Protein AF-A0A2E0M6I6-F1 (afdb_monomer)

Foldseek 3Di:
DDDDDDDDDDDDPDPVVPVPPDDPDDPPVVVPVPPDPPLLVVLLVVLVVLLVVVVDDPPDDDPDDFFAPQAPVLVQLADLVSDDCVQNVPPCLLQLQQQVLVVRDRGSVSNVVSLLQVQCCVVVVFAPPWGQDPDNLASIAHPQLATEHEQEDAQHDPPGDDHDDLVVSVVVLVVQQPDWDQRPPPRDTDGYAYEYESRHPHNVSVSVNSVCCSVPPDSVSSSSYHYGYRDCVVVVVVVVVVCVPPVNCCVVVVVPPPDDDPDDDFADQQAPCLVQLQDPVSPDVVLNPPPCLLQLQQQLVVVRDRGSVSNVVSLLQVQVVVVVPAADDWHQDNVSPASTAGPQQAGEHEQEQAAHHPPDPDGRDLVVSLVVLVVQQPDWDQRPNPRDIDGYQYEYECNRPHSVSCVSNVVCLVPPDDPVSNVSYHYDYRCVVVVVPPPPPPPDPDPPPDDDPDDDDDDD

Solvent-accessible surface area (backbone atoms only — not comparable to full-atom values): 27151 Å² total; per-residue (Å²): 134,85,87,80,82,83,84,78,82,86,80,79,80,68,75,78,73,69,72,78,80,78,82,93,85,63,87,79,59,73,71,69,73,73,63,76,74,53,62,56,60,52,49,51,51,52,50,53,48,56,52,52,50,72,79,48,69,97,83,66,83,75,96,63,93,68,50,26,86,36,47,48,50,74,77,58,41,68,46,79,90,56,48,55,63,86,48,59,68,39,92,54,36,69,60,40,12,30,32,67,75,58,81,48,46,71,41,42,65,36,44,50,47,30,46,47,53,52,40,30,34,76,67,66,75,45,48,69,64,70,41,52,33,91,50,69,93,37,55,26,25,29,57,75,18,48,42,28,35,70,45,70,56,64,32,58,25,102,86,47,92,62,77,75,60,61,64,60,56,49,50,57,52,50,60,48,53,73,36,67,41,63,19,78,71,78,68,45,79,39,67,32,28,36,39,34,36,38,36,27,15,32,56,67,57,43,50,51,41,52,48,48,49,64,76,73,39,54,74,73,56,50,61,35,50,44,80,39,56,61,76,53,82,53,63,48,47,56,47,44,52,56,50,63,33,70,69,41,46,51,62,66,53,50,80,79,67,83,80,86,77,88,87,75,91,76,60,45,88,26,62,50,56,72,71,56,37,61,43,78,90,57,50,58,64,86,52,64,69,38,93,55,36,71,64,45,12,33,34,45,65,58,84,48,46,73,44,40,66,34,44,51,48,27,49,50,53,57,56,44,43,79,68,60,83,49,50,65,64,71,42,55,49,78,80,41,84,49,58,29,24,30,63,78,21,52,41,31,37,73,45,72,59,59,39,48,29,96,87,49,97,61,74,66,50,46,66,63,53,47,54,52,52,54,53,54,56,73,38,68,42,67,18,82,69,75,69,44,82,38,68,35,30,36,36,38,40,37,43,34,12,29,59,63,57,43,53,52,34,52,48,49,56,67,74,68,48,51,73,73,55,47,77,36,50,45,78,46,63,66,68,82,60,63,67,76,75,48,76,80,73,68,76,70,80,74,83,80,72,72,76,82,82,80,76,84,76,88,80,135

Nearest PDB structures (foldseek):
  5uju-assembly1_A  TM=1.661E-01  e=4.103E-02  Burkholderia multivorans ATCC 17616
  6gfl-assembly1_B-2  TM=1.910E-01  e=8.815E-01  Escherichia coli K-12

Secondary structure (DSSP, 8-state):
-PPPP-PPPPPPP-TTSSTTSS----TTSTTTS-----HHHHHHHHHHHHHHHHHS-TT---SS--TTTTTTGGGG-SSGGGS-HHHHTSTTHHHHHEEGGGTTEE-HHHHHHHHHHHHHHHTTSSPSSPEE-SSTT-SEE-TT--EEEEE---PPPTT------SHHHHHHHHHHHT-EEE-TTT--EEEPEEEEE-TT--HHHHHHHHHHHHHHS-HHHHHTEEEE---TTTHHHHHHHHHHSHHHHHHHHGGG--S----PPPPP--TTHHHHTTSGGGS-HHHHTSTTHHHHHEEGGGTTEE-HHHHHHHHHHHHHHTTTSS-SPPB--SSSSSSEE-TT--EEEEE---PPPTT-S----HHHHHHHHHHHHT-EEE-TTT--EEEPEEEEE-TTS-HHHHHHHHHHHHHHS-HHHHHTEEEE--GGGHHHHS----PPPP-------PPPPPP-

Structure (mmCIF, N/CA/C/O backbone):
data_AF-A0A2E0M6I6-F1
#
_entry.id   AF-A0A2E0M6I6-F1
#
loop_
_atom_site.group_PDB
_atom_site.id
_atom_site.type_symbol
_atom_site.label_atom_id
_atom_site.label_alt_id
_atom_site.label_comp_id
_atom_site.label_asym_id
_atom_site.label_entity_id
_atom_site.label_seq_id
_atom_site.pdbx_PDB_ins_code
_atom_site.Cartn_x
_atom_site.Cartn_y
_atom_site.Cartn_z
_atom_site.occupancy
_atom_site.B_iso_or_equiv
_atom_site.auth_seq_id
_atom_site.auth_comp_id
_atom_site.auth_asym_id
_atom_site.auth_atom_id
_atom_site.pdbx_PDB_model_num
ATOM 1 N N . MET A 1 1 ? -21.573 78.531 30.454 1.00 42.28 1 MET A N 1
ATOM 2 C CA . MET A 1 1 ? -21.204 77.640 31.574 1.00 42.28 1 MET A CA 1
ATOM 3 C C . MET A 1 1 ? -21.592 76.236 31.158 1.00 42.28 1 MET A C 1
ATOM 5 O O . MET A 1 1 ? -22.715 76.044 30.713 1.00 42.28 1 MET A O 1
ATOM 9 N N . SER A 1 2 ? -20.610 75.339 31.134 1.00 39.28 2 SER A N 1
ATOM 10 C CA . SER A 1 2 ? -20.662 74.027 30.488 1.00 39.28 2 SER A CA 1
ATOM 11 C C . SER A 1 2 ? -21.669 73.081 31.138 1.00 39.28 2 SER A C 1
ATOM 13 O O . SER A 1 2 ? -21.718 72.975 32.359 1.00 39.28 2 SER A O 1
ATOM 15 N N . ALA A 1 3 ? -22.432 72.378 30.302 1.00 37.03 3 ALA A N 1
ATOM 16 C CA . ALA A 1 3 ? -23.303 71.284 30.702 1.00 37.03 3 ALA A CA 1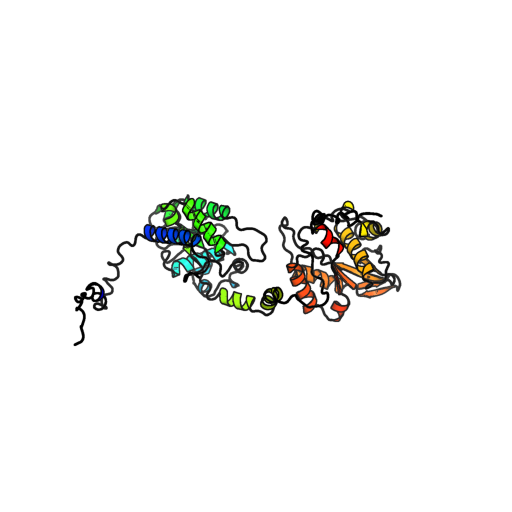
ATOM 17 C C . ALA A 1 3 ? -22.466 70.024 30.983 1.00 37.03 3 ALA A C 1
ATOM 19 O O . ALA A 1 3 ? -21.709 69.580 30.118 1.00 37.03 3 ALA A O 1
ATOM 20 N N . GLN A 1 4 ? -22.600 69.461 32.185 1.00 40.62 4 GLN A N 1
ATOM 21 C CA . GLN A 1 4 ? -22.215 68.080 32.482 1.00 40.62 4 GLN A CA 1
ATOM 22 C C . GLN A 1 4 ? -23.449 67.181 32.304 1.00 40.62 4 GLN A C 1
ATOM 24 O O . GLN A 1 4 ? -24.520 67.570 32.772 1.00 40.62 4 GLN A O 1
ATOM 29 N N . PRO A 1 5 ? -23.327 66.013 31.650 1.00 48.16 5 PRO A N 1
ATOM 30 C CA . PRO A 1 5 ? -24.419 65.058 31.529 1.00 48.16 5 PRO A CA 1
ATOM 31 C C . PRO A 1 5 ? -24.494 64.086 32.718 1.00 48.16 5 PRO A C 1
ATOM 33 O O . PRO A 1 5 ? -23.533 63.900 33.467 1.00 48.16 5 PRO A O 1
ATOM 36 N N . ASP A 1 6 ? -25.683 63.497 32.834 1.00 41.59 6 ASP A N 1
ATOM 37 C CA . ASP A 1 6 ? -26.186 62.566 33.841 1.00 41.59 6 ASP A CA 1
ATOM 38 C C . ASP A 1 6 ? -25.248 61.415 34.236 1.00 41.59 6 ASP A C 1
ATOM 40 O O . ASP A 1 6 ? -24.604 60.771 33.406 1.00 41.59 6 ASP A O 1
ATOM 44 N N . LYS A 1 7 ? -25.261 61.104 35.539 1.00 42.81 7 LYS A N 1
ATOM 45 C CA . LYS A 1 7 ? -24.739 59.858 36.110 1.00 42.81 7 LYS A CA 1
ATOM 46 C C . LYS A 1 7 ? -25.703 58.705 35.805 1.00 42.81 7 LYS A C 1
ATOM 48 O O . LYS A 1 7 ? -26.851 58.736 36.241 1.00 42.81 7 LYS A O 1
ATOM 53 N N . GLN A 1 8 ? -25.211 57.675 35.118 1.00 41.16 8 GLN A N 1
ATOM 54 C CA . GLN A 1 8 ? -25.808 56.335 35.122 1.00 41.16 8 GLN A CA 1
ATOM 55 C C . GLN A 1 8 ? -25.745 55.715 36.534 1.00 41.16 8 GLN A C 1
ATOM 57 O O . GLN A 1 8 ? -24.807 56.020 37.274 1.00 41.16 8 GLN A O 1
ATOM 62 N N . PRO A 1 9 ? -26.707 54.851 36.908 1.00 43.06 9 PRO A N 1
ATOM 63 C CA . PRO A 1 9 ? -26.632 54.064 38.133 1.00 43.06 9 PRO A CA 1
ATOM 64 C C . PRO A 1 9 ? -25.569 52.961 38.016 1.00 43.06 9 PRO A C 1
ATOM 66 O O . PRO A 1 9 ? -25.388 52.375 36.950 1.00 43.06 9 PRO A O 1
ATOM 69 N N . ASP A 1 10 ? -24.879 52.714 39.128 1.00 39.16 10 ASP A N 1
ATOM 70 C CA . ASP A 1 10 ? -23.875 51.666 39.293 1.00 39.16 10 ASP A CA 1
ATOM 71 C C . ASP A 1 10 ? -24.518 50.271 39.168 1.00 39.16 10 ASP A C 1
ATOM 73 O O . ASP A 1 10 ? -25.415 49.925 39.938 1.00 39.16 10 ASP A O 1
ATOM 77 N N . ASP A 1 11 ? -24.042 49.468 38.212 1.00 38.88 11 ASP A N 1
ATOM 78 C CA . ASP A 1 11 ? -24.306 48.030 38.148 1.00 38.88 11 ASP A CA 1
ATOM 79 C C . ASP A 1 11 ? -23.493 47.315 39.244 1.00 38.88 11 ASP A C 1
ATOM 81 O O . ASP A 1 11 ? -22.263 47.417 39.308 1.00 38.88 11 ASP A O 1
ATOM 85 N N . GLU A 1 12 ? -24.190 46.578 40.111 1.00 42.59 12 GLU A N 1
ATOM 86 C CA . GLU A 1 12 ? -23.598 45.649 41.076 1.00 42.59 12 GLU A CA 1
ATOM 87 C C . GLU A 1 12 ? -22.736 44.588 40.364 1.00 42.59 12 GLU A C 1
ATOM 89 O O . GLU A 1 12 ? -23.173 43.993 39.374 1.00 42.59 12 GLU A O 1
ATOM 94 N N . PRO A 1 13 ? -21.532 44.262 40.869 1.00 40.53 13 PRO A N 1
ATOM 95 C CA . PRO A 1 13 ? -20.787 43.125 40.363 1.00 40.53 13 PRO A CA 1
ATOM 96 C C . PRO A 1 13 ? -21.418 41.811 40.838 1.00 40.53 13 PRO A C 1
ATOM 98 O O . PRO A 1 13 ? -21.514 41.521 42.030 1.00 40.53 13 PRO A O 1
ATOM 101 N N . ASP A 1 14 ? -21.782 41.015 39.840 1.00 46.50 14 ASP A N 1
ATOM 102 C CA . ASP A 1 14 ? -22.187 39.613 39.847 1.00 46.50 14 ASP A CA 1
ATOM 103 C C . ASP A 1 14 ? -21.579 38.785 41.006 1.00 46.50 14 ASP A C 1
ATOM 105 O O . ASP A 1 14 ? -20.424 38.336 40.978 1.00 46.50 14 ASP A O 1
ATOM 109 N N . ALA A 1 15 ? -22.389 38.561 42.046 1.00 40.62 15 ALA A N 1
ATOM 110 C CA . ALA A 1 15 ? -22.038 37.802 43.248 1.00 40.62 15 ALA A CA 1
ATOM 111 C C . ALA A 1 15 ? -21.687 36.322 42.967 1.00 40.62 15 ALA A C 1
ATOM 113 O O . ALA A 1 15 ? -21.176 35.626 43.849 1.00 40.62 15 ALA A O 1
ATOM 114 N N . ALA A 1 16 ? -21.885 35.834 41.738 1.00 41.41 16 ALA A N 1
ATOM 115 C CA . ALA A 1 16 ? -21.503 34.486 41.323 1.00 41.41 16 ALA A CA 1
ATOM 116 C C . ALA A 1 16 ? -19.983 34.309 41.110 1.00 41.41 16 ALA A C 1
ATOM 118 O O . ALA A 1 16 ? -19.475 33.189 41.199 1.00 41.41 16 ALA A O 1
ATOM 119 N N . ALA A 1 17 ? -19.222 35.389 40.888 1.00 41.91 17 ALA A N 1
ATOM 120 C CA . ALA A 1 17 ? -17.786 35.303 40.590 1.00 41.91 17 ALA A CA 1
ATOM 121 C C . ALA A 1 17 ? -16.873 35.256 41.837 1.00 41.91 17 ALA A C 1
ATOM 123 O O . ALA A 1 17 ? -15.692 34.916 41.729 1.00 41.91 17 ALA A O 1
ATOM 124 N N . LEU A 1 18 ? -17.402 35.550 43.031 1.00 38.28 18 LEU A N 1
ATOM 125 C CA . LEU A 1 18 ? -16.633 35.595 44.287 1.00 38.28 18 LEU A CA 1
ATOM 126 C C . LEU A 1 18 ? -16.712 34.308 45.128 1.00 38.28 18 LEU A C 1
ATOM 128 O O . LEU A 1 18 ? -15.893 34.123 46.027 1.00 38.28 18 LEU A O 1
ATOM 132 N N . ALA A 1 19 ? -17.596 33.365 44.787 1.00 42.53 19 ALA A N 1
ATOM 133 C CA . ALA A 1 19 ? -17.704 32.071 45.474 1.00 42.53 19 ALA A CA 1
ATOM 134 C C . ALA A 1 19 ? -16.649 31.025 45.036 1.00 42.53 19 ALA A C 1
ATOM 136 O O . ALA A 1 19 ? -16.544 29.960 45.637 1.00 42.53 19 ALA A O 1
ATOM 137 N N . LEU A 1 20 ? -15.829 31.317 44.018 1.00 43.44 20 LEU A N 1
ATOM 138 C CA . LEU A 1 20 ? -14.880 30.361 43.420 1.00 43.44 20 LEU A CA 1
ATOM 139 C C . LEU A 1 20 ? -13.418 30.517 43.877 1.00 43.44 20 LEU A C 1
ATOM 141 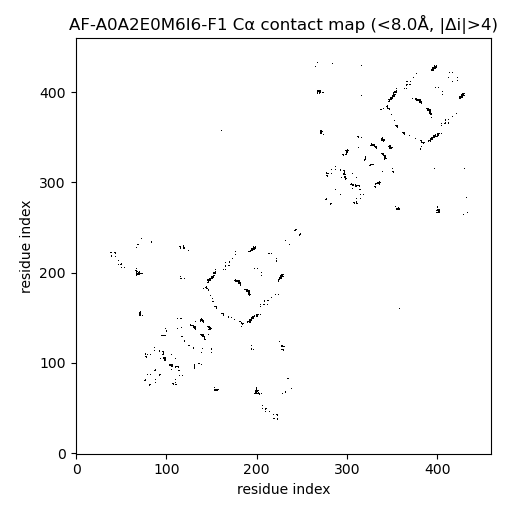O O . LEU A 1 20 ? -12.534 29.851 43.339 1.00 43.44 20 LEU A O 1
ATOM 145 N N . ARG A 1 21 ? -13.129 31.366 44.873 1.00 45.44 21 ARG A N 1
ATOM 146 C CA . ARG A 1 21 ? -11.750 31.595 45.361 1.00 45.44 21 ARG A CA 1
ATOM 147 C C . ARG A 1 21 ? -11.473 31.213 46.812 1.00 45.44 21 ARG A C 1
ATOM 149 O O . ARG A 1 21 ? -10.386 31.496 47.304 1.00 45.44 21 ARG A O 1
ATOM 156 N N . GLY A 1 22 ? -12.381 30.514 47.485 1.00 40.78 22 GLY A N 1
ATOM 157 C CA . GLY A 1 22 ? -12.175 30.179 48.891 1.00 40.78 22 GLY A CA 1
ATOM 158 C C . GLY A 1 22 ? -12.749 28.839 49.299 1.00 40.78 22 GLY A C 1
ATOM 159 O O . GLY A 1 22 ? -13.719 28.847 50.027 1.00 40.78 22 GLY A O 1
ATOM 160 N N . THR A 1 23 ? -12.140 27.729 48.865 1.00 41.69 23 THR A N 1
ATOM 161 C CA . THR A 1 23 ? -12.036 26.458 49.622 1.00 41.69 23 THR A CA 1
ATOM 162 C C . THR A 1 23 ? -11.212 25.447 48.816 1.00 41.69 23 THR A C 1
ATOM 164 O O . THR A 1 23 ? -11.732 24.486 48.255 1.00 41.69 23 THR A O 1
ATOM 167 N N . ALA A 1 24 ? -9.899 25.652 48.744 1.00 41.47 24 ALA A N 1
ATOM 168 C CA . ALA A 1 24 ? -8.972 24.576 48.412 1.00 41.47 24 ALA A CA 1
ATOM 169 C C . ALA A 1 24 ? -8.480 23.994 49.738 1.00 41.47 24 ALA A C 1
ATOM 171 O O . ALA A 1 24 ? -7.649 24.629 50.375 1.00 41.47 24 ALA A O 1
ATOM 172 N N . ASN A 1 25 ? -9.091 22.889 50.193 1.00 45.44 25 ASN A N 1
ATOM 173 C CA . ASN A 1 25 ? -8.535 21.869 51.107 1.00 45.44 25 ASN A CA 1
ATOM 174 C C . ASN A 1 25 ? -9.641 20.892 51.569 1.00 45.44 25 ASN A C 1
ATOM 176 O O . ASN A 1 25 ? -10.011 20.842 52.739 1.00 45.44 25 ASN A O 1
ATOM 180 N N . SER A 1 26 ? -10.204 20.107 50.643 1.00 38.72 26 SER A N 1
ATOM 181 C CA . SER A 1 26 ? -10.877 18.838 50.974 1.00 38.72 26 SER A CA 1
ATOM 182 C C . SER A 1 26 ? -11.036 17.965 49.721 1.00 38.72 26 SER A C 1
ATOM 184 O O . SER A 1 26 ? -11.778 18.350 48.818 1.00 38.72 26 SER A O 1
ATOM 186 N N . PRO A 1 27 ? -10.380 16.788 49.639 1.00 44.19 27 PRO A N 1
ATOM 187 C CA . PRO A 1 27 ? -10.476 15.887 48.482 1.00 44.19 27 PRO A CA 1
ATOM 188 C C . PRO A 1 27 ? -11.857 15.232 48.311 1.00 44.19 27 PRO A C 1
ATOM 190 O O . PRO A 1 27 ? -12.136 14.641 47.275 1.00 44.19 27 PRO A O 1
ATOM 193 N N . THR A 1 28 ? -12.729 15.330 49.314 1.00 42.22 28 THR A N 1
ATOM 194 C CA . THR A 1 28 ? -13.993 14.584 49.403 1.00 42.22 28 THR A CA 1
ATOM 195 C C . THR A 1 28 ? -15.202 15.288 48.776 1.00 42.22 28 THR A C 1
ATOM 197 O O . THR A 1 28 ? -16.230 14.650 48.584 1.00 42.22 28 THR A O 1
ATOM 200 N N . LEU A 1 29 ? -15.096 16.570 48.403 1.00 39.91 29 LEU A N 1
ATOM 201 C CA . LEU A 1 29 ? -16.196 17.341 47.787 1.00 39.91 29 LEU A CA 1
ATOM 202 C C . LEU A 1 29 ? -16.067 17.510 46.264 1.00 39.91 29 LEU A C 1
ATOM 204 O O . LEU A 1 29 ? -17.045 17.828 45.594 1.00 39.91 29 LEU A O 1
ATOM 208 N N . ALA A 1 30 ? -14.899 17.222 45.682 1.00 40.91 30 ALA A N 1
ATOM 209 C CA . ALA A 1 30 ? -14.706 17.281 44.229 1.00 40.91 30 ALA A CA 1
ATOM 210 C C . ALA A 1 30 ? -15.411 16.135 43.470 1.00 40.91 30 ALA A C 1
ATOM 212 O O . ALA A 1 30 ? -15.588 16.221 42.258 1.00 40.91 30 ALA A O 1
ATOM 213 N N . GLN A 1 31 ? -15.846 15.078 44.168 1.00 40.16 31 GLN A N 1
ATOM 214 C CA . GLN A 1 31 ? -16.578 13.955 43.571 1.00 40.16 31 GLN A CA 1
ATOM 215 C C . GLN A 1 31 ? -18.107 14.124 43.577 1.00 40.16 31 GLN A C 1
ATOM 217 O O . GLN A 1 31 ? -18.774 13.407 42.839 1.00 40.16 31 GLN A O 1
ATOM 222 N N . SER A 1 32 ? -18.682 15.069 44.336 1.00 41.09 32 SER A N 1
ATOM 223 C CA . SER A 1 32 ? -20.147 15.236 44.411 1.00 41.09 32 SER A CA 1
ATOM 224 C C . SER A 1 32 ? -20.717 16.343 43.515 1.00 41.09 32 SER A C 1
ATOM 226 O O . SER A 1 32 ? -21.926 16.380 43.306 1.00 41.09 32 SER A O 1
ATOM 228 N N . VAL A 1 33 ? -19.875 17.216 42.945 1.00 37.81 33 VAL A N 1
ATOM 229 C CA . VAL A 1 33 ? -20.319 18.352 42.104 1.00 37.81 33 VAL A CA 1
ATOM 230 C C . VAL A 1 33 ? -20.181 18.078 40.597 1.00 37.81 33 VAL A C 1
ATOM 232 O O . VAL A 1 33 ? -20.784 18.775 39.787 1.00 37.81 33 VAL A O 1
ATOM 235 N N . ILE A 1 34 ? -19.518 16.988 40.189 1.00 43.31 34 ILE A N 1
ATOM 236 C CA . ILE A 1 34 ? -19.642 16.444 38.820 1.00 43.31 34 ILE A CA 1
ATOM 237 C C . ILE A 1 34 ? -20.892 15.548 38.767 1.00 43.31 34 ILE A C 1
ATOM 239 O O . ILE A 1 34 ? -20.845 14.359 38.456 1.00 43.31 34 ILE A O 1
ATOM 243 N N . GLY A 1 35 ? -22.030 16.119 39.155 1.00 39.56 35 GLY A N 1
ATOM 244 C CA . GLY A 1 35 ? -23.338 15.507 38.991 1.00 39.56 35 GLY A CA 1
ATOM 245 C C . GLY A 1 35 ? -23.710 15.530 37.515 1.00 39.56 35 GLY A C 1
ATOM 246 O O . GLY A 1 35 ? -23.906 16.601 36.951 1.00 39.56 35 GLY A O 1
ATOM 247 N N . ALA A 1 36 ? -23.761 14.345 36.905 1.00 43.31 36 ALA A N 1
ATOM 248 C CA . ALA A 1 36 ? -24.465 14.041 35.661 1.00 43.31 36 ALA A CA 1
ATOM 249 C C . ALA A 1 36 ? -24.426 15.145 34.587 1.00 43.31 36 ALA A C 1
ATOM 251 O O . ALA A 1 36 ? -25.462 15.659 34.167 1.00 43.31 36 ALA A O 1
ATOM 252 N N . ILE A 1 37 ? -23.237 15.462 34.061 1.00 50.62 37 ILE A N 1
ATOM 253 C CA . ILE A 1 37 ? -23.212 15.908 32.666 1.00 50.62 37 ILE A CA 1
ATOM 254 C C . ILE A 1 37 ? -23.772 14.727 31.881 1.00 50.62 37 ILE A C 1
ATOM 256 O O . ILE A 1 37 ? -23.149 13.664 31.849 1.00 50.62 37 ILE A O 1
ATOM 260 N N . ASP A 1 38 ? -24.965 14.893 31.312 1.00 68.38 38 ASP A N 1
ATOM 261 C CA . ASP A 1 38 ? -25.529 13.922 30.388 1.00 68.38 38 ASP A CA 1
ATOM 262 C C . ASP A 1 38 ? -24.581 13.832 29.187 1.00 68.38 38 ASP A C 1
ATOM 264 O O . ASP A 1 38 ? -24.614 14.641 28.256 1.00 68.38 38 ASP A O 1
ATOM 268 N N . LEU A 1 39 ? -23.661 12.867 29.255 1.00 64.88 39 LEU A N 1
ATOM 269 C CA . LEU A 1 39 ? -22.670 12.603 28.219 1.00 64.88 39 LEU A CA 1
ATOM 270 C C . LEU A 1 39 ? -23.357 12.328 26.878 1.00 64.88 39 LEU A C 1
ATOM 272 O O . LEU A 1 39 ? -22.756 12.592 25.840 1.00 64.88 39 LEU A O 1
ATOM 276 N N . THR A 1 40 ? -24.612 11.870 26.892 1.00 69.75 40 THR A N 1
ATOM 277 C CA . THR A 1 40 ? -25.454 11.711 25.704 1.00 69.75 40 THR A CA 1
ATOM 278 C C . THR A 1 40 ? -25.768 13.068 25.093 1.00 69.75 40 THR A C 1
ATOM 280 O O . THR A 1 40 ? -25.438 13.298 23.931 1.00 69.75 40 THR A O 1
ATOM 283 N N . ALA A 1 41 ? -26.323 13.998 25.877 1.00 70.75 41 ALA A N 1
ATOM 284 C CA . ALA A 1 41 ? -26.640 15.348 25.418 1.00 70.75 41 ALA A CA 1
ATOM 285 C C . ALA A 1 41 ? -25.388 16.125 24.986 1.00 70.75 41 ALA A C 1
ATOM 287 O O . ALA A 1 41 ? -25.407 16.798 23.956 1.00 70.75 41 ALA A O 1
ATOM 288 N N . TRP A 1 42 ? -24.276 16.001 25.720 1.00 75.56 42 TRP A N 1
ATOM 289 C CA . TRP A 1 42 ? -23.015 16.648 25.347 1.00 75.56 42 TRP A CA 1
ATOM 290 C C . TRP A 1 42 ? -22.440 16.086 24.039 1.00 75.56 42 TRP A C 1
ATOM 292 O O . TRP A 1 42 ? -22.032 16.859 23.168 1.00 75.56 42 TRP A O 1
ATOM 302 N N . ARG A 1 43 ? -22.441 14.756 23.859 1.00 75.50 43 ARG A N 1
ATOM 303 C CA . ARG A 1 43 ? -22.004 14.118 22.605 1.00 75.50 43 ARG A CA 1
ATOM 304 C C . ARG A 1 43 ? -22.911 14.517 21.449 1.00 75.50 43 ARG A C 1
ATOM 306 O O . ARG A 1 43 ? -22.404 14.885 20.394 1.00 75.50 43 ARG A O 1
ATOM 313 N N . ASP A 1 44 ? -24.226 14.508 21.644 1.00 75.19 44 ASP A N 1
ATOM 314 C CA . ASP A 1 44 ? -25.182 14.894 20.605 1.00 75.19 44 ASP A CA 1
ATOM 315 C C . ASP A 1 44 ? -25.034 16.375 20.214 1.00 75.19 44 ASP A C 1
ATOM 317 O O . ASP A 1 44 ? -25.008 16.703 19.029 1.00 75.19 44 ASP A O 1
ATOM 321 N N . ALA A 1 45 ? -24.820 17.271 21.183 1.00 77.44 45 ALA A N 1
ATOM 322 C CA . ALA A 1 45 ? -24.538 18.683 20.924 1.00 77.44 45 ALA A CA 1
ATOM 323 C C . ALA A 1 45 ? -23.208 18.890 20.178 1.00 77.44 45 ALA A C 1
ATOM 325 O O . ALA A 1 45 ? -23.153 19.685 19.235 1.00 77.44 45 ALA A O 1
ATOM 326 N N . LYS A 1 46 ? -22.150 18.151 20.549 1.00 80.00 46 LYS A N 1
ATOM 327 C CA . LYS A 1 46 ? -20.873 18.140 19.815 1.00 80.00 46 LYS A CA 1
ATOM 328 C C . LYS A 1 46 ? -21.098 17.729 18.358 1.00 80.00 46 LYS A C 1
ATOM 330 O O . LYS A 1 46 ? -20.605 18.412 17.466 1.00 80.00 46 LYS A O 1
ATOM 335 N N . TRP A 1 47 ? -21.866 16.665 18.119 1.00 73.62 47 TRP A N 1
ATOM 336 C CA . TRP A 1 47 ? -22.183 16.178 16.775 1.00 73.62 47 TRP A CA 1
ATOM 337 C C . TRP A 1 47 ? -22.952 17.199 15.945 1.00 73.62 47 TRP A C 1
ATOM 339 O O . TRP A 1 47 ? -22.537 17.509 14.832 1.00 73.62 47 TRP A O 1
ATOM 349 N N . ARG A 1 48 ? -24.022 17.778 16.499 1.00 76.19 48 ARG A N 1
ATOM 350 C CA . ARG A 1 48 ? -24.801 18.822 15.815 1.00 76.19 48 ARG A CA 1
ATOM 351 C C . ARG A 1 48 ? -23.936 20.020 15.445 1.00 76.19 48 ARG A C 1
ATOM 353 O O . ARG A 1 48 ? -24.056 20.531 14.340 1.00 76.19 48 ARG A O 1
ATOM 360 N N . ARG A 1 49 ? -23.039 20.444 16.341 1.00 77.50 49 ARG A N 1
ATOM 361 C CA . ARG A 1 49 ? -22.093 21.530 16.064 1.00 77.50 49 ARG A CA 1
ATOM 362 C C . ARG A 1 49 ? -21.131 21.169 14.937 1.00 77.50 49 ARG A C 1
ATOM 364 O O . ARG A 1 49 ? -20.899 21.998 14.070 1.00 77.50 49 ARG A O 1
ATOM 371 N N . LEU A 1 50 ? -20.599 19.949 14.934 1.00 69.56 50 LEU A N 1
ATOM 372 C CA . LEU A 1 50 ? -19.650 19.498 13.920 1.00 69.56 50 LEU A CA 1
ATOM 373 C C . LEU A 1 50 ? -20.311 19.407 12.537 1.00 69.56 50 LEU A C 1
ATOM 375 O O . LEU A 1 50 ? -19.707 19.820 11.555 1.00 69.56 50 LEU A O 1
ATOM 379 N N . VAL A 1 51 ? -21.570 18.961 12.476 1.00 71.44 51 VAL A N 1
ATOM 380 C CA . VAL A 1 51 ? -22.396 18.992 11.258 1.00 71.44 51 VAL A CA 1
ATOM 381 C C . VAL A 1 51 ? -22.711 20.436 10.843 1.00 71.44 51 VAL A C 1
ATOM 383 O O . VAL A 1 51 ? -22.506 20.787 9.687 1.00 71.44 51 VAL A O 1
ATOM 386 N N . ALA A 1 52 ? -23.105 21.318 11.762 1.00 69.69 52 ALA A N 1
ATOM 387 C CA . ALA A 1 52 ? -23.367 22.726 11.443 1.00 69.69 52 ALA A CA 1
ATOM 388 C C . ALA A 1 52 ? -22.109 23.478 10.954 1.00 69.69 52 ALA A C 1
ATOM 390 O O . ALA A 1 52 ? -22.183 24.302 10.047 1.00 69.69 52 ALA A O 1
ATOM 391 N N . GLU A 1 53 ? -20.931 23.157 11.496 1.00 65.19 53 GLU A N 1
ATOM 392 C CA . GLU A 1 53 ? -19.637 23.681 11.034 1.00 65.19 53 GLU A CA 1
ATOM 393 C C . GLU A 1 53 ? -19.252 23.154 9.634 1.00 65.19 53 GLU A C 1
ATOM 395 O O . GLU A 1 53 ? -18.414 23.762 8.972 1.00 65.19 53 GLU A O 1
ATOM 400 N N . THR A 1 54 ? -19.873 22.078 9.121 1.00 55.69 54 THR A N 1
ATOM 401 C CA . THR A 1 54 ? -19.705 21.677 7.705 1.00 55.69 54 THR A CA 1
ATOM 402 C C . THR A 1 54 ? -20.483 22.559 6.726 1.00 55.69 54 THR A C 1
ATOM 404 O O . THR A 1 54 ? -20.111 22.628 5.555 1.00 55.69 54 THR A O 1
ATOM 407 N N . GLU A 1 55 ? -21.504 23.283 7.198 1.00 54.47 55 GLU A N 1
ATOM 408 C CA . GLU A 1 55 ? -22.270 24.250 6.400 1.00 54.47 55 GLU A CA 1
ATOM 409 C C . GLU A 1 55 ? -21.725 25.686 6.513 1.00 54.47 55 GLU A C 1
ATOM 411 O O . GLU A 1 55 ? -22.052 26.531 5.679 1.00 54.47 55 GLU A O 1
ATOM 416 N N . TYR A 1 56 ? -20.855 25.973 7.492 1.00 41.03 56 TYR A N 1
ATOM 417 C CA . TYR A 1 56 ? -20.423 27.336 7.811 1.00 41.03 56 TYR A CA 1
ATOM 418 C C . TYR A 1 56 ? -18.890 27.503 7.864 1.00 41.03 56 TYR A C 1
ATOM 420 O O . TYR A 1 56 ? -18.217 27.005 8.759 1.00 41.03 56 TYR A O 1
ATOM 428 N N . ASP A 1 57 ? -18.385 28.312 6.924 1.00 43.41 57 ASP A N 1
ATOM 429 C CA . ASP A 1 57 ? -17.070 28.978 6.887 1.00 43.41 57 ASP A CA 1
ATOM 430 C C . ASP A 1 57 ? -15.798 28.110 6.689 1.00 43.41 57 ASP A C 1
ATOM 432 O O . ASP A 1 57 ? -15.196 27.568 7.615 1.00 43.41 57 ASP A O 1
ATOM 436 N N . LYS A 1 58 ? -15.297 28.094 5.441 1.00 45.50 58 LYS A N 1
ATOM 437 C CA . LYS A 1 58 ? -14.019 27.474 5.029 1.00 45.50 58 LYS A CA 1
ATOM 438 C C . LYS A 1 58 ? -12.763 28.193 5.560 1.00 45.50 58 LYS A C 1
ATOM 440 O O . LYS A 1 58 ? -11.662 27.707 5.313 1.00 45.50 58 LYS A O 1
ATOM 445 N N . THR A 1 59 ? -12.883 29.340 6.237 1.00 42.62 59 THR A N 1
ATOM 446 C CA . THR A 1 59 ? -11.737 30.225 6.537 1.00 42.62 59 THR A CA 1
ATOM 447 C C . THR A 1 59 ? -11.215 30.165 7.975 1.00 42.62 59 THR A C 1
ATOM 449 O O . THR A 1 59 ? -10.161 30.733 8.264 1.00 42.62 59 THR A O 1
ATOM 452 N N . ARG A 1 60 ? -11.880 29.442 8.885 1.00 40.62 60 ARG A N 1
ATOM 453 C CA . ARG A 1 60 ? -11.417 29.274 10.273 1.00 40.62 60 ARG A CA 1
ATOM 454 C C . ARG A 1 60 ? -10.866 27.873 10.526 1.00 40.62 60 ARG A C 1
ATOM 456 O O . ARG A 1 60 ? -11.585 26.882 10.442 1.00 40.62 60 ARG A O 1
ATOM 463 N N . GLU A 1 61 ? -9.587 27.786 10.900 1.00 37.09 61 GLU A N 1
ATOM 464 C CA . GLU A 1 61 ? -9.014 26.539 11.415 1.00 37.09 61 GLU A CA 1
ATOM 465 C C . GLU A 1 61 ? -9.578 26.227 12.817 1.00 37.09 61 GLU A C 1
ATOM 467 O O . GLU A 1 61 ? -9.404 27.031 13.742 1.00 37.09 61 GLU A O 1
ATOM 472 N N . PRO A 1 62 ? -10.237 25.071 13.024 1.00 38.94 62 PRO A N 1
ATOM 473 C CA . PRO A 1 62 ? -10.717 24.686 14.342 1.00 38.94 62 PRO A CA 1
ATOM 474 C C . PRO A 1 62 ? -9.537 24.379 15.276 1.00 38.94 62 PRO A C 1
ATOM 476 O O . PRO A 1 62 ? -8.680 23.542 14.989 1.00 38.94 62 PRO A O 1
ATOM 479 N N . ARG A 1 63 ? -9.513 25.036 16.441 1.00 34.66 63 ARG A N 1
ATOM 480 C CA . ARG A 1 63 ? -8.579 24.740 17.538 1.00 34.66 63 ARG A CA 1
ATOM 481 C C . ARG A 1 63 ? -9.047 23.480 18.283 1.00 34.66 63 ARG A C 1
ATOM 483 O O . ARG A 1 63 ? -9.712 23.570 19.308 1.00 34.66 63 ARG A O 1
ATOM 490 N N . GLY A 1 64 ? -8.719 22.306 17.747 1.00 47.06 64 GLY A N 1
ATOM 491 C CA . GLY A 1 64 ? -8.999 20.985 18.326 1.00 47.06 64 GLY A CA 1
ATOM 492 C C . GLY A 1 64 ? -8.129 19.898 17.683 1.00 47.06 64 GLY A C 1
ATOM 493 O O . GLY A 1 64 ? -7.395 20.185 16.741 1.00 47.06 64 GLY A O 1
ATOM 494 N N . LYS A 1 65 ? -8.163 18.656 18.192 1.00 56.06 65 LYS A N 1
ATOM 495 C CA . LYS A 1 65 ? -7.490 17.498 17.566 1.00 56.06 65 LYS A CA 1
ATOM 496 C C . LYS A 1 65 ? -8.056 17.315 16.150 1.00 56.06 65 LYS A C 1
ATOM 498 O O . LYS A 1 65 ? -9.149 16.787 16.008 1.00 56.06 65 LYS A O 1
ATOM 503 N N . ILE A 1 66 ? -7.361 17.816 15.128 1.00 53.81 66 ILE A N 1
ATOM 504 C CA . ILE A 1 66 ? -7.826 17.733 13.738 1.00 53.81 66 ILE A CA 1
ATOM 505 C C . ILE A 1 66 ?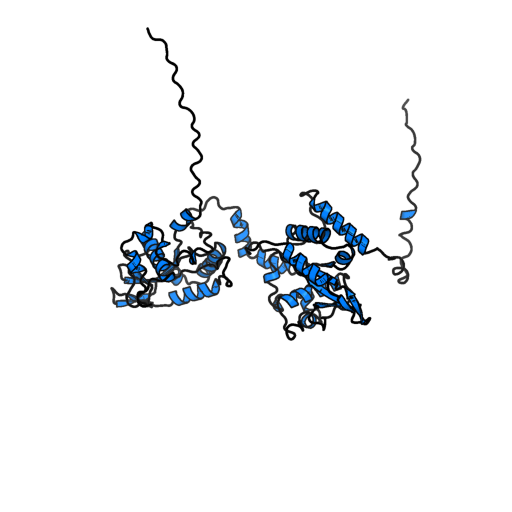 -7.589 16.295 13.240 1.00 53.81 66 ILE A C 1
ATOM 507 O O . ILE A 1 66 ? -6.430 15.860 13.246 1.00 53.81 66 ILE A O 1
ATOM 511 N N . PRO A 1 67 ? -8.636 15.564 12.813 1.00 59.50 67 PRO A N 1
ATOM 512 C CA . PRO A 1 67 ? -8.486 14.308 12.079 1.00 59.50 67 PRO A CA 1
ATOM 513 C C . PRO A 1 67 ? -7.597 14.512 10.843 1.00 59.50 67 PRO A C 1
ATOM 515 O O . PRO A 1 67 ? -7.626 15.572 10.216 1.00 59.50 67 PRO A O 1
ATOM 518 N N . GLY A 1 68 ? -6.785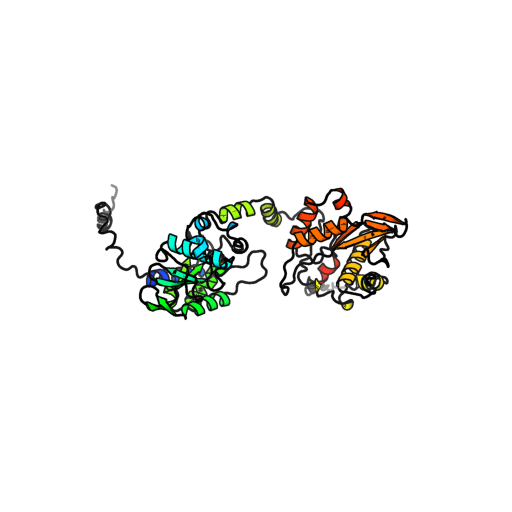 13.517 10.489 1.00 58.25 68 GLY A N 1
ATOM 519 C CA . GLY A 1 68 ? -6.149 13.492 9.163 1.00 58.25 68 GLY A CA 1
ATOM 520 C C . GLY A 1 68 ? -4.733 14.011 9.065 1.00 58.25 68 GLY A C 1
ATOM 521 O O . GLY A 1 68 ? -4.192 14.104 7.967 1.00 58.25 68 GLY A O 1
ATOM 522 N N . ARG A 1 69 ? -4.066 14.267 10.192 1.00 67.94 69 ARG A N 1
ATOM 523 C CA . ARG A 1 69 ? -2.624 14.571 10.172 1.00 67.94 69 ARG A CA 1
ATOM 524 C C . ARG A 1 69 ? -1.745 13.401 9.720 1.00 67.94 69 ARG A C 1
ATOM 526 O O . ARG A 1 69 ? -0.581 13.621 9.397 1.00 67.94 69 ARG A O 1
ATOM 533 N N . MET A 1 70 ? -2.297 12.188 9.690 1.00 77.88 70 MET A N 1
ATOM 534 C CA . MET A 1 70 ? -1.558 10.953 9.432 1.00 77.88 70 MET A CA 1
ATOM 535 C C . MET A 1 70 ? -2.136 10.125 8.275 1.00 77.88 70 MET A C 1
ATOM 537 O O . MET A 1 70 ? -1.924 8.918 8.223 1.00 77.88 70 MET A O 1
ATOM 541 N N . VAL A 1 71 ? -2.849 10.737 7.322 1.00 79.81 71 VAL A N 1
ATOM 542 C CA . VAL A 1 71 ? -3.327 10.026 6.118 1.00 79.81 71 VAL A CA 1
ATOM 543 C C . VAL A 1 71 ? -2.162 9.285 5.437 1.00 79.81 71 VAL A C 1
ATOM 545 O O . VAL A 1 71 ? -1.086 9.846 5.236 1.00 79.81 71 VAL A O 1
ATOM 548 N N . GLY A 1 72 ? -2.358 7.995 5.143 1.00 76.69 72 GLY A N 1
ATOM 549 C CA . GLY A 1 72 ? -1.334 7.100 4.585 1.00 76.69 72 GLY A CA 1
ATOM 550 C C . GLY A 1 72 ? -0.333 6.500 5.581 1.00 76.69 72 GLY A C 1
ATOM 551 O O . GLY A 1 72 ? 0.388 5.571 5.221 1.00 76.69 72 GLY A O 1
ATOM 552 N N . MET A 1 73 ? -0.302 6.947 6.843 1.00 79.62 73 MET A N 1
ATOM 553 C CA . MET A 1 73 ? 0.643 6.395 7.821 1.00 79.62 73 MET A CA 1
ATOM 554 C C . MET A 1 73 ? 0.286 4.991 8.317 1.00 79.62 73 MET A C 1
ATOM 556 O O . MET A 1 73 ? 1.141 4.293 8.858 1.00 79.62 73 MET A O 1
ATOM 560 N N . HIS A 1 74 ? -0.956 4.555 8.118 1.00 81.56 74 HIS A N 1
ATOM 561 C CA . HIS A 1 74 ? -1.407 3.226 8.525 1.00 81.56 74 HIS A CA 1
ATOM 562 C C . HIS A 1 74 ? -0.563 2.100 7.893 1.00 81.56 74 HIS A C 1
ATOM 564 O O . HIS A 1 74 ? -0.402 1.044 8.497 1.00 81.56 74 HIS A O 1
ATOM 570 N N . ASN A 1 75 ? 0.031 2.350 6.719 1.00 77.12 75 ASN A N 1
ATOM 571 C CA . ASN A 1 75 ? 0.923 1.423 6.023 1.00 77.12 75 ASN A CA 1
ATOM 572 C C . ASN A 1 75 ? 2.278 1.220 6.725 1.00 77.12 75 ASN A C 1
ATOM 574 O O . ASN A 1 75 ? 3.006 0.301 6.365 1.00 77.12 75 ASN A O 1
ATOM 578 N N . PHE A 1 76 ? 2.631 2.040 7.722 1.00 80.31 76 PHE A N 1
ATOM 579 C CA . PHE A 1 76 ? 3.873 1.880 8.488 1.00 80.31 76 PHE A CA 1
ATOM 580 C C . PHE A 1 76 ? 3.699 1.050 9.760 1.00 80.31 76 PHE A C 1
ATOM 582 O O . PHE A 1 76 ? 4.694 0.577 10.301 1.00 80.31 76 PHE A O 1
ATOM 589 N N . LEU A 1 77 ? 2.469 0.813 10.228 1.00 84.06 77 LEU A N 1
ATOM 590 C CA . LEU A 1 77 ? 2.197 -0.010 11.413 1.00 84.06 77 LEU A CA 1
ATOM 591 C C . LEU A 1 77 ? 2.233 -1.513 11.083 1.00 84.06 77 LEU A C 1
ATOM 593 O O . LEU A 1 77 ? 1.340 -2.271 11.443 1.00 84.06 77 LEU A O 1
ATOM 597 N N . THR A 1 78 ? 3.270 -1.958 10.374 1.00 83.38 78 THR A N 1
ATOM 598 C CA . THR A 1 78 ? 3.409 -3.343 9.890 1.00 83.38 78 THR A CA 1
ATOM 599 C C . THR A 1 78 ? 4.062 -4.280 10.899 1.00 83.38 78 THR A C 1
ATOM 601 O O . THR A 1 78 ? 4.060 -5.493 10.702 1.00 83.38 78 THR A O 1
ATOM 604 N N . SER A 1 79 ? 4.644 -3.745 11.974 1.00 88.81 79 SER A N 1
ATOM 605 C CA . SER A 1 79 ? 5.348 -4.538 12.980 1.00 88.81 79 SER A CA 1
ATOM 606 C C . SER A 1 79 ? 5.389 -3.850 14.341 1.00 88.81 79 SER A C 1
ATOM 608 O O . SER A 1 79 ? 5.263 -2.629 14.449 1.00 88.81 79 SER A O 1
ATOM 610 N N . MET A 1 80 ? 5.673 -4.633 15.384 1.00 89.31 80 MET A N 1
ATOM 611 C CA . MET A 1 80 ? 5.937 -4.130 16.737 1.00 89.31 80 MET A CA 1
ATOM 612 C C . MET A 1 80 ? 7.042 -3.069 16.760 1.00 89.31 80 MET A C 1
ATOM 614 O O . MET A 1 80 ? 6.969 -2.117 17.532 1.00 89.31 80 MET A O 1
ATOM 618 N N . ALA A 1 81 ? 8.041 -3.192 15.877 1.00 86.50 81 ALA A N 1
ATOM 619 C CA . ALA A 1 81 ? 9.149 -2.249 15.757 1.00 86.50 81 ALA A CA 1
ATOM 620 C C . ALA A 1 81 ? 8.731 -0.865 15.228 1.00 86.50 81 ALA A C 1
ATOM 622 O O . ALA A 1 81 ? 9.473 0.098 15.439 1.00 86.50 81 ALA A O 1
ATOM 623 N N . ALA A 1 82 ? 7.547 -0.737 14.626 1.00 84.94 82 ALA A N 1
ATOM 624 C CA . ALA A 1 82 ? 6.984 0.536 14.179 1.00 84.94 82 ALA A CA 1
ATOM 625 C C . ALA A 1 82 ? 6.084 1.219 15.228 1.00 84.94 82 ALA A C 1
ATOM 627 O O . ALA A 1 82 ? 5.720 2.380 15.064 1.00 84.94 82 ALA A O 1
ATOM 628 N N . VAL A 1 83 ? 5.735 0.527 16.319 1.00 89.38 83 VAL A N 1
ATOM 629 C CA . VAL A 1 83 ? 4.859 1.065 17.373 1.00 89.38 83 VAL A CA 1
ATOM 630 C C . VAL A 1 83 ? 5.589 2.135 18.172 1.00 89.38 83 VAL A C 1
ATOM 632 O O . VAL A 1 83 ? 6.678 1.884 18.687 1.00 89.38 83 VAL A O 1
ATOM 635 N N . ASP A 1 84 ? 4.983 3.304 18.345 1.00 89.12 84 ASP A N 1
ATOM 636 C CA . ASP A 1 84 ? 5.541 4.366 19.181 1.00 89.12 84 ASP A CA 1
ATOM 637 C C . ASP A 1 84 ? 5.856 3.859 20.602 1.00 89.12 84 ASP A C 1
ATOM 639 O O . ASP A 1 84 ? 5.052 3.147 21.211 1.00 89.12 84 ASP A O 1
ATOM 643 N N . THR A 1 85 ? 7.022 4.216 21.159 1.00 89.44 85 THR A N 1
ATOM 644 C CA . THR A 1 85 ? 7.442 3.670 22.462 1.00 89.44 85 THR A CA 1
ATOM 645 C C . THR A 1 85 ? 6.483 4.038 23.590 1.00 89.44 85 THR A C 1
ATOM 647 O O . THR A 1 85 ? 6.427 3.326 24.585 1.00 89.44 85 THR A O 1
ATOM 650 N N . THR A 1 86 ? 5.716 5.123 23.465 1.00 90.62 86 THR A N 1
ATOM 651 C CA . THR A 1 86 ? 4.675 5.480 24.433 1.00 90.62 86 THR A CA 1
ATOM 652 C C . THR A 1 86 ? 3.612 4.382 24.543 1.00 90.62 86 THR A C 1
ATOM 654 O O . THR A 1 86 ? 3.072 4.185 25.630 1.00 90.62 86 THR A O 1
ATOM 657 N N . TYR A 1 87 ? 3.329 3.640 23.471 1.00 94.44 87 TYR A N 1
ATOM 658 C CA . TYR A 1 87 ? 2.446 2.468 23.500 1.00 94.44 87 TYR A CA 1
ATOM 659 C C . TYR A 1 87 ? 3.216 1.176 23.736 1.00 94.44 87 TYR A C 1
ATOM 661 O O . TYR A 1 87 ? 2.818 0.397 24.592 1.00 94.44 87 TYR A O 1
ATOM 669 N N . ARG A 1 88 ? 4.349 0.982 23.047 1.00 93.38 88 ARG A N 1
ATOM 670 C CA . ARG A 1 88 ? 5.167 -0.236 23.169 1.00 93.38 88 ARG A CA 1
ATOM 671 C C . ARG A 1 88 ? 5.642 -0.495 24.601 1.00 93.38 88 ARG A C 1
ATOM 673 O O . ARG A 1 88 ? 5.777 -1.644 24.991 1.00 93.38 88 ARG A O 1
ATOM 680 N N . ASN A 1 89 ? 5.892 0.563 25.374 1.00 95.12 89 ASN A N 1
ATOM 681 C CA . ASN A 1 89 ? 6.323 0.451 26.767 1.00 95.12 89 ASN A CA 1
ATOM 682 C C . ASN A 1 89 ? 5.160 0.200 27.742 1.00 95.12 89 ASN A C 1
ATOM 684 O O . ASN A 1 89 ? 5.412 0.080 28.940 1.00 95.12 89 ASN A O 1
ATOM 688 N N . ASP A 1 90 ? 3.901 0.158 27.285 1.00 96.69 90 ASP A N 1
ATOM 689 C CA . ASP A 1 90 ? 2.824 -0.350 28.133 1.00 96.69 90 ASP A CA 1
ATOM 690 C C . ASP A 1 90 ? 3.068 -1.852 28.350 1.00 96.69 90 ASP A C 1
ATOM 692 O O . ASP A 1 90 ? 3.121 -2.601 27.372 1.00 96.69 90 ASP A O 1
ATOM 696 N N . PRO A 1 91 ? 3.220 -2.325 29.601 1.00 97.38 91 PRO A N 1
ATOM 697 C CA . PRO A 1 91 ? 3.545 -3.725 29.874 1.00 97.38 91 PRO A CA 1
ATOM 698 C C . PRO A 1 91 ? 2.463 -4.698 29.384 1.00 97.38 91 PRO A C 1
ATOM 700 O O . PRO A 1 91 ? 2.708 -5.899 29.299 1.00 97.38 91 PRO A O 1
ATOM 703 N N . ARG A 1 92 ? 1.262 -4.201 29.060 1.00 98.06 92 ARG A N 1
ATOM 704 C CA . ARG A 1 92 ? 0.158 -4.997 28.516 1.00 98.06 92 ARG A CA 1
ATOM 705 C C . ARG A 1 92 ? 0.112 -4.982 26.989 1.00 98.06 92 ARG A C 1
ATOM 707 O O . ARG A 1 92 ? -0.718 -5.696 26.436 1.00 98.06 92 ARG A O 1
ATOM 714 N N . PHE A 1 93 ? 0.945 -4.193 26.305 1.00 97.81 93 PHE A N 1
ATOM 715 C CA . PHE A 1 93 ? 0.793 -3.926 24.872 1.00 97.81 93 PHE A CA 1
ATOM 716 C C . PHE A 1 93 ? 0.792 -5.203 24.027 1.00 97.81 93 PHE A C 1
ATOM 718 O O . PHE A 1 93 ? -0.128 -5.411 23.245 1.00 97.81 93 PHE A O 1
ATOM 725 N N . GLU A 1 94 ? 1.770 -6.092 24.218 1.00 97.56 94 GLU A N 1
ATOM 726 C CA . GLU A 1 94 ? 1.843 -7.357 23.470 1.00 97.56 94 GLU A CA 1
ATOM 727 C C . GLU A 1 94 ? 0.606 -8.232 23.696 1.00 97.56 94 GLU A C 1
ATOM 729 O O . GLU A 1 94 ? 0.065 -8.797 22.748 1.00 97.56 94 GLU A O 1
ATOM 734 N N . LYS A 1 95 ? 0.103 -8.285 24.935 1.00 97.81 95 LYS A N 1
ATOM 735 C CA . LYS A 1 95 ? -1.120 -9.024 25.271 1.00 97.81 95 LYS A CA 1
ATOM 736 C C . LYS A 1 95 ? -2.357 -8.394 24.629 1.00 97.81 95 LYS A C 1
ATOM 738 O O . LYS A 1 95 ? -3.230 -9.117 24.170 1.00 97.81 95 LYS A O 1
ATOM 743 N N . LEU A 1 96 ? -2.434 -7.064 24.597 1.00 98.06 96 LEU A N 1
ATOM 744 C CA . LEU A 1 96 ? -3.523 -6.331 23.948 1.00 98.06 96 LEU A CA 1
ATOM 745 C C . LEU A 1 96 ? -3.490 -6.480 22.422 1.00 98.06 96 LEU A C 1
ATOM 747 O O . LEU A 1 96 ? -4.545 -6.489 21.803 1.00 98.06 96 LEU A O 1
ATOM 751 N N . ALA A 1 97 ? -2.303 -6.612 21.829 1.00 97.56 97 ALA A N 1
ATOM 752 C CA . ALA A 1 97 ? -2.125 -6.805 20.392 1.00 97.56 97 ALA A CA 1
ATOM 753 C C . ALA A 1 97 ? -2.216 -8.279 19.952 1.00 97.56 97 ALA A C 1
ATOM 755 O O . ALA A 1 97 ? -2.231 -8.559 18.753 1.00 97.56 97 ALA A O 1
ATOM 756 N N . SER A 1 98 ? -2.245 -9.228 20.891 1.00 96.75 98 SER A N 1
ATOM 757 C CA . SER A 1 98 ? -2.390 -10.656 20.599 1.00 96.75 98 SER A CA 1
ATOM 758 C C . SER A 1 98 ? -3.860 -10.984 20.381 1.00 96.75 98 SER A C 1
ATOM 760 O O . SER A 1 98 ? -4.658 -10.840 21.303 1.00 96.75 98 SER A O 1
ATOM 762 N N . ASP A 1 99 ? -4.217 -11.424 19.175 1.00 93.88 99 ASP A N 1
ATOM 763 C CA . ASP A 1 99 ? -5.614 -11.629 18.799 1.00 93.88 99 ASP A CA 1
ATOM 764 C C . ASP A 1 99 ? -6.063 -13.098 18.957 1.00 93.88 99 ASP A C 1
ATOM 766 O O . ASP A 1 99 ? -5.607 -13.960 18.190 1.00 93.88 99 ASP A O 1
ATOM 770 N N . PRO A 1 100 ? -6.962 -13.421 19.911 1.00 93.69 100 PRO A N 1
ATOM 771 C CA . PRO A 1 100 ? -7.424 -14.789 20.137 1.00 93.69 100 PRO A CA 1
ATOM 772 C C . PRO A 1 100 ? -8.119 -15.407 18.921 1.00 93.69 100 PRO A C 1
ATOM 774 O O . PRO A 1 100 ? -7.941 -16.600 18.670 1.00 93.69 100 PRO A O 1
ATOM 777 N N . ALA A 1 101 ? -8.822 -14.601 18.114 1.00 93.44 101 ALA A N 1
ATOM 778 C CA . ALA A 1 101 ? -9.480 -15.055 16.884 1.00 93.44 101 ALA A CA 1
ATOM 779 C C . ALA A 1 101 ? -8.481 -15.607 15.848 1.00 93.44 101 ALA A C 1
ATOM 781 O O . ALA A 1 101 ? -8.842 -16.356 14.940 1.00 93.44 101 ALA A O 1
ATOM 782 N N . HIS A 1 102 ? -7.201 -15.266 16.006 1.00 92.69 102 HIS A N 1
ATOM 783 C CA . HIS A 1 102 ? -6.121 -15.617 15.099 1.00 92.69 102 HIS A CA 1
ATOM 784 C C . HIS A 1 102 ? -4.986 -16.365 15.808 1.00 92.69 102 HIS A C 1
ATOM 786 O O . HIS A 1 102 ? -3.815 -16.169 15.483 1.00 92.69 102 HIS A O 1
ATOM 792 N N . ASN A 1 103 ? -5.317 -17.243 16.763 1.00 94.12 103 ASN A N 1
ATOM 793 C CA . ASN A 1 103 ? -4.352 -18.045 17.531 1.00 94.12 103 ASN A CA 1
ATOM 794 C C . ASN A 1 103 ? -3.310 -17.187 18.273 1.00 94.12 103 ASN A C 1
ATOM 796 O O . ASN A 1 103 ? -2.131 -17.539 18.322 1.00 94.12 103 ASN A O 1
ATOM 800 N N . ASN A 1 104 ? -3.734 -16.047 18.825 1.00 94.38 104 ASN A N 1
ATOM 801 C CA . ASN A 1 104 ? -2.883 -15.069 19.512 1.00 94.38 104 ASN A CA 1
ATOM 802 C C . ASN A 1 104 ? -1.770 -14.475 18.629 1.00 94.38 104 ASN A C 1
ATOM 804 O O . ASN A 1 104 ? -0.770 -13.974 19.142 1.00 94.38 104 ASN A O 1
ATOM 808 N N . GLN A 1 105 ? -1.917 -14.514 17.301 1.00 96.19 105 GLN A N 1
ATOM 809 C CA . GLN A 1 105 ? -0.982 -13.842 16.402 1.00 96.19 105 GLN A CA 1
ATOM 810 C C . GLN A 1 105 ? -1.106 -12.322 16.540 1.00 96.19 105 GLN A C 1
ATOM 812 O O . GLN A 1 105 ? -2.203 -11.768 16.489 1.00 96.19 105 GLN A O 1
ATOM 817 N N . ILE A 1 106 ? 0.038 -11.643 16.642 1.00 95.94 106 ILE A N 1
ATOM 818 C CA . ILE A 1 106 ? 0.116 -10.183 16.561 1.00 95.94 106 ILE A CA 1
ATOM 819 C C . ILE A 1 106 ? 0.205 -9.793 15.086 1.00 95.94 106 ILE A C 1
ATOM 821 O O . ILE A 1 106 ? 1.164 -10.142 14.394 1.00 95.94 106 ILE A O 1
ATOM 825 N N . ARG A 1 107 ? -0.798 -9.066 14.598 1.00 94.62 107 ARG A N 1
ATOM 826 C CA . ARG A 1 107 ? -0.908 -8.613 13.208 1.00 94.62 107 ARG A CA 1
ATOM 827 C C . ARG A 1 107 ? -0.882 -7.084 13.149 1.00 94.62 107 ARG A C 1
ATOM 829 O O . ARG A 1 107 ? -1.211 -6.435 14.138 1.00 94.62 107 ARG A O 1
ATOM 836 N N . PRO A 1 108 ? -0.565 -6.480 11.990 1.00 94.06 108 PRO A N 1
ATOM 837 C CA . PRO A 1 108 ? -0.638 -5.025 11.811 1.00 94.06 108 PRO A CA 1
ATOM 838 C C . PRO A 1 108 ? -1.963 -4.410 12.293 1.00 94.06 108 PRO A C 1
ATOM 840 O O . PRO A 1 108 ? -1.973 -3.360 12.930 1.00 94.06 108 PRO A O 1
ATOM 843 N N . HIS A 1 109 ? -3.078 -5.103 12.040 1.00 94.62 109 HIS A N 1
ATOM 844 C CA . HIS A 1 109 ? -4.406 -4.681 12.481 1.00 94.62 109 HIS A CA 1
ATOM 845 C C . HIS A 1 109 ? -4.548 -4.677 14.011 1.00 94.62 109 HIS A C 1
ATOM 847 O O . HIS A 1 109 ? -4.887 -3.648 14.586 1.00 94.62 109 HIS A O 1
ATOM 853 N N . SER A 1 110 ? -4.195 -5.778 14.682 1.00 96.75 110 SER A N 1
ATOM 854 C CA . SER A 1 110 ? -4.321 -5.893 16.141 1.00 96.75 110 SER A CA 1
ATOM 855 C C . SER A 1 110 ? -3.338 -4.993 16.903 1.00 96.75 110 SER A C 1
ATOM 857 O O . SER A 1 110 ? -3.629 -4.527 18.003 1.00 96.75 110 SER A O 1
ATOM 859 N N . ILE A 1 111 ? -2.190 -4.663 16.299 1.00 96.19 111 ILE A N 1
ATOM 860 C CA . ILE A 1 111 ? -1.287 -3.615 16.796 1.00 96.19 111 ILE A CA 1
ATOM 861 C C . ILE A 1 111 ? -2.002 -2.257 16.825 1.00 96.19 111 ILE A C 1
ATOM 863 O O . ILE A 1 111 ? -1.940 -1.552 17.834 1.00 96.19 111 ILE A O 1
ATOM 867 N N . GLN A 1 112 ? -2.669 -1.884 15.727 1.00 95.69 112 GLN A N 1
ATOM 868 C CA . GLN A 1 112 ? -3.404 -0.623 15.636 1.00 95.69 112 GLN A CA 1
ATOM 869 C C . GLN A 1 112 ? -4.539 -0.581 16.670 1.00 95.69 112 GLN A C 1
ATOM 871 O O . GLN A 1 112 ? -4.631 0.387 17.423 1.00 95.69 112 GLN A O 1
ATOM 876 N N . GLU A 1 113 ? -5.335 -1.645 16.773 1.00 97.12 113 GLU A N 1
ATOM 877 C CA . GLU A 1 113 ? -6.391 -1.788 17.784 1.00 97.12 113 GLU A CA 1
ATOM 878 C C . GLU A 1 113 ? -5.866 -1.576 19.213 1.00 97.12 113 GLU A C 1
ATOM 880 O O . GLU A 1 113 ? -6.430 -0.791 19.977 1.00 97.12 113 GLU A O 1
ATOM 885 N N . ALA A 1 114 ? -4.745 -2.213 19.569 1.00 97.94 114 ALA A N 1
ATOM 886 C CA . ALA A 1 114 ? -4.136 -2.073 20.891 1.00 97.94 114 ALA A CA 1
ATOM 887 C C . ALA A 1 114 ? -3.687 -0.629 21.175 1.00 97.94 114 ALA A C 1
ATOM 889 O O . ALA A 1 114 ? -3.896 -0.113 22.278 1.00 97.94 114 ALA A O 1
ATOM 890 N N . MET A 1 115 ? -3.105 0.057 20.182 1.00 96.94 115 MET A N 1
ATOM 891 C CA . MET A 1 115 ? -2.735 1.474 20.307 1.00 96.94 115 MET A CA 1
ATOM 892 C C . MET A 1 115 ? -3.965 2.356 20.546 1.00 96.94 115 MET A C 1
ATOM 894 O O . MET A 1 115 ? -3.921 3.250 21.395 1.00 96.94 115 MET A O 1
ATOM 898 N N . VAL A 1 116 ? -5.060 2.092 19.832 1.00 97.06 116 VAL A N 1
ATOM 899 C CA . VAL A 1 116 ? -6.332 2.817 19.950 1.00 97.06 116 VAL A CA 1
ATOM 900 C C . VAL A 1 116 ? -6.952 2.621 21.333 1.00 97.06 116 VAL A C 1
ATOM 902 O O . VAL A 1 116 ? -7.303 3.605 21.989 1.00 97.06 116 VAL A O 1
ATOM 905 N N . ALA A 1 117 ? -7.016 1.381 21.820 1.00 98.12 117 ALA A N 1
ATOM 906 C CA . ALA A 1 117 ? -7.553 1.055 23.138 1.00 98.12 117 ALA A CA 1
ATOM 907 C C . ALA A 1 117 ? -6.772 1.750 24.267 1.00 98.12 117 ALA A C 1
ATOM 909 O O . ALA A 1 117 ? -7.363 2.409 25.123 1.00 98.12 117 ALA A O 1
ATOM 910 N N . ILE A 1 118 ? -5.435 1.700 24.230 1.00 97.81 118 ILE A N 1
ATOM 911 C CA . ILE A 1 118 ? -4.584 2.393 25.213 1.00 97.81 118 ILE A CA 1
ATOM 912 C C . ILE A 1 118 ? -4.730 3.916 25.095 1.00 97.81 118 ILE A C 1
ATOM 914 O O . ILE A 1 118 ? -4.707 4.620 26.106 1.00 97.81 118 ILE A O 1
ATOM 918 N N . ALA A 1 119 ? -4.873 4.456 23.880 1.00 95.94 119 ALA A N 1
ATOM 919 C CA . ALA A 1 119 ? -5.094 5.888 23.685 1.00 95.94 119 ALA A CA 1
ATOM 920 C C . ALA A 1 119 ? -6.420 6.341 24.316 1.00 95.94 119 ALA A C 1
ATOM 922 O O . ALA A 1 119 ? -6.442 7.365 25.004 1.00 95.94 119 ALA A O 1
ATOM 923 N N . ALA A 1 120 ? -7.492 5.567 24.126 1.00 97.12 120 ALA A N 1
ATOM 924 C CA . ALA A 1 120 ? -8.796 5.816 24.731 1.00 97.12 120 ALA A CA 1
ATOM 925 C C . ALA A 1 120 ? -8.753 5.697 26.265 1.00 97.12 120 ALA A C 1
ATOM 927 O O . ALA A 1 120 ? -9.275 6.572 26.960 1.00 97.12 120 ALA A O 1
ATOM 928 N N . GLU A 1 121 ? -8.077 4.672 26.795 1.00 97.50 121 GLU A N 1
ATOM 929 C CA . GLU A 1 121 ? -7.871 4.478 28.237 1.00 97.50 121 GLU A CA 1
ATOM 930 C C . GLU A 1 121 ? -7.144 5.680 28.860 1.00 97.50 121 GLU A C 1
ATOM 932 O O . GLU A 1 121 ? -7.633 6.293 29.807 1.00 97.50 121 GLU A O 1
ATOM 937 N N . ARG A 1 122 ? -6.005 6.086 28.286 1.00 95.81 122 ARG A N 1
ATOM 938 C CA . ARG A 1 122 ? -5.203 7.218 28.786 1.00 95.81 122 ARG A CA 1
ATOM 939 C C . ARG A 1 122 ? -5.921 8.558 28.687 1.00 95.81 122 ARG A C 1
ATOM 941 O O . ARG A 1 122 ? -5.622 9.468 29.454 1.00 95.81 122 ARG A O 1
ATOM 948 N N . ALA A 1 123 ? -6.844 8.689 27.741 1.00 94.88 123 ALA A N 1
ATOM 949 C CA . ALA A 1 123 ? -7.695 9.862 27.607 1.00 94.88 123 ALA A CA 1
ATOM 950 C C . ALA A 1 123 ? -8.902 9.845 28.566 1.00 94.88 123 ALA A C 1
ATOM 952 O O . ALA A 1 123 ? -9.681 10.797 28.554 1.00 94.88 123 ALA A O 1
ATOM 953 N N . GLY A 1 124 ? -9.079 8.787 29.370 1.00 96.25 124 GLY A N 1
ATOM 954 C CA . GLY A 1 124 ? -10.224 8.619 30.268 1.00 96.25 124 GLY A CA 1
ATOM 955 C C . GLY A 1 124 ? -11.548 8.399 29.532 1.00 96.25 124 GLY A C 1
ATOM 956 O O . GLY A 1 124 ? -12.610 8.672 30.085 1.00 96.25 124 GLY A O 1
ATOM 957 N N . GLN A 1 125 ? -11.499 7.960 28.270 1.00 96.38 125 GLN A N 1
ATOM 958 C CA . GLN A 1 125 ? -12.692 7.746 27.445 1.00 96.38 125 GLN A CA 1
ATOM 959 C C . GLN A 1 125 ? -13.355 6.389 27.719 1.00 96.38 125 GLN A C 1
ATOM 961 O O . GLN A 1 125 ? -14.556 6.252 27.494 1.00 96.38 125 GLN A O 1
ATOM 966 N N . ILE A 1 126 ? -12.580 5.422 28.218 1.00 97.75 126 ILE A N 1
ATOM 967 C CA . ILE A 1 126 ? -13.014 4.094 28.675 1.00 97.75 126 ILE A CA 1
ATOM 968 C C . ILE A 1 126 ? -12.390 3.789 30.044 1.00 97.75 126 ILE A C 1
ATOM 970 O O . ILE A 1 126 ? -11.417 4.443 30.436 1.00 97.75 126 ILE A O 1
ATOM 974 N N . ALA A 1 127 ? -12.934 2.822 30.786 1.00 98.00 127 ALA A N 1
ATOM 975 C CA . ALA A 1 127 ? -12.441 2.511 32.126 1.00 98.00 127 ALA A CA 1
ATOM 976 C C . ALA A 1 127 ? -11.138 1.688 32.098 1.00 98.00 127 ALA A C 1
ATOM 978 O O . ALA A 1 127 ? -11.065 0.630 31.480 1.00 98.00 127 ALA A O 1
ATOM 979 N N . ALA A 1 128 ? -10.114 2.142 32.820 1.00 97.06 128 ALA A N 1
ATOM 980 C CA . ALA A 1 128 ? -8.845 1.426 32.953 1.00 97.06 128 ALA A CA 1
ATOM 981 C C . ALA A 1 128 ? -8.902 0.334 34.045 1.00 97.06 128 ALA A C 1
ATOM 983 O O . ALA A 1 128 ? -9.497 0.589 35.096 1.00 97.06 128 ALA A O 1
ATOM 984 N N . PRO A 1 129 ? -8.232 -0.826 33.872 1.00 98.12 129 PRO A N 1
ATOM 985 C CA . PRO A 1 129 ? -7.508 -1.244 32.674 1.00 98.12 129 PRO A CA 1
ATOM 986 C C . PRO A 1 129 ? -8.415 -1.797 31.559 1.00 98.12 129 PRO A C 1
ATOM 988 O O . PRO A 1 129 ? -9.320 -2.586 31.817 1.00 98.12 129 PRO A O 1
ATOM 991 N N . VAL A 1 130 ? -8.089 -1.474 30.308 1.00 98.38 130 VAL A N 1
ATOM 992 C CA . VAL A 1 130 ? -8.547 -2.207 29.127 1.00 98.38 130 VAL A CA 1
ATOM 993 C C . VAL A 1 130 ? -7.789 -3.530 29.004 1.00 98.38 130 VAL A C 1
ATOM 995 O O . VAL A 1 130 ? -6.592 -3.620 29.311 1.00 98.38 130 VAL A O 1
ATOM 998 N N . MET A 1 131 ? -8.497 -4.570 28.573 1.00 98.25 131 MET A N 1
ATOM 999 C CA . MET A 1 131 ? -7.996 -5.932 28.391 1.00 98.25 131 MET A CA 1
ATOM 1000 C C . MET A 1 131 ? -8.480 -6.490 27.052 1.00 98.25 131 MET A C 1
ATOM 1002 O O . MET A 1 131 ? -9.558 -6.125 26.593 1.00 98.25 131 MET A O 1
ATOM 1006 N N . ARG A 1 132 ? -7.706 -7.389 26.427 1.00 98.06 132 ARG A N 1
ATOM 1007 C CA . ARG A 1 132 ? -8.155 -8.118 25.229 1.00 98.06 132 ARG A CA 1
ATOM 1008 C C . ARG A 1 132 ? -9.364 -8.976 25.597 1.00 98.06 132 ARG A C 1
ATOM 1010 O O . ARG A 1 132 ? -9.334 -9.651 26.631 1.00 98.06 132 ARG A O 1
ATOM 1017 N N . SER A 1 133 ? -10.406 -8.935 24.774 1.00 96.56 133 SER A N 1
ATOM 1018 C CA . SER A 1 133 ? -11.581 -9.780 24.974 1.00 96.56 133 SER A CA 1
ATOM 1019 C C . SER A 1 133 ? -11.216 -11.262 24.786 1.00 96.56 133 SER A C 1
ATOM 1021 O O . SER A 1 133 ? -10.443 -11.583 23.882 1.00 96.56 133 SER A O 1
ATOM 1023 N N . PRO A 1 134 ? -11.746 -12.186 25.610 1.00 92.25 134 PRO A N 1
ATOM 1024 C CA . PRO A 1 134 ? -11.660 -13.620 25.335 1.00 92.25 134 PRO A CA 1
ATOM 1025 C C . PRO A 1 134 ? -12.637 -14.071 24.234 1.00 92.25 134 PRO A C 1
ATOM 1027 O O . PRO A 1 134 ? -12.469 -15.157 23.685 1.00 92.25 134 PRO A O 1
ATOM 1030 N N . ASP A 1 135 ? -13.658 -13.264 23.936 1.00 93.25 135 ASP A N 1
ATOM 1031 C CA . ASP A 1 135 ? -14.601 -13.496 22.842 1.00 93.25 135 ASP A CA 1
ATOM 1032 C C . ASP A 1 135 ? -13.988 -13.017 21.523 1.00 93.25 135 ASP A C 1
ATOM 1034 O O . ASP A 1 135 ? -13.626 -11.849 21.403 1.00 93.25 135 ASP A O 1
ATOM 1038 N N . ALA A 1 136 ? -13.907 -13.913 20.537 1.00 91.25 136 ALA A N 1
ATOM 1039 C CA . ALA A 1 136 ? -13.378 -13.632 19.205 1.00 91.25 136 ALA A CA 1
ATOM 1040 C C . ALA A 1 136 ? -14.211 -12.607 18.407 1.00 91.25 136 ALA A C 1
ATOM 1042 O O . ALA A 1 136 ? -13.725 -12.097 17.400 1.00 91.25 136 ALA A O 1
ATOM 1043 N N . GLY A 1 137 ? -15.450 -12.318 18.821 1.00 92.69 137 GLY A N 1
ATOM 1044 C CA . GLY A 1 137 ? -16.307 -11.293 18.212 1.00 92.69 137 GLY A CA 1
ATOM 1045 C C . GLY A 1 137 ? -16.081 -9.867 18.731 1.00 92.69 137 GLY A C 1
ATOM 1046 O O . GLY A 1 137 ? -16.772 -8.947 18.289 1.00 92.69 137 GLY A O 1
ATOM 1047 N N . LEU A 1 138 ? -15.161 -9.678 19.681 1.00 96.88 138 LEU A N 1
ATOM 1048 C CA . LEU A 1 138 ? -14.845 -8.392 20.298 1.00 96.88 138 LEU A CA 1
ATOM 1049 C C . LEU A 1 138 ? -13.334 -8.194 20.380 1.00 96.88 138 LEU A C 1
ATOM 1051 O O . LEU A 1 138 ? -12.582 -9.142 20.595 1.00 96.88 138 LEU A O 1
ATOM 1055 N N . ASP A 1 139 ? -12.894 -6.941 20.343 1.00 98.06 139 ASP A N 1
ATOM 1056 C CA . ASP A 1 139 ? -11.474 -6.638 20.498 1.00 98.06 139 ASP A CA 1
ATOM 1057 C C . ASP A 1 139 ? -11.082 -6.541 21.973 1.00 98.06 139 ASP A C 1
ATOM 1059 O O . ASP A 1 139 ? -10.067 -7.095 22.409 1.00 98.06 139 ASP A O 1
ATOM 1063 N N . PHE A 1 140 ? -11.891 -5.844 22.774 1.00 98.56 140 PHE A N 1
ATOM 1064 C CA . PHE A 1 140 ? -11.532 -5.488 24.142 1.00 98.56 140 PHE A CA 1
ATOM 1065 C C . PHE A 1 140 ? -12.709 -5.540 25.112 1.00 98.56 140 PHE A C 1
ATOM 1067 O O . PHE A 1 140 ? -13.880 -5.500 24.741 1.00 98.56 140 PHE A O 1
ATOM 1074 N N . VAL A 1 141 ? -12.358 -5.570 26.392 1.00 98.38 141 VAL A N 1
ATOM 1075 C CA . VAL A 1 141 ? -13.245 -5.258 27.509 1.00 98.38 141 VAL A CA 1
ATOM 1076 C C . VAL A 1 141 ? -12.560 -4.236 28.406 1.00 98.38 141 VAL A C 1
ATOM 1078 O O . VAL A 1 141 ? -11.347 -4.305 28.628 1.00 98.38 141 VAL A O 1
ATOM 1081 N N . ASP A 1 142 ? -13.315 -3.262 28.898 1.00 98.38 142 ASP A N 1
ATOM 1082 C CA . ASP A 1 142 ? -12.798 -2.283 29.853 1.00 98.38 142 ASP A CA 1
ATOM 1083 C C . ASP A 1 142 ? -12.956 -2.763 31.306 1.00 98.38 142 ASP A C 1
ATOM 1085 O O . ASP A 1 142 ? -13.505 -3.833 31.580 1.00 98.38 142 ASP A O 1
ATOM 1089 N N . ALA A 1 143 ? -12.488 -1.972 32.270 1.00 97.75 143 ALA A N 1
ATOM 1090 C CA . ALA A 1 143 ? -12.555 -2.348 33.683 1.00 97.75 143 ALA A CA 1
ATOM 1091 C C . ALA A 1 143 ? -13.959 -2.349 34.296 1.00 97.75 143 ALA A C 1
ATOM 1093 O O . ALA A 1 143 ? -14.105 -2.710 35.461 1.00 97.75 143 ALA A O 1
ATOM 1094 N N . LYS A 1 144 ? -14.984 -1.930 33.550 1.00 97.75 144 LYS A N 1
ATOM 1095 C CA . LYS A 1 144 ? -16.394 -2.092 33.928 1.00 97.75 144 LYS A CA 1
ATOM 1096 C C . LYS A 1 144 ? -17.021 -3.326 33.274 1.00 97.75 144 LYS A C 1
ATOM 1098 O O . LYS A 1 144 ? -18.215 -3.553 33.442 1.00 97.75 144 LYS A O 1
ATOM 1103 N N . GLY A 1 145 ? -16.224 -4.111 32.550 1.00 97.50 145 GLY A N 1
ATOM 1104 C CA . GLY A 1 145 ? -16.678 -5.258 31.776 1.00 97.50 145 GLY A CA 1
ATOM 1105 C C . GLY A 1 145 ? -17.370 -4.877 30.470 1.00 97.50 145 GLY A C 1
ATOM 1106 O O . GLY A 1 145 ? -17.963 -5.751 29.843 1.00 97.50 145 GLY A O 1
ATOM 1107 N N . THR A 1 146 ? -17.296 -3.607 30.052 1.00 98.06 146 THR A N 1
ATOM 1108 C CA . THR A 1 146 ? -17.987 -3.108 28.857 1.00 98.06 146 THR A CA 1
ATOM 1109 C C . THR A 1 146 ? -17.383 -3.748 27.604 1.00 98.06 146 THR A C 1
ATOM 1111 O O . THR A 1 146 ? -16.168 -3.618 27.411 1.00 98.06 146 THR A O 1
ATOM 1114 N N . PRO A 1 147 ? -18.180 -4.399 26.737 1.00 98.19 147 PRO A N 1
ATOM 1115 C CA . PRO A 1 147 ? -17.687 -4.977 25.491 1.00 98.19 147 PRO A CA 1
ATOM 1116 C C . PRO A 1 147 ? -17.350 -3.884 24.474 1.00 98.19 147 PRO A C 1
ATOM 1118 O O . PRO A 1 147 ? -18.176 -3.015 24.181 1.00 98.19 147 PRO A O 1
ATOM 1121 N N . ILE A 1 148 ? -16.135 -3.933 23.930 1.00 98.56 148 ILE A N 1
ATOM 1122 C CA . ILE A 1 148 ? -15.588 -2.915 23.034 1.00 98.56 148 ILE A CA 1
ATOM 1123 C C . ILE A 1 148 ? -15.066 -3.556 21.750 1.00 98.56 148 ILE A C 1
ATOM 1125 O O . ILE A 1 148 ? -14.339 -4.547 21.774 1.00 98.56 148 ILE A O 1
ATOM 1129 N N . ASP A 1 149 ? -15.371 -2.914 20.632 1.00 98.44 149 ASP A N 1
ATOM 1130 C CA . ASP A 1 149 ? -14.798 -3.203 19.322 1.00 98.44 149 ASP A CA 1
ATOM 1131 C C . ASP A 1 149 ? -14.226 -1.916 18.709 1.00 98.44 149 ASP A C 1
ATOM 1133 O O . ASP A 1 149 ? -14.737 -0.814 18.940 1.00 98.44 149 ASP A O 1
ATOM 1137 N N . VAL A 1 150 ? -13.119 -2.038 17.984 1.00 98.38 150 VAL A N 1
ATOM 1138 C CA . VAL A 1 150 ? -12.396 -0.924 17.381 1.00 98.38 150 VAL A CA 1
ATOM 1139 C C . VAL A 1 150 ? -12.665 -0.880 15.885 1.00 98.38 150 VAL A C 1
ATOM 1141 O O . VAL A 1 150 ? -12.354 -1.807 15.141 1.00 98.38 150 VAL A O 1
ATOM 1144 N N . LYS A 1 151 ? -13.126 0.273 15.396 1.00 98.00 151 LYS A N 1
ATOM 1145 C CA . LYS A 1 151 ? -13.235 0.545 13.959 1.00 98.00 151 LYS A CA 1
ATOM 1146 C C . LYS A 1 151 ? -12.236 1.615 13.556 1.00 98.00 151 LYS A C 1
ATOM 1148 O O . LYS A 1 151 ? -12.229 2.708 14.111 1.00 98.00 151 LYS A O 1
ATOM 1153 N N . SER A 1 152 ? -11.411 1.294 12.563 1.00 97.06 152 SER A N 1
ATOM 1154 C CA . SER A 1 152 ? -10.292 2.136 12.130 1.00 97.06 152 SER A CA 1
ATOM 1155 C C . SER A 1 152 ? -10.363 2.501 10.646 1.00 97.06 152 SER A C 1
ATOM 1157 O O . SER A 1 152 ? -9.513 2.055 9.864 1.00 97.06 152 SER A O 1
ATOM 1159 N N . PRO A 1 153 ? -11.374 3.279 10.218 1.00 96.62 153 PRO A N 1
ATOM 1160 C CA . PRO A 1 153 ? -11.473 3.717 8.835 1.00 96.62 153 PRO A CA 1
ATOM 1161 C C . PRO A 1 153 ? -10.252 4.552 8.437 1.00 96.62 153 PRO A C 1
ATOM 1163 O O . PRO A 1 153 ? -9.681 5.308 9.226 1.00 96.62 153 PRO A O 1
ATOM 1166 N N . LYS A 1 154 ? -9.836 4.403 7.185 1.00 95.12 154 LYS A N 1
ATOM 1167 C CA . LYS A 1 154 ? -8.639 5.046 6.636 1.00 95.12 154 LYS A CA 1
ATOM 1168 C C . LYS A 1 154 ? -9.059 5.907 5.467 1.00 95.12 154 LYS A C 1
ATOM 1170 O O . LYS A 1 154 ? -10.015 5.583 4.781 1.00 95.12 154 LYS A O 1
ATOM 1175 N N . SER A 1 155 ? -8.361 7.007 5.240 1.00 94.75 155 SER A N 1
ATOM 1176 C CA . SER A 1 155 ? -8.433 7.711 3.963 1.00 94.75 155 SER A CA 1
ATOM 1177 C C . SER A 1 155 ? -7.355 7.202 3.019 1.00 94.75 155 SER A C 1
ATOM 1179 O O . SER A 1 155 ? -6.271 6.855 3.508 1.00 94.75 155 SER A O 1
ATOM 1181 N N . PRO A 1 156 ? -7.617 7.205 1.700 1.00 89.56 156 PRO A N 1
ATOM 1182 C CA . PRO A 1 156 ? -6.588 6.896 0.727 1.00 89.56 156 PRO A CA 1
ATOM 1183 C C . PRO A 1 156 ? -5.424 7.862 0.912 1.00 89.56 156 PRO A C 1
ATOM 1185 O O . PRO A 1 156 ? -5.605 9.077 1.061 1.00 89.56 156 PRO A O 1
ATOM 1188 N N . SER A 1 157 ? -4.215 7.315 0.959 1.00 85.81 157 SER A N 1
ATOM 1189 C CA . SER A 1 157 ? -3.009 8.127 0.878 1.00 85.81 157 SER A CA 1
ATOM 1190 C C . SER A 1 157 ? -2.934 8.836 -0.483 1.00 85.81 157 SER A C 1
ATOM 1192 O O . SER A 1 157 ? -3.534 8.353 -1.442 1.00 85.81 157 SER A O 1
ATOM 1194 N N . PRO A 1 158 ? -2.138 9.913 -0.630 1.00 76.06 158 PRO A N 1
ATOM 1195 C CA . PRO A 1 158 ? -1.905 10.546 -1.935 1.00 76.06 158 PRO A CA 1
ATOM 1196 C C . PRO A 1 158 ? -1.374 9.600 -3.030 1.00 76.06 158 PRO A C 1
ATOM 1198 O O . PRO A 1 158 ? -1.313 9.977 -4.195 1.00 76.06 158 PRO A O 1
ATOM 1201 N N . PHE A 1 159 ? -0.946 8.394 -2.653 1.00 72.75 159 PHE A N 1
ATOM 1202 C CA . PHE A 1 159 ? -0.383 7.370 -3.529 1.00 72.75 159 PHE A CA 1
ATOM 1203 C C . PHE A 1 159 ? -1.293 6.165 -3.732 1.00 72.75 159 PHE A C 1
ATOM 1205 O O . PHE A 1 159 ? -0.934 5.233 -4.444 1.00 72.75 159 PHE A O 1
ATOM 1212 N N . GLU A 1 160 ? -2.440 6.149 -3.067 1.00 76.88 160 GLU A N 1
ATOM 1213 C CA . GLU A 1 160 ? -3.426 5.096 -3.217 1.00 76.88 160 GLU A CA 1
ATOM 1214 C C . GLU A 1 160 ? -4.498 5.557 -4.201 1.00 76.88 160 GLU A C 1
ATOM 1216 O O . GLU A 1 160 ? -4.916 6.712 -4.195 1.00 76.88 160 GLU A O 1
ATOM 1221 N N . HIS A 1 161 ? -4.923 4.647 -5.072 1.00 78.75 161 HIS A N 1
ATOM 1222 C CA . HIS A 1 161 ? -5.822 4.960 -6.185 1.00 78.75 161 HIS A CA 1
ATOM 1223 C C . HIS A 1 161 ? -7.289 4.598 -5.910 1.00 78.75 161 HIS A C 1
ATOM 1225 O O . HIS A 1 161 ? -8.124 4.724 -6.800 1.00 78.75 161 HIS A O 1
ATOM 1231 N N . TRP A 1 162 ? -7.611 4.138 -4.698 1.00 87.50 162 TRP A N 1
ATOM 1232 C CA . TRP A 1 162 ? -8.987 3.874 -4.279 1.00 87.50 162 TRP A CA 1
ATOM 1233 C C . TRP A 1 162 ? -9.625 5.140 -3.693 1.00 87.50 162 TRP A C 1
ATOM 1235 O O . TRP A 1 162 ? -8.940 6.018 -3.170 1.00 87.50 162 TRP A O 1
ATOM 1245 N N . THR A 1 163 ? -10.948 5.245 -3.783 1.00 91.06 163 THR A N 1
ATOM 1246 C CA . THR A 1 163 ? -11.716 6.361 -3.220 1.00 91.06 163 THR A CA 1
ATOM 1247 C C . THR A 1 163 ? -12.316 5.966 -1.886 1.00 91.06 163 THR A C 1
ATOM 1249 O O . THR A 1 163 ? -12.830 4.859 -1.752 1.00 91.06 163 THR A O 1
ATOM 1252 N N . PHE A 1 164 ? -12.306 6.875 -0.914 1.00 95.69 164 PHE A N 1
ATOM 1253 C CA . PHE A 1 164 ? -13.015 6.645 0.339 1.00 95.69 164 PHE A CA 1
ATOM 1254 C C . PHE A 1 164 ? -14.518 6.534 0.084 1.00 95.69 164 PHE A C 1
ATOM 1256 O O . PHE A 1 164 ? -15.154 7.514 -0.303 1.00 95.69 164 PHE A O 1
ATOM 1263 N N . ASP A 1 165 ? -15.073 5.350 0.316 1.00 96.12 165 ASP A N 1
ATOM 1264 C CA . ASP A 1 165 ? -16.512 5.147 0.373 1.00 96.12 165 ASP A CA 1
ATOM 1265 C C . ASP A 1 165 ? -16.952 5.168 1.837 1.00 96.12 165 ASP A C 1
ATOM 1267 O O . ASP A 1 165 ? -16.535 4.340 2.642 1.00 96.12 165 ASP A O 1
ATOM 1271 N N . VAL A 1 166 ? -17.803 6.131 2.192 1.00 97.19 166 VAL A N 1
ATOM 1272 C CA . VAL A 1 166 ? -18.364 6.258 3.541 1.00 97.19 166 VAL A CA 1
ATOM 1273 C C . VAL A 1 166 ? -19.322 5.111 3.889 1.00 97.19 166 VAL A C 1
ATOM 1275 O O . VAL A 1 166 ? -19.549 4.842 5.071 1.00 97.19 166 VAL A O 1
ATOM 1278 N N . SER A 1 167 ? -19.878 4.422 2.888 1.00 97.12 167 SER A N 1
ATOM 1279 C CA . SER A 1 167 ? -20.842 3.341 3.089 1.00 97.12 167 SER A CA 1
ATOM 1280 C C . SER A 1 167 ? -20.217 2.130 3.794 1.00 97.12 167 SER A C 1
ATOM 1282 O O . SER A 1 167 ? -20.826 1.575 4.711 1.00 97.12 167 SER A O 1
ATOM 1284 N N . GLU A 1 168 ? -18.970 1.790 3.461 1.00 96.56 168 GLU A N 1
ATOM 1285 C CA . GLU A 1 168 ? -18.233 0.661 4.038 1.00 96.56 168 GLU A CA 1
ATOM 1286 C C . GLU A 1 168 ? -17.970 0.800 5.551 1.00 96.56 168 GLU A C 1
ATOM 1288 O O . GLU A 1 168 ? -18.389 -0.078 6.318 1.00 96.56 168 GLU A O 1
ATOM 1293 N N . PRO A 1 169 ? -17.329 1.880 6.051 1.00 97.69 169 PRO A N 1
ATOM 1294 C CA . PRO A 1 169 ? -17.117 2.043 7.482 1.00 97.69 169 PRO A CA 1
ATOM 1295 C C . PRO A 1 169 ? -18.435 2.210 8.238 1.00 97.69 169 PRO A C 1
ATOM 1297 O O . PRO A 1 169 ? -18.553 1.710 9.355 1.00 97.69 169 PRO A O 1
ATOM 1300 N N . MET A 1 170 ? -19.452 2.836 7.638 1.00 98.38 170 MET A N 1
ATOM 1301 C CA . MET A 1 170 ? -20.779 2.926 8.251 1.00 98.38 170 MET A CA 1
ATOM 1302 C C . MET A 1 170 ? -21.447 1.563 8.410 1.00 98.38 170 MET A C 1
ATOM 1304 O O . MET A 1 170 ? -22.014 1.290 9.470 1.00 98.38 170 MET A O 1
ATOM 1308 N N . ALA A 1 171 ? -21.368 0.699 7.397 1.00 97.69 171 ALA A N 1
ATOM 1309 C CA . ALA A 1 171 ? -21.885 -0.662 7.479 1.00 97.69 171 ALA A CA 1
ATOM 1310 C C . ALA A 1 171 ? -21.197 -1.444 8.608 1.00 97.69 171 ALA A C 1
ATOM 1312 O O . ALA A 1 171 ? -21.881 -2.068 9.417 1.00 97.69 171 ALA A O 1
ATOM 1313 N N . SER A 1 172 ? -19.870 -1.324 8.717 1.00 97.50 172 SER A N 1
ATOM 1314 C CA . SER A 1 172 ? -19.065 -1.965 9.767 1.00 97.50 172 SER A CA 1
ATOM 1315 C C . SER A 1 172 ? -19.389 -1.452 11.181 1.00 97.50 172 SER A C 1
ATOM 1317 O O . SER A 1 172 ? -19.523 -2.233 12.125 1.00 97.50 172 SER A O 1
ATOM 1319 N N . ILE A 1 173 ? -19.578 -0.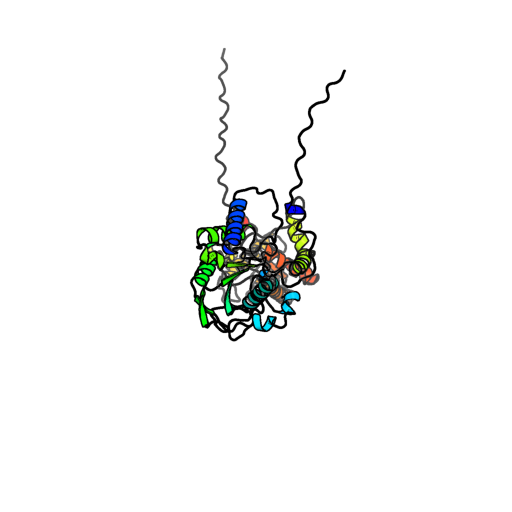137 11.347 1.00 98.25 173 ILE A N 1
ATOM 1320 C CA . ILE A 1 173 ? -19.985 0.460 12.630 1.00 98.25 173 ILE A CA 1
ATOM 1321 C C . ILE A 1 173 ? -21.380 -0.035 13.026 1.00 98.25 173 ILE A C 1
ATOM 1323 O O . ILE A 1 173 ? -21.594 -0.455 14.163 1.00 98.25 173 ILE A O 1
ATOM 1327 N N . ARG A 1 174 ? -22.336 -0.023 12.091 1.00 98.19 174 ARG A N 1
ATOM 1328 C CA . ARG A 1 174 ? -23.714 -0.463 12.347 1.00 98.19 174 ARG A CA 1
ATOM 1329 C C . ARG A 1 174 ? -23.800 -1.945 12.673 1.00 98.19 174 ARG A C 1
ATOM 1331 O O . ARG A 1 174 ? -24.513 -2.301 13.608 1.00 98.19 174 ARG A O 1
ATOM 1338 N N . SER A 1 175 ? -23.079 -2.793 11.936 1.00 97.81 175 SER A N 1
ATOM 1339 C CA . SER A 1 175 ? -23.064 -4.229 12.216 1.00 97.81 175 SER A CA 1
ATOM 1340 C C . SER A 1 175 ? -22.581 -4.496 13.634 1.00 97.81 175 SER A C 1
ATOM 1342 O O . SER A 1 175 ? -23.176 -5.318 14.318 1.00 97.81 175 SER A O 1
ATOM 1344 N N . GLN A 1 176 ? -21.580 -3.747 14.104 1.00 98.00 176 GLN A N 1
ATOM 1345 C CA . GLN A 1 176 ? -21.077 -3.901 15.462 1.00 98.00 176 GLN A CA 1
ATOM 1346 C C . GLN A 1 176 ? -22.046 -3.372 16.523 1.00 98.00 176 GLN A C 1
ATOM 1348 O O . GLN A 1 176 ? -22.280 -4.030 17.533 1.00 98.00 176 GLN A O 1
ATOM 1353 N N . LEU A 1 177 ? -22.650 -2.201 16.302 1.00 98.00 177 LEU A N 1
ATOM 1354 C CA . LEU A 1 177 ? -23.613 -1.622 17.245 1.00 98.00 177 LEU A CA 1
ATOM 1355 C C . LEU A 1 177 ? -24.886 -2.468 17.386 1.00 98.00 177 LEU A C 1
ATOM 1357 O O . LEU A 1 177 ? -25.543 -2.388 18.427 1.00 98.00 177 LEU A O 1
ATOM 1361 N N . ALA A 1 178 ? -25.227 -3.276 16.381 1.00 97.69 178 ALA A N 1
ATOM 1362 C CA . ALA A 1 178 ? -26.341 -4.219 16.436 1.00 97.69 178 ALA A CA 1
ATOM 1363 C C . ALA A 1 178 ? -26.062 -5.445 17.326 1.00 97.69 178 ALA A C 1
ATOM 1365 O O . ALA A 1 178 ? -26.998 -6.159 17.688 1.00 97.69 178 ALA A O 1
ATOM 1366 N N . LEU A 1 179 ? -24.800 -5.694 17.691 1.00 97.38 179 LEU A N 1
ATOM 1367 C CA . LEU A 1 179 ? -24.429 -6.802 18.563 1.00 97.38 179 LEU A CA 1
ATOM 1368 C C . LEU A 1 179 ? -24.655 -6.455 20.038 1.00 97.38 179 LEU A C 1
ATOM 1370 O O . LEU A 1 179 ? -24.516 -5.309 20.480 1.00 97.38 179 LEU A O 1
ATOM 1374 N N . SER A 1 180 ? -24.959 -7.498 20.804 1.00 97.56 180 SER A N 1
ATOM 1375 C CA . SER A 1 180 ? -24.883 -7.493 22.262 1.00 97.56 180 SER A CA 1
ATOM 1376 C C . SER A 1 180 ? -23.864 -8.533 22.703 1.00 97.56 180 SER A C 1
ATOM 1378 O O . SER A 1 180 ? -23.742 -9.580 22.068 1.00 97.56 180 SER A O 1
ATOM 1380 N N . ALA A 1 181 ? -23.167 -8.261 23.797 1.00 97.12 181 ALA A N 1
ATOM 1381 C CA . ALA A 1 181 ? -22.237 -9.194 24.406 1.00 97.12 181 ALA A CA 1
ATOM 1382 C C . ALA A 1 181 ? -22.377 -9.180 25.927 1.00 97.12 181 ALA A C 1
ATOM 1384 O O . ALA A 1 181 ? -22.876 -8.224 26.524 1.00 97.12 181 ALA A O 1
ATOM 1385 N N . THR A 1 182 ? -21.955 -10.269 26.559 1.00 97.12 182 THR A N 1
ATOM 1386 C CA . THR A 1 182 ? -22.005 -10.398 28.012 1.00 97.12 182 THR A CA 1
ATOM 1387 C C . THR A 1 182 ? -20.956 -9.496 28.651 1.00 97.12 182 THR A C 1
ATOM 1389 O O . THR A 1 182 ? -19.759 -9.667 28.425 1.00 97.12 182 THR A O 1
ATOM 1392 N N . ASN A 1 183 ? -21.399 -8.570 29.495 1.00 97.56 183 ASN A N 1
ATOM 1393 C CA . ASN A 1 183 ? -20.517 -7.809 30.359 1.00 97.56 183 ASN A CA 1
ATOM 1394 C C . ASN A 1 183 ? -19.790 -8.773 31.305 1.00 97.56 183 ASN A C 1
ATOM 1396 O O . ASN A 1 183 ? -20.415 -9.534 32.050 1.00 97.56 183 ASN A O 1
ATOM 1400 N N . THR A 1 184 ? -18.461 -8.748 31.274 1.00 94.06 184 THR A N 1
ATOM 1401 C CA . THR A 1 184 ? -17.627 -9.748 31.960 1.00 94.06 184 THR A CA 1
ATOM 1402 C C . THR A 1 184 ? -17.648 -9.633 33.483 1.00 94.06 184 THR A C 1
ATOM 1404 O O . THR A 1 184 ? -17.221 -10.565 34.162 1.00 94.06 184 THR A O 1
ATOM 1407 N N . LEU A 1 185 ? -18.158 -8.525 34.030 1.00 95.25 185 LEU A N 1
ATOM 1408 C CA . LEU A 1 185 ? -18.307 -8.319 35.470 1.00 95.25 185 LEU A CA 1
ATOM 1409 C C . LEU A 1 185 ? -19.725 -8.599 35.961 1.00 95.25 185 LEU A C 1
ATOM 1411 O O . LEU A 1 185 ? -19.896 -9.228 37.003 1.00 95.25 185 LEU A O 1
ATOM 1415 N N . THR A 1 186 ? -20.741 -8.114 35.245 1.00 96.94 186 THR A N 1
ATOM 1416 C CA . THR A 1 186 ? -22.142 -8.207 35.693 1.00 96.94 186 THR A CA 1
ATOM 1417 C C . THR A 1 186 ? -22.851 -9.457 35.175 1.00 96.94 186 THR A C 1
ATOM 1419 O O . THR A 1 186 ? -23.890 -9.836 35.714 1.00 96.94 186 THR A O 1
ATOM 1422 N N . GLY A 1 187 ? -22.324 -10.090 34.122 1.00 96.38 187 GLY A N 1
ATOM 1423 C CA . GLY A 1 187 ? -22.978 -11.188 33.411 1.00 96.38 187 GLY A CA 1
ATOM 1424 C C . GLY A 1 187 ? -24.191 -10.754 32.578 1.00 96.38 187 GLY A C 1
ATOM 1425 O O . GLY A 1 187 ? -24.857 -11.603 31.987 1.00 96.38 187 GLY A O 1
ATOM 1426 N N . GLN A 1 188 ? -24.502 -9.456 32.522 1.00 97.44 188 GLN A N 1
ATOM 1427 C CA . GLN A 1 188 ? -25.641 -8.936 31.769 1.00 97.44 188 GLN A CA 1
ATOM 1428 C C . GLN A 1 188 ? -25.293 -8.775 30.290 1.00 97.44 188 GLN A C 1
ATOM 1430 O O . GLN A 1 188 ? -24.160 -8.467 29.935 1.00 97.44 188 GLN A O 1
ATOM 1435 N N . SER A 1 189 ? -26.278 -8.981 29.417 1.00 97.38 189 SER A N 1
ATOM 1436 C CA . SER A 1 189 ? -26.132 -8.685 27.992 1.00 97.38 189 SER A CA 1
ATOM 1437 C C . SER A 1 189 ? -26.207 -7.175 27.780 1.00 97.38 189 SER A C 1
ATOM 1439 O O . SER A 1 189 ? -27.251 -6.570 28.021 1.00 97.38 189 SER A O 1
ATOM 1441 N N . GLU A 1 190 ? -25.122 -6.581 27.301 1.00 97.06 190 GLU A N 1
ATOM 1442 C CA . GLU A 1 190 ? -25.005 -5.150 27.024 1.00 97.06 190 GLU A CA 1
ATOM 1443 C C . GLU A 1 190 ? -24.675 -4.923 25.546 1.00 97.06 190 GLU A C 1
ATOM 1445 O O . GLU A 1 190 ? -24.064 -5.764 24.885 1.00 97.06 190 GLU A O 1
ATOM 1450 N N . GLY A 1 191 ? -25.098 -3.782 25.004 1.00 97.75 191 GLY A N 1
ATOM 1451 C CA . GLY A 1 191 ? -24.766 -3.417 23.630 1.00 97.75 191 GLY A CA 1
ATOM 1452 C C . GLY A 1 191 ? -23.278 -3.105 23.487 1.00 97.75 191 GLY A C 1
ATOM 1453 O O . GLY A 1 191 ? -22.703 -2.424 24.336 1.00 97.75 191 GLY A O 1
ATOM 1454 N N . VAL A 1 192 ? -22.668 -3.536 22.382 1.00 98.38 192 VAL A N 1
ATOM 1455 C CA . VAL A 1 192 ? -21.246 -3.269 22.118 1.00 98.38 192 VAL A CA 1
ATOM 1456 C C . VAL A 1 192 ? -20.985 -1.768 21.968 1.00 98.38 192 VAL A C 1
ATOM 1458 O O . VAL A 1 192 ? -21.778 -1.046 21.352 1.00 98.38 192 VAL A O 1
ATOM 1461 N N . VAL A 1 193 ? -19.874 -1.305 22.541 1.00 98.50 193 VAL A N 1
ATOM 1462 C CA . VAL A 1 193 ? -19.316 0.039 22.353 1.00 98.50 193 VAL A CA 1
ATOM 1463 C C . VAL A 1 193 ? -18.305 0.009 21.210 1.00 98.50 193 VAL A C 1
ATOM 1465 O O . VAL A 1 193 ? -17.441 -0.861 21.159 1.00 98.50 193 VAL A O 1
ATOM 1468 N N . VAL A 1 194 ? -18.384 0.985 20.309 1.00 98.56 194 VAL A N 1
ATOM 1469 C CA . VAL A 1 194 ? -17.436 1.132 19.199 1.00 98.56 194 VAL A CA 1
ATOM 1470 C C . VAL A 1 194 ? -16.427 2.229 19.529 1.00 98.56 194 VAL A C 1
ATOM 1472 O O . VAL A 1 194 ? -16.797 3.397 19.665 1.00 98.56 194 VAL A O 1
ATOM 1475 N N . LEU A 1 195 ? -15.145 1.877 19.618 1.00 98.31 195 LEU A N 1
ATOM 1476 C CA . LEU A 1 195 ? -14.042 2.835 19.591 1.00 98.31 195 LEU A CA 1
ATOM 1477 C C . LEU A 1 195 ? -13.721 3.178 18.133 1.00 98.31 195 LEU A C 1
ATOM 1479 O O . LEU A 1 195 ? -13.146 2.372 17.404 1.00 98.31 195 LEU A O 1
ATOM 1483 N N . LEU A 1 196 ? -14.081 4.385 17.707 1.00 98.19 196 LEU A N 1
ATOM 1484 C CA . LEU A 1 196 ? -13.811 4.860 16.355 1.00 98.19 196 LEU A CA 1
ATOM 1485 C C . LEU A 1 196 ? -12.447 5.555 16.304 1.00 98.19 196 LEU A C 1
ATOM 1487 O O . LEU A 1 196 ? -12.295 6.679 16.793 1.00 98.19 196 LEU A O 1
ATOM 1491 N N . ASP A 1 197 ? -11.465 4.898 15.694 1.00 97.31 197 ASP A N 1
ATOM 1492 C CA . ASP A 1 197 ? -10.151 5.468 15.419 1.00 97.31 197 ASP A CA 1
ATOM 1493 C C . ASP A 1 197 ? -10.213 6.421 14.218 1.00 97.31 197 ASP A C 1
ATOM 1495 O O . ASP A 1 197 ? -10.336 6.019 13.062 1.00 97.31 197 ASP A O 1
ATOM 1499 N N . THR A 1 198 ? -10.090 7.714 14.502 1.00 96.31 198 THR A N 1
ATOM 1500 C CA . THR A 1 198 ? -10.127 8.793 13.498 1.00 96.31 198 THR A CA 1
ATOM 1501 C C . THR A 1 198 ? -8.732 9.236 13.045 1.00 96.31 198 THR A C 1
ATOM 1503 O O . THR A 1 198 ? -8.588 10.192 12.280 1.00 96.31 198 THR A O 1
ATOM 1506 N N . THR A 1 199 ? -7.682 8.547 13.500 1.00 93.94 199 THR A N 1
ATOM 1507 C CA . THR A 1 199 ? -6.274 8.925 13.299 1.00 93.94 199 THR A CA 1
ATOM 1508 C C . THR A 1 199 ? -5.896 9.073 11.823 1.00 93.94 199 THR A C 1
ATOM 1510 O O . THR A 1 199 ? -5.166 9.999 11.454 1.00 93.94 199 THR A O 1
ATOM 1513 N N . PHE A 1 200 ? -6.409 8.178 10.976 1.00 93.69 200 PHE A N 1
ATOM 1514 C CA . PHE A 1 200 ? -6.013 8.042 9.571 1.00 93.69 200 PHE A CA 1
ATOM 1515 C C . PHE A 1 200 ? -7.055 8.569 8.575 1.00 93.69 200 PHE A C 1
ATOM 1517 O O . PHE A 1 200 ? -6.889 8.377 7.369 1.00 93.69 200 PHE A O 1
ATOM 1524 N N . LEU A 1 201 ? -8.106 9.236 9.056 1.00 94.81 201 LEU A N 1
ATOM 1525 C CA . LEU A 1 201 ? -9.112 9.881 8.215 1.00 94.81 201 LEU A CA 1
ATOM 1526 C C . LEU A 1 201 ? -8.714 11.313 7.888 1.00 94.81 201 LEU A C 1
ATOM 1528 O O . LEU A 1 201 ? -8.490 12.078 8.814 1.00 94.81 201 LEU A O 1
ATOM 1532 N N . SER A 1 202 ? -8.705 11.710 6.614 1.00 92.69 202 SER A N 1
ATOM 1533 C CA . SER A 1 202 ? -8.635 13.122 6.233 1.00 92.69 202 SER A CA 1
ATOM 1534 C C . SER A 1 202 ? -9.796 13.898 6.855 1.00 92.69 202 SER A C 1
ATOM 1536 O O . SER A 1 202 ? -10.819 13.323 7.244 1.00 92.69 202 SER A O 1
ATOM 1538 N N . LYS A 1 203 ? -9.654 15.221 6.937 1.00 91.44 203 LYS A N 1
ATOM 1539 C CA . LYS A 1 203 ? -10.711 16.082 7.473 1.00 91.44 203 LYS A CA 1
ATOM 1540 C C . LYS A 1 203 ? -12.022 15.887 6.703 1.00 91.44 203 LYS A C 1
ATOM 1542 O O . LYS A 1 203 ? -13.075 15.767 7.321 1.00 91.44 203 LYS A O 1
ATOM 1547 N N . GLU A 1 204 ? -11.943 15.805 5.380 1.00 91.94 204 GLU A N 1
ATOM 1548 C CA . GLU A 1 204 ? -13.084 15.655 4.476 1.00 91.94 204 GLU A CA 1
ATOM 1549 C C . GLU A 1 204 ? -13.786 14.308 4.687 1.00 91.94 204 GLU A C 1
ATOM 1551 O O . GLU A 1 204 ? -15.002 14.265 4.860 1.00 91.94 204 GLU A O 1
ATOM 1556 N N . HIS A 1 205 ? -13.036 13.205 4.743 1.00 95.56 205 HIS A N 1
ATOM 1557 C CA . HIS A 1 205 ? -13.611 11.872 4.948 1.00 95.56 205 HIS A CA 1
ATOM 1558 C C . HIS A 1 205 ? -14.155 11.682 6.366 1.00 95.56 205 HIS A C 1
ATOM 1560 O O . HIS A 1 205 ? -15.190 11.044 6.552 1.00 95.56 205 HIS A O 1
ATOM 1566 N N . TYR A 1 206 ? -13.518 12.293 7.369 1.00 95.88 206 TYR A N 1
ATOM 1567 C CA . TYR A 1 206 ? -14.088 12.369 8.710 1.00 95.88 206 TYR A CA 1
ATOM 1568 C C . TYR A 1 206 ? -15.422 13.117 8.714 1.00 95.88 206 TYR A C 1
ATOM 1570 O O . TYR A 1 206 ? -16.375 12.632 9.311 1.00 95.88 206 TYR A O 1
ATOM 1578 N N . GLN A 1 207 ? -15.528 14.255 8.022 1.00 94.00 207 GLN A N 1
ATOM 1579 C CA . GLN A 1 207 ? -16.786 15.002 7.917 1.00 94.00 207 GLN A CA 1
ATOM 1580 C C . GLN A 1 207 ? -17.883 14.193 7.211 1.00 94.00 207 GLN A C 1
ATOM 1582 O O . GLN A 1 207 ? -19.029 14.205 7.659 1.00 94.00 207 GLN A O 1
ATOM 1587 N N . GLN A 1 208 ? -17.540 13.453 6.153 1.00 95.06 208 GLN A N 1
ATOM 1588 C CA . GLN A 1 208 ? -18.478 12.543 5.488 1.00 95.06 208 GLN A CA 1
ATOM 1589 C C . GLN A 1 208 ? -18.975 11.453 6.448 1.00 95.06 208 GLN A C 1
ATOM 1591 O O . GLN A 1 208 ? -20.182 11.248 6.566 1.00 95.06 208 GLN A O 1
ATOM 1596 N N . LEU A 1 209 ? -18.064 10.801 7.179 1.00 96.50 209 LEU A N 1
ATOM 1597 C CA . LEU A 1 209 ? -18.410 9.759 8.147 1.00 96.50 209 LEU A CA 1
ATOM 1598 C C . LEU A 1 209 ? -19.227 10.307 9.326 1.00 96.50 209 LEU A C 1
ATOM 1600 O O . LEU A 1 209 ? -20.221 9.709 9.722 1.00 96.50 209 LEU A O 1
ATOM 1604 N N . ALA A 1 210 ? -18.845 11.470 9.851 1.00 95.50 210 ALA A N 1
ATOM 1605 C CA . ALA A 1 210 ? -19.558 12.205 10.891 1.00 95.50 210 ALA A CA 1
ATOM 1606 C C . ALA A 1 210 ? -21.012 12.484 10.498 1.00 95.50 210 ALA A C 1
ATOM 1608 O O . ALA A 1 210 ? -21.940 12.194 11.258 1.00 95.50 210 ALA A O 1
ATOM 1609 N N . LYS A 1 211 ? -21.206 13.018 9.288 1.00 95.31 211 LYS A N 1
ATOM 1610 C CA . LYS A 1 211 ? -22.529 13.284 8.725 1.00 95.31 211 LYS A CA 1
ATOM 1611 C C . LYS A 1 211 ? -23.336 11.991 8.593 1.00 95.31 211 LYS A C 1
ATOM 1613 O O . LYS A 1 211 ? -24.455 11.927 9.096 1.00 95.31 211 LYS A O 1
ATOM 1618 N N . ALA A 1 212 ? -22.746 10.945 8.015 1.00 96.50 212 ALA A N 1
ATOM 1619 C CA . ALA A 1 212 ? -23.416 9.659 7.851 1.00 96.50 212 ALA A CA 1
ATOM 1620 C C . ALA A 1 212 ? -23.808 9.020 9.198 1.00 96.50 212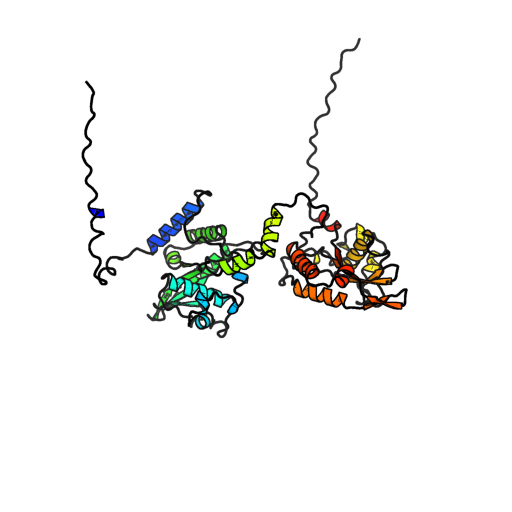 ALA A C 1
ATOM 1622 O O . ALA A 1 212 ? -24.915 8.503 9.329 1.00 96.50 212 ALA A O 1
ATOM 1623 N N . MET A 1 213 ? -22.962 9.110 10.230 1.00 97.06 213 MET A N 1
ATOM 1624 C CA . MET A 1 213 ? -23.305 8.651 11.582 1.00 97.06 213 MET A CA 1
ATOM 1625 C C . MET A 1 213 ? -24.463 9.444 12.191 1.00 97.06 213 MET A C 1
ATOM 1627 O O . MET A 1 213 ? -25.314 8.861 12.860 1.00 97.06 213 MET A O 1
ATOM 1631 N N . HIS A 1 214 ? -24.524 10.758 11.970 1.00 95.50 214 HIS A N 1
ATOM 1632 C CA . HIS A 1 214 ? -25.632 11.580 12.458 1.00 95.50 214 HIS A CA 1
ATOM 1633 C C . HIS A 1 214 ? -26.968 11.209 11.799 1.00 95.50 214 HIS A C 1
ATOM 1635 O O . HIS A 1 214 ? -27.985 11.118 12.486 1.00 95.50 214 HIS A O 1
ATOM 1641 N N . GLU A 1 215 ? -26.952 10.970 10.488 1.00 96.00 215 GLU A N 1
ATOM 1642 C CA . GLU A 1 215 ? -28.141 10.652 9.691 1.00 96.00 215 GLU A CA 1
ATOM 1643 C C . GLU A 1 215 ? -28.628 9.209 9.889 1.00 96.00 215 GLU A C 1
ATOM 1645 O O . GLU A 1 215 ? -29.832 8.962 9.852 1.00 96.00 215 GLU A O 1
ATOM 1650 N N . GLN A 1 216 ? -27.713 8.253 10.093 1.00 97.12 216 GLN A N 1
ATOM 1651 C CA . GLN A 1 216 ? -28.037 6.821 10.043 1.00 97.12 216 GLN A CA 1
ATOM 1652 C C . GLN A 1 216 ? -28.059 6.110 11.402 1.00 97.12 216 GLN A C 1
ATOM 1654 O O . GLN A 1 216 ? -28.605 5.011 11.480 1.00 97.12 216 GLN A O 1
ATOM 1659 N N . LEU A 1 217 ? -27.460 6.678 12.454 1.00 97.38 217 LEU A N 1
ATOM 1660 C CA . LEU A 1 217 ? -27.472 6.085 13.797 1.00 97.38 217 LEU A CA 1
ATOM 1661 C C . LEU A 1 217 ? -28.498 6.790 14.681 1.00 97.38 217 LEU A C 1
ATOM 1663 O O . LEU A 1 217 ? -28.585 8.016 14.677 1.00 97.38 217 LEU A O 1
ATOM 1667 N N . SER A 1 218 ? -29.218 6.038 15.508 1.00 96.94 218 SER A N 1
ATOM 1668 C CA . SER A 1 218 ? -30.062 6.600 16.566 1.00 96.94 218 SER A CA 1
ATOM 1669 C C . SER A 1 218 ? -29.224 7.305 17.651 1.00 96.94 218 SER A C 1
ATOM 1671 O O . SER A 1 218 ? -28.035 7.014 17.809 1.00 96.94 218 SER A O 1
ATOM 1673 N N . PRO A 1 219 ? -29.815 8.201 18.467 1.00 96.25 219 PRO A N 1
ATOM 1674 C CA . PRO A 1 219 ? -29.102 8.831 19.582 1.00 96.25 219 PRO A CA 1
ATOM 1675 C C . PRO A 1 219 ? -28.453 7.824 20.549 1.00 96.25 219 PRO A C 1
ATOM 1677 O O . PRO A 1 219 ? -27.331 8.043 21.000 1.00 96.25 219 PRO A O 1
ATOM 1680 N N . ALA A 1 220 ? -29.123 6.698 20.820 1.00 95.81 220 ALA A N 1
ATOM 1681 C CA . ALA A 1 220 ? -28.606 5.639 21.687 1.00 95.81 220 ALA A CA 1
ATOM 1682 C C . ALA A 1 220 ? -27.413 4.892 21.064 1.00 95.81 220 ALA A C 1
ATOM 1684 O O . ALA A 1 220 ? -26.450 4.565 21.754 1.00 95.81 220 ALA A O 1
ATOM 1685 N N . GLU A 1 221 ? -27.440 4.648 19.753 1.00 97.44 221 GLU A N 1
ATOM 1686 C CA . GLU A 1 221 ? -26.306 4.071 19.023 1.00 97.44 221 GLU A CA 1
ATOM 1687 C C . GLU A 1 221 ? -25.116 5.028 18.987 1.00 97.44 221 GLU A C 1
ATOM 1689 O O . GLU A 1 221 ? -24.002 4.628 19.316 1.00 97.44 221 GLU A O 1
ATOM 1694 N N . ARG A 1 222 ? -25.345 6.314 18.691 1.00 97.06 222 ARG A N 1
ATOM 1695 C CA . ARG A 1 222 ? -24.285 7.335 18.721 1.00 97.06 222 ARG A CA 1
ATOM 1696 C C . ARG A 1 222 ? -23.650 7.473 20.099 1.00 97.06 222 ARG A C 1
ATOM 1698 O O . ARG A 1 222 ? -22.448 7.703 20.190 1.00 97.06 222 ARG A O 1
ATOM 1705 N N . ALA A 1 223 ? -24.424 7.308 21.172 1.00 96.25 223 ALA A N 1
ATOM 1706 C CA . ALA A 1 223 ? -23.899 7.331 22.534 1.00 96.25 223 ALA A CA 1
ATOM 1707 C C . ALA A 1 223 ? -22.889 6.201 22.802 1.00 96.25 223 ALA A C 1
ATOM 1709 O O . ALA A 1 223 ? -22.003 6.378 23.640 1.00 96.25 223 ALA A O 1
ATOM 1710 N N . ARG A 1 224 ? -22.984 5.081 22.071 1.00 97.69 224 ARG A N 1
ATOM 1711 C CA . ARG A 1 224 ? -22.055 3.942 22.129 1.00 97.69 224 ARG A CA 1
ATOM 1712 C C . ARG A 1 224 ? -20.873 4.056 21.162 1.00 97.69 224 ARG A C 1
ATOM 1714 O O . ARG A 1 224 ? -20.005 3.191 21.190 1.00 97.69 224 ARG A O 1
ATOM 1721 N N . VAL A 1 225 ? -20.792 5.111 20.350 1.00 98.00 225 VAL A N 1
ATOM 1722 C CA . VAL A 1 225 ? -19.605 5.410 19.537 1.00 98.00 225 VAL A CA 1
ATOM 1723 C C . VAL A 1 225 ? -18.711 6.389 20.295 1.00 98.00 225 VAL A C 1
ATOM 1725 O O . VAL A 1 225 ? -19.106 7.512 20.618 1.00 98.00 225 VAL A O 1
ATOM 1728 N N . ILE A 1 226 ? -17.484 5.968 20.582 1.00 97.62 226 ILE A N 1
ATOM 1729 C CA . ILE A 1 226 ? -16.466 6.775 21.250 1.00 97.62 226 ILE A CA 1
ATOM 1730 C C . ILE A 1 226 ? -15.372 7.080 20.237 1.00 97.62 226 ILE A C 1
ATOM 1732 O O . ILE A 1 226 ? -14.577 6.222 19.865 1.00 97.62 226 ILE A O 1
ATOM 1736 N N . GLU A 1 227 ? -15.315 8.333 19.805 1.00 96.31 227 GLU A N 1
ATOM 1737 C CA . GLU A 1 227 ? -14.242 8.796 18.933 1.00 96.31 227 GLU A CA 1
ATOM 1738 C C . GLU A 1 227 ? -12.932 8.905 19.700 1.00 96.31 227 GLU A C 1
ATOM 1740 O O . GLU A 1 227 ? -12.849 9.550 20.753 1.00 96.31 227 GLU A O 1
ATOM 1745 N N . THR A 1 228 ? -11.878 8.351 19.124 1.00 95.31 228 THR A N 1
ATOM 1746 C CA . THR A 1 228 ? -10.528 8.497 19.640 1.00 95.31 228 THR A CA 1
ATOM 1747 C C . THR A 1 228 ? -9.543 8.733 18.500 1.00 95.31 228 THR A C 1
ATOM 1749 O O . THR A 1 228 ? -9.860 8.625 17.313 1.00 95.31 228 THR A O 1
ATOM 1752 N N . SER A 1 229 ? -8.348 9.163 18.873 1.00 93.69 229 SER A N 1
ATOM 1753 C CA . SER A 1 229 ? -7.256 9.429 17.947 1.00 93.69 229 SER A CA 1
ATOM 1754 C C . SER A 1 229 ? -5.945 9.179 18.669 1.00 93.69 229 SER A C 1
ATOM 1756 O O . SER A 1 229 ? -5.740 9.701 19.775 1.00 93.69 229 SER A O 1
ATOM 1758 N N . ILE A 1 230 ? -5.032 8.474 18.022 1.00 90.00 230 ILE A N 1
ATOM 1759 C CA . ILE A 1 230 ? -3.681 8.261 18.512 1.00 90.00 230 ILE A CA 1
ATOM 1760 C C . ILE A 1 230 ? -2.939 9.608 18.410 1.00 90.00 230 ILE A C 1
ATOM 1762 O O . ILE A 1 230 ? -2.828 10.168 17.314 1.00 90.00 230 ILE A O 1
ATOM 1766 N N . PRO A 1 231 ? -2.466 10.196 19.527 1.00 85.94 231 PRO A N 1
ATOM 1767 C CA . PRO A 1 231 ? -1.776 11.475 19.518 1.00 85.94 231 PRO A CA 1
ATOM 1768 C C . PRO A 1 231 ? -0.574 11.460 18.568 1.00 85.94 231 PRO A C 1
ATOM 1770 O O . PRO A 1 231 ? 0.289 10.588 18.618 1.00 85.94 231 PRO A O 1
ATOM 1773 N N . ALA A 1 232 ? -0.520 12.457 17.687 1.00 71.19 232 ALA A N 1
ATOM 1774 C CA . ALA A 1 232 ? 0.461 12.513 16.608 1.00 71.19 232 ALA A CA 1
ATOM 1775 C C . ALA A 1 232 ? 1.886 12.859 17.083 1.00 71.19 232 ALA A C 1
ATOM 1777 O O . ALA A 1 232 ? 2.825 12.810 16.307 1.00 71.19 232 ALA A O 1
ATOM 1778 N N . ASN A 1 233 ? 2.095 13.239 18.339 1.00 71.88 233 ASN A N 1
ATOM 1779 C CA . ASN A 1 233 ? 3.302 13.909 18.835 1.00 71.88 233 ASN A CA 1
ATOM 1780 C C . ASN A 1 233 ? 4.640 13.201 18.543 1.00 71.88 233 ASN A C 1
ATOM 1782 O O . ASN A 1 233 ? 5.646 13.902 18.425 1.00 71.88 233 ASN A O 1
ATOM 1786 N N . ARG A 1 234 ? 4.684 11.875 18.360 1.00 60.78 234 ARG A N 1
ATOM 1787 C CA . ARG A 1 234 ? 5.925 11.184 17.971 1.00 60.78 234 ARG A CA 1
ATOM 1788 C C . ARG A 1 234 ? 5.839 10.369 16.677 1.00 60.78 234 ARG A C 1
ATOM 1790 O O . ARG A 1 234 ? 6.780 10.470 15.895 1.00 60.78 234 ARG A O 1
ATOM 1797 N N . MET A 1 235 ? 4.693 9.785 16.323 1.00 66.19 235 MET A N 1
ATOM 1798 C CA . MET A 1 235 ? 4.467 9.299 14.949 1.00 66.19 235 MET A CA 1
ATOM 1799 C C . MET A 1 235 ? 4.645 10.411 13.905 1.00 66.19 235 MET A C 1
ATOM 1801 O O . MET A 1 235 ? 5.307 10.209 12.893 1.00 66.19 235 MET A O 1
ATOM 1805 N N . GLN A 1 236 ? 4.172 11.629 14.184 1.00 67.69 236 GLN A N 1
ATOM 1806 C CA . GLN A 1 236 ? 4.422 12.795 13.337 1.00 67.69 236 GLN A CA 1
ATOM 1807 C C . GLN A 1 236 ? 5.897 13.182 13.326 1.00 67.69 236 GLN A C 1
ATOM 1809 O O . GLN A 1 236 ? 6.343 13.749 12.343 1.00 67.69 236 GLN A O 1
ATOM 1814 N N . LYS A 1 237 ? 6.671 12.937 14.391 1.00 67.12 237 LYS A N 1
ATOM 1815 C CA . LYS A 1 237 ? 8.107 13.245 14.401 1.00 67.12 237 LYS A CA 1
ATOM 1816 C C . LYS A 1 237 ? 8.851 12.295 13.473 1.00 67.12 237 LYS A C 1
ATOM 1818 O O . LYS A 1 237 ? 9.608 12.781 12.643 1.00 67.12 237 LYS A O 1
ATOM 1823 N N . ASP A 1 238 ? 8.581 10.999 13.553 1.00 63.69 238 ASP A N 1
ATOM 1824 C CA . ASP A 1 238 ? 9.193 9.997 12.674 1.00 63.69 238 ASP A CA 1
ATOM 1825 C C . ASP A 1 238 ? 8.711 10.176 11.228 1.00 63.69 238 ASP A C 1
ATOM 1827 O O . ASP A 1 238 ? 9.517 10.193 10.298 1.00 63.69 238 ASP A O 1
ATOM 1831 N N . PHE A 1 239 ? 7.424 10.478 11.041 1.00 65.75 239 PHE A N 1
ATOM 1832 C CA . PHE A 1 239 ? 6.878 10.886 9.751 1.00 65.75 239 PHE A CA 1
ATOM 1833 C C . PHE A 1 239 ? 7.476 12.194 9.254 1.00 65.75 239 PHE A C 1
ATOM 1835 O O . PHE A 1 239 ? 7.746 12.313 8.075 1.00 65.75 239 PHE A O 1
ATOM 1842 N N . ASN A 1 240 ? 7.719 13.185 10.108 1.00 66.19 240 ASN A N 1
ATOM 1843 C CA . ASN A 1 240 ? 8.357 14.434 9.712 1.00 66.19 240 ASN A CA 1
ATOM 1844 C C . ASN A 1 240 ? 9.838 14.215 9.423 1.00 66.19 240 ASN A C 1
ATOM 1846 O O . ASN A 1 240 ? 10.357 14.900 8.561 1.00 66.19 240 ASN A O 1
ATOM 1850 N N . VAL A 1 241 ? 10.536 13.300 10.095 1.00 65.75 241 VAL A N 1
ATOM 1851 C CA . VAL A 1 241 ? 11.910 12.907 9.743 1.00 65.75 241 VAL A CA 1
ATOM 1852 C C . VAL A 1 241 ? 11.909 12.244 8.369 1.00 65.75 241 VAL A C 1
ATOM 1854 O O . VAL A 1 241 ? 12.714 12.609 7.516 1.00 65.75 241 VAL A O 1
ATOM 1857 N N . TRP A 1 242 ? 10.952 11.357 8.115 1.00 62.84 242 TRP A N 1
ATOM 1858 C CA . TRP A 1 242 ? 10.754 10.733 6.815 1.00 62.84 242 TRP A CA 1
ATOM 1859 C C . TRP A 1 242 ? 10.373 11.763 5.731 1.00 62.84 242 TRP A C 1
ATOM 1861 O O . TRP A 1 242 ? 11.076 11.877 4.732 1.00 62.84 242 TRP A O 1
ATOM 1871 N N . ARG A 1 243 ? 9.367 12.612 5.969 1.00 56.41 243 ARG A N 1
ATOM 1872 C CA . ARG A 1 243 ? 8.890 13.714 5.107 1.00 56.41 243 ARG A CA 1
ATOM 1873 C C . ARG A 1 243 ? 9.927 14.824 4.913 1.00 56.41 243 ARG A C 1
ATOM 1875 O O . ARG A 1 243 ? 9.931 15.502 3.894 1.00 56.41 243 ARG A O 1
ATOM 1882 N N . ASN A 1 244 ? 10.794 15.068 5.892 1.00 52.78 244 ASN A N 1
ATOM 1883 C CA . ASN A 1 244 ? 11.851 16.079 5.802 1.00 52.78 244 ASN A CA 1
ATOM 1884 C C . ASN A 1 244 ? 13.186 15.498 5.338 1.00 52.78 244 ASN A C 1
ATOM 1886 O O . ASN A 1 244 ? 14.121 16.279 5.136 1.00 52.78 244 ASN A O 1
ATOM 1890 N N . ASN A 1 245 ? 13.281 14.183 5.122 1.00 54.94 245 ASN A N 1
ATOM 1891 C CA . ASN A 1 245 ? 14.366 13.618 4.339 1.00 54.94 245 ASN A CA 1
ATOM 1892 C C . ASN A 1 245 ? 14.337 14.275 2.947 1.00 54.94 245 ASN A C 1
ATOM 1894 O O . ASN A 1 245 ? 13.276 14.484 2.355 1.00 54.94 245 ASN A O 1
ATOM 1898 N N . SER A 1 246 ? 15.520 14.636 2.447 1.00 46.91 246 SER A N 1
ATOM 1899 C CA . SER A 1 246 ? 15.761 15.308 1.164 1.00 46.91 246 SER A CA 1
ATOM 1900 C C . SER A 1 246 ? 14.973 14.731 -0.023 1.00 46.91 246 SER A C 1
ATOM 1902 O O . SER A 1 246 ? 14.605 15.481 -0.927 1.00 46.91 246 SER A O 1
ATOM 1904 N N . TRP A 1 247 ? 14.655 13.434 0.012 1.00 50.03 247 TRP A N 1
ATOM 1905 C CA . TRP A 1 247 ? 13.820 12.736 -0.966 1.00 50.03 247 TRP A CA 1
ATOM 1906 C C . TRP A 1 247 ? 12.383 13.287 -1.050 1.00 50.03 247 TRP A C 1
ATOM 1908 O O . TRP A 1 247 ? 11.917 13.628 -2.136 1.00 50.03 247 TRP A O 1
ATOM 1918 N N . TRP A 1 248 ? 11.708 13.474 0.087 1.00 45.31 248 TRP A N 1
ATOM 1919 C CA . TRP A 1 248 ? 10.329 13.971 0.146 1.00 45.31 248 TRP A CA 1
ATOM 1920 C C . TRP A 1 248 ? 10.207 15.457 -0.159 1.00 45.31 248 TRP A C 1
ATOM 1922 O O . TRP A 1 248 ? 9.323 15.858 -0.912 1.00 45.31 248 TRP A O 1
ATOM 1932 N N . LYS A 1 249 ? 11.123 16.274 0.378 1.00 44.41 249 LYS A N 1
ATOM 1933 C CA . LYS A 1 249 ? 11.162 17.709 0.068 1.00 44.41 249 LYS A CA 1
ATOM 1934 C C . LYS A 1 249 ? 11.361 17.948 -1.425 1.00 44.41 249 LYS A C 1
ATOM 1936 O O . LYS A 1 249 ? 10.700 18.828 -1.956 1.00 44.41 249 LYS A O 1
ATOM 1941 N N . ARG A 1 250 ? 12.195 17.142 -2.102 1.00 49.69 250 ARG A N 1
ATOM 1942 C CA . ARG A 1 250 ? 12.349 17.182 -3.567 1.00 49.69 250 ARG A CA 1
ATOM 1943 C C . ARG A 1 250 ? 11.082 16.749 -4.298 1.00 49.69 250 ARG A C 1
ATOM 1945 O O . ARG A 1 250 ? 10.756 17.352 -5.307 1.00 49.69 250 ARG A O 1
ATOM 1952 N N . LEU A 1 251 ? 10.349 15.756 -3.802 1.00 43.28 251 LEU A N 1
ATOM 1953 C CA . LEU A 1 251 ? 9.083 15.349 -4.418 1.00 43.28 251 LEU A CA 1
ATOM 1954 C C . LEU A 1 251 ? 7.997 16.427 -4.292 1.00 43.28 251 LEU A C 1
ATOM 1956 O O . LEU A 1 251 ? 7.311 16.686 -5.274 1.00 43.28 251 LEU A O 1
ATOM 1960 N N . SER A 1 252 ? 7.886 17.098 -3.141 1.00 41.62 252 SER A N 1
ATOM 1961 C CA . SER A 1 252 ? 6.882 18.149 -2.920 1.00 41.62 252 SER A CA 1
ATOM 1962 C C . SER A 1 252 ? 7.278 19.527 -3.468 1.00 41.62 252 SER A C 1
ATOM 1964 O O . SER A 1 252 ? 6.409 20.334 -3.770 1.00 41.62 252 SER A O 1
ATOM 1966 N N . SER A 1 253 ? 8.576 19.840 -3.589 1.00 40.25 253 SER A N 1
ATOM 1967 C CA . SER A 1 253 ? 9.044 21.130 -4.132 1.00 40.25 253 SER A CA 1
ATOM 1968 C C . SER A 1 253 ? 9.122 21.159 -5.660 1.00 40.25 253 SER A C 1
ATOM 1970 O O . SER A 1 253 ? 9.261 22.233 -6.241 1.00 40.25 253 SER A O 1
ATOM 1972 N N . VAL A 1 254 ? 9.073 19.999 -6.321 1.00 44.38 254 VAL A N 1
ATOM 1973 C CA . VAL A 1 254 ? 9.121 19.898 -7.790 1.00 44.38 254 VAL A CA 1
ATOM 1974 C C . VAL A 1 254 ? 7.788 20.287 -8.440 1.00 44.38 254 VAL A C 1
ATOM 1976 O O . VAL A 1 254 ? 7.800 20.708 -9.589 1.00 44.38 254 VAL A O 1
ATOM 1979 N N . GLU A 1 255 ? 6.667 20.299 -7.712 1.00 42.34 255 GLU A N 1
ATOM 1980 C CA . GLU A 1 255 ? 5.395 20.814 -8.250 1.00 42.34 255 GLU A CA 1
ATOM 1981 C C . GLU A 1 255 ? 5.399 22.332 -8.516 1.00 42.34 255 GLU A C 1
ATOM 1983 O O . GLU A 1 255 ? 4.559 22.806 -9.274 1.00 42.34 255 GLU A O 1
ATOM 1988 N N . TYR A 1 256 ? 6.357 23.101 -7.976 1.00 31.47 256 TYR A N 1
ATOM 1989 C CA . TYR A 1 256 ? 6.344 24.569 -8.092 1.00 31.47 256 TYR A CA 1
ATOM 1990 C C . TYR A 1 256 ? 7.415 25.176 -9.018 1.00 31.47 256 TYR A C 1
ATOM 1992 O O . TYR A 1 256 ? 7.350 26.364 -9.314 1.00 31.47 256 TYR A O 1
ATOM 2000 N N . ASN A 1 257 ? 8.384 24.394 -9.514 1.00 31.45 257 ASN A N 1
ATOM 2001 C CA . ASN A 1 257 ? 9.511 24.909 -10.314 1.00 31.45 257 ASN A CA 1
ATOM 2002 C C . ASN A 1 257 ? 9.745 24.143 -11.634 1.00 31.45 257 ASN A C 1
ATOM 2004 O O . ASN A 1 257 ? 10.882 23.987 -12.069 1.00 31.45 257 ASN A O 1
ATOM 2008 N N . MET A 1 258 ? 8.688 23.685 -12.316 1.00 34.56 258 MET A N 1
ATOM 2009 C CA . MET A 1 258 ? 8.796 23.108 -13.671 1.00 34.56 258 MET A CA 1
ATOM 2010 C C . MET A 1 258 ? 8.549 24.130 -14.791 1.00 34.56 258 MET A C 1
ATOM 2012 O O . MET A 1 258 ? 7.793 23.884 -15.728 1.00 34.56 258 MET A O 1
ATOM 2016 N N . VAL A 1 259 ? 9.222 25.279 -14.732 1.00 38.34 259 VAL A N 1
ATOM 2017 C CA . VAL A 1 259 ? 9.402 26.144 -15.905 1.00 38.34 259 VAL A CA 1
ATOM 2018 C C . VAL A 1 259 ? 10.902 26.387 -16.041 1.00 38.34 259 VAL A C 1
ATOM 2020 O O . VAL A 1 259 ? 11.444 27.210 -15.311 1.00 38.34 259 VAL A O 1
ATOM 2023 N N . ARG A 1 260 ? 11.536 25.686 -16.999 1.00 30.39 260 ARG A N 1
ATOM 2024 C CA . ARG A 1 260 ? 12.936 25.817 -17.491 1.00 30.39 260 ARG A CA 1
ATOM 2025 C C . ARG A 1 260 ? 13.955 24.746 -17.059 1.00 30.39 260 ARG A C 1
ATOM 2027 O O . ARG A 1 260 ? 15.031 25.092 -16.587 1.00 30.39 260 ARG A O 1
ATOM 2034 N N . GLU A 1 261 ? 13.711 23.479 -17.391 1.00 30.45 261 GLU A N 1
ATOM 2035 C CA . GLU A 1 261 ? 14.820 22.605 -17.821 1.00 30.45 261 GLU A CA 1
ATOM 2036 C C . GLU A 1 261 ? 14.581 22.113 -19.259 1.00 30.45 261 GLU A C 1
ATOM 2038 O O . GLU A 1 261 ? 13.432 21.847 -19.628 1.00 30.45 261 GLU A O 1
ATOM 2043 N N . PRO A 1 262 ? 15.624 22.032 -20.107 1.00 33.72 262 PRO A N 1
ATOM 2044 C CA . PRO A 1 262 ? 15.481 21.607 -21.489 1.00 33.72 262 PRO A CA 1
ATOM 2045 C C . PRO A 1 262 ? 15.369 20.075 -21.564 1.00 33.72 262 PRO A C 1
ATOM 2047 O O . PRO A 1 262 ? 16.331 19.360 -21.321 1.00 33.72 262 PRO A O 1
ATOM 2050 N N . ILE A 1 263 ? 14.172 19.595 -21.918 1.00 39.16 263 ILE A N 1
ATOM 2051 C CA . ILE A 1 263 ? 13.869 18.264 -22.484 1.00 39.16 263 ILE A CA 1
ATOM 2052 C C . ILE A 1 263 ? 14.468 17.073 -21.700 1.00 39.16 263 ILE A C 1
ATOM 2054 O O . ILE A 1 263 ? 15.283 16.306 -22.205 1.00 39.16 263 ILE A O 1
ATOM 2058 N N . GLY A 1 264 ? 13.993 16.859 -20.471 1.00 36.31 264 GLY A N 1
ATOM 2059 C CA . GLY A 1 264 ? 14.090 15.571 -19.772 1.00 36.31 264 GLY A CA 1
ATOM 2060 C C . GLY A 1 264 ? 12.760 14.820 -19.867 1.00 36.31 264 GLY A C 1
ATOM 2061 O O . GLY A 1 264 ? 11.737 15.327 -19.416 1.00 36.31 264 GLY A O 1
ATOM 2062 N N . HIS A 1 265 ? 12.757 13.640 -20.491 1.00 55.59 265 HIS A N 1
ATOM 2063 C CA . HIS A 1 265 ? 11.561 12.830 -20.750 1.00 55.59 265 HIS A CA 1
ATOM 2064 C C . HIS A 1 265 ? 10.866 12.381 -19.446 1.00 55.59 265 HIS A C 1
ATOM 2066 O O . HIS A 1 265 ? 11.515 11.897 -18.518 1.00 55.59 265 HIS A O 1
ATOM 2072 N N . VAL A 1 266 ? 9.537 12.532 -19.386 1.00 48.03 266 VAL A N 1
ATOM 2073 C CA . VAL A 1 266 ? 8.672 12.130 -18.259 1.00 48.03 266 VAL A CA 1
ATOM 2074 C C . VAL A 1 266 ? 7.935 10.833 -18.642 1.00 48.03 266 VAL A C 1
ATOM 2076 O O . VAL A 1 266 ? 7.447 10.768 -19.771 1.00 48.03 266 VAL A O 1
ATOM 2079 N N . PRO A 1 267 ? 7.825 9.819 -17.757 1.00 53.09 267 PRO A N 1
ATOM 2080 C CA . PRO A 1 267 ? 7.041 8.608 -18.024 1.00 53.09 267 PRO A CA 1
ATOM 2081 C C . PRO A 1 267 ? 5.565 8.934 -18.260 1.00 53.09 267 PRO A C 1
ATOM 2083 O O . PRO A 1 267 ? 5.018 9.840 -17.629 1.00 53.09 267 PRO A O 1
ATOM 2086 N N . GLY A 1 268 ? 4.908 8.182 -19.143 1.00 50.53 268 GLY A N 1
ATOM 2087 C CA . GLY A 1 268 ? 3.460 8.267 -19.326 1.00 50.53 268 GLY A CA 1
ATOM 2088 C C . GLY A 1 268 ? 2.699 7.687 -18.128 1.00 50.53 268 GLY A C 1
ATOM 2089 O O . GLY A 1 268 ? 3.151 6.736 -17.499 1.00 50.53 268 GLY A O 1
ATOM 2090 N N . ASN A 1 269 ? 1.517 8.227 -17.819 1.00 54.41 269 ASN A N 1
ATOM 2091 C CA . ASN A 1 269 ? 0.551 7.620 -16.891 1.00 54.41 269 ASN A CA 1
ATOM 2092 C C . ASN A 1 269 ? -0.058 6.345 -17.520 1.00 54.41 269 ASN A C 1
ATOM 2094 O O . ASN A 1 269 ? -1.214 6.325 -17.925 1.00 54.41 269 ASN A O 1
ATOM 2098 N N . ALA A 1 270 ? 0.743 5.289 -17.647 1.00 57.38 270 ALA A N 1
ATOM 2099 C CA . ALA A 1 270 ? 0.450 4.083 -18.423 1.00 57.38 270 ALA A CA 1
ATOM 2100 C C . ALA A 1 270 ? -0.007 2.882 -17.566 1.00 57.38 270 ALA A C 1
ATOM 2102 O O . ALA A 1 270 ? 0.286 1.726 -17.884 1.00 57.38 270 ALA A O 1
ATOM 2103 N N . ILE A 1 271 ? -0.701 3.137 -16.454 1.00 58.69 271 ILE A N 1
ATOM 2104 C CA . ILE A 1 271 ? -1.225 2.076 -15.582 1.00 58.69 271 ILE A CA 1
ATOM 2105 C C . ILE A 1 271 ? -2.302 1.296 -16.351 1.00 58.69 271 ILE A C 1
ATOM 2107 O O . ILE A 1 271 ? -3.271 1.884 -16.817 1.00 58.69 271 ILE A O 1
ATOM 2111 N N . GLY A 1 272 ? -2.132 -0.024 -16.485 1.00 62.81 272 GLY A N 1
ATOM 2112 C CA . GLY A 1 272 ? -3.070 -0.901 -17.206 1.00 62.81 272 GLY A CA 1
ATOM 2113 C C . GLY A 1 272 ? -2.750 -1.145 -18.684 1.00 62.81 272 GLY A C 1
ATOM 2114 O O . GLY A 1 272 ? -3.321 -2.055 -19.269 1.00 62.81 272 GLY A O 1
ATOM 2115 N N . LEU A 1 273 ? -1.774 -0.444 -19.275 1.00 67.75 273 LEU A N 1
ATOM 2116 C CA . LEU A 1 273 ? -1.433 -0.626 -20.695 1.00 67.75 273 LEU A CA 1
ATOM 2117 C C . LEU A 1 273 ? -0.735 -1.956 -21.008 1.00 67.75 273 LEU A C 1
ATOM 2119 O O . LEU A 1 273 ? -0.445 -2.224 -22.168 1.00 67.75 273 LEU A O 1
ATOM 2123 N N . HIS A 1 274 ? -0.365 -2.771 -20.020 1.00 69.00 274 HIS A N 1
ATOM 2124 C CA . HIS A 1 274 ? 0.353 -4.016 -20.299 1.00 69.00 274 HIS A CA 1
ATOM 2125 C C . HIS A 1 274 ? -0.559 -5.098 -20.898 1.00 69.00 274 HIS A C 1
ATOM 2127 O O . HIS A 1 274 ? -0.084 -5.847 -21.750 1.00 69.00 274 HIS A O 1
ATOM 2133 N N . SER A 1 275 ? -1.842 -5.134 -20.516 1.00 71.06 275 SER A N 1
ATOM 2134 C CA . SER A 1 275 ? -2.845 -6.062 -21.066 1.00 71.06 275 SER A CA 1
ATOM 2135 C C . SER A 1 275 ? -3.246 -5.699 -22.496 1.00 71.06 275 SER A C 1
ATOM 2137 O O . SER A 1 275 ? -3.629 -6.557 -23.288 1.00 71.06 275 SER A O 1
ATOM 2139 N N . GLU A 1 276 ? -3.087 -4.431 -22.880 1.00 71.75 276 GLU A N 1
ATOM 2140 C CA . GLU A 1 276 ? -3.345 -4.000 -24.250 1.00 71.75 276 GLU A CA 1
ATOM 2141 C C . GLU A 1 276 ? -2.358 -4.623 -25.241 1.00 71.75 276 GLU A C 1
ATOM 2143 O O . GLU A 1 276 ? -2.727 -4.839 -26.378 1.00 71.75 276 GLU A O 1
ATOM 2148 N N . PHE A 1 277 ? -1.138 -5.008 -24.857 1.00 68.62 277 PHE A N 1
ATOM 2149 C CA . PHE A 1 277 ? -0.138 -5.536 -25.810 1.00 68.62 277 PHE A CA 1
ATOM 2150 C C . PHE A 1 277 ? -0.086 -7.058 -25.833 1.00 68.62 277 PHE A C 1
ATOM 2152 O O . PHE A 1 277 ? 0.917 -7.648 -26.236 1.00 68.62 277 PHE A O 1
ATOM 2159 N N . ASP A 1 278 ? -1.182 -7.704 -25.440 1.00 78.06 278 ASP A N 1
ATOM 2160 C CA . ASP A 1 278 ? -1.266 -9.158 -25.470 1.00 78.06 278 ASP A CA 1
ATOM 2161 C C . ASP A 1 278 ? -1.359 -9.724 -26.894 1.00 78.06 278 ASP A C 1
ATOM 2163 O O . ASP A 1 278 ? -1.190 -10.928 -27.105 1.00 78.06 278 ASP A O 1
ATOM 2167 N N . ARG A 1 279 ? -1.604 -8.861 -27.890 1.00 82.25 279 ARG A N 1
ATOM 2168 C CA . ARG A 1 279 ? -1.825 -9.242 -29.287 1.00 82.25 279 ARG A CA 1
ATOM 2169 C C . ARG A 1 279 ? -1.165 -8.272 -30.263 1.00 82.25 279 ARG A C 1
ATOM 2171 O O . ARG A 1 279 ? -1.101 -7.070 -30.022 1.00 82.25 279 ARG A O 1
ATOM 2178 N N . LEU A 1 280 ? -0.749 -8.804 -31.415 1.00 84.56 280 LEU A N 1
ATOM 2179 C CA . LEU A 1 280 ? -0.174 -8.031 -32.528 1.00 84.56 280 LEU A CA 1
ATOM 2180 C C . LEU A 1 280 ? -1.103 -6.908 -33.011 1.00 84.56 280 LEU A C 1
ATOM 2182 O O . LEU A 1 280 ? -0.638 -5.845 -33.413 1.00 84.56 280 LEU A O 1
ATOM 2186 N N . GLU A 1 281 ? -2.415 -7.133 -32.936 1.00 85.38 281 GLU A N 1
ATOM 2187 C CA . GLU A 1 281 ? -3.447 -6.185 -33.365 1.00 85.38 281 GLU A CA 1
ATOM 2188 C C . GLU A 1 281 ? -3.505 -4.893 -32.539 1.00 85.38 281 GLU A C 1
ATOM 2190 O O . GLU A 1 281 ? -4.089 -3.916 -33.004 1.00 85.38 281 GLU A O 1
ATOM 2195 N N . ASN A 1 282 ? -2.826 -4.847 -31.392 1.00 84.12 282 ASN A N 1
ATOM 2196 C CA . ASN A 1 282 ? -2.774 -3.678 -30.515 1.00 84.12 282 ASN A CA 1
ATOM 2197 C C . ASN A 1 282 ? -1.437 -2.917 -30.601 1.00 84.12 282 ASN A C 1
ATOM 2199 O O . ASN A 1 282 ? -1.251 -1.887 -29.959 1.00 84.12 282 ASN A O 1
ATOM 2203 N N . VAL A 1 283 ? -0.496 -3.397 -31.419 1.00 87.50 283 VAL A N 1
ATOM 2204 C CA . VAL A 1 283 ? 0.760 -2.692 -31.708 1.00 87.50 283 VAL A CA 1
ATOM 2205 C C . VAL A 1 283 ? 0.467 -1.462 -32.561 1.00 87.50 283 VAL A C 1
ATOM 2207 O O . VAL A 1 283 ? -0.230 -1.582 -33.571 1.00 87.50 283 VAL A O 1
ATOM 2210 N N . THR A 1 284 ? 1.022 -0.299 -32.205 1.00 88.06 284 THR A N 1
ATOM 2211 C CA . THR A 1 284 ? 0.887 0.935 -32.995 1.00 88.06 284 THR A CA 1
ATOM 2212 C C . THR A 1 284 ? 1.248 0.685 -34.460 1.00 88.06 284 THR A C 1
ATOM 2214 O O . THR A 1 284 ? 2.246 0.019 -34.746 1.00 88.06 284 THR A O 1
ATOM 2217 N N . GLN A 1 285 ? 0.460 1.234 -35.390 1.00 89.00 285 GLN A N 1
ATOM 2218 C CA . GLN A 1 285 ? 0.636 0.999 -36.828 1.00 89.00 285 GLN A CA 1
ATOM 2219 C C . GLN A 1 285 ? 2.072 1.300 -37.299 1.00 89.00 285 GLN A C 1
ATOM 2221 O O . GLN A 1 285 ? 2.657 0.505 -38.022 1.00 89.00 285 GLN A O 1
ATOM 2226 N N . SER A 1 286 ? 2.690 2.361 -36.766 1.00 90.62 286 SER A N 1
ATOM 2227 C CA . SER A 1 286 ? 4.084 2.759 -37.023 1.00 90.62 286 SER A CA 1
ATOM 2228 C C . SER A 1 286 ? 5.136 1.678 -36.744 1.00 90.62 286 SER A C 1
ATOM 2230 O O . SER A 1 286 ? 6.210 1.712 -37.342 1.00 90.62 286 SER A O 1
ATOM 2232 N N . TYR A 1 287 ? 4.883 0.759 -35.809 1.00 93.50 287 TYR A N 1
ATOM 2233 C CA . TYR A 1 287 ? 5.764 -0.380 -35.532 1.00 93.50 287 TYR A CA 1
ATOM 2234 C C . TYR A 1 287 ? 5.349 -1.614 -36.327 1.00 93.50 287 TYR A C 1
ATOM 2236 O O . TYR A 1 287 ? 6.214 -2.355 -36.781 1.00 93.50 287 TYR A O 1
ATOM 2244 N N . ARG A 1 288 ? 4.041 -1.817 -36.524 1.00 91.38 288 ARG A N 1
ATOM 2245 C CA . ARG A 1 288 ? 3.499 -2.939 -37.302 1.00 91.38 288 ARG A CA 1
ATOM 2246 C C . ARG A 1 288 ? 3.891 -2.876 -38.779 1.00 91.38 288 ARG A C 1
ATOM 2248 O O . ARG A 1 288 ? 4.080 -3.921 -39.390 1.00 91.38 288 ARG A O 1
ATOM 2255 N N . ASP A 1 289 ? 4.027 -1.669 -39.321 1.00 94.56 289 ASP A N 1
ATOM 2256 C CA . ASP A 1 289 ? 4.431 -1.432 -40.707 1.00 94.56 289 ASP A CA 1
ATOM 2257 C C . ASP A 1 289 ? 5.921 -1.717 -40.961 1.00 94.56 289 ASP A C 1
ATOM 2259 O O . ASP A 1 289 ? 6.330 -1.800 -42.121 1.00 94.56 289 ASP A O 1
ATOM 2263 N N . ASP A 1 290 ? 6.751 -1.884 -39.919 1.00 96.38 290 ASP A N 1
ATOM 2264 C CA . ASP A 1 290 ? 8.136 -2.313 -40.124 1.00 96.38 290 ASP A CA 1
ATOM 2265 C C . ASP A 1 290 ? 8.139 -3.779 -40.598 1.00 96.38 290 ASP A C 1
ATOM 2267 O O . ASP A 1 290 ? 7.682 -4.665 -39.866 1.00 96.38 290 ASP A O 1
ATOM 2271 N N . PRO A 1 291 ? 8.694 -4.084 -41.788 1.00 97.12 291 PRO A N 1
ATOM 2272 C CA . PRO A 1 291 ? 8.666 -5.437 -42.348 1.00 97.12 291 PRO A CA 1
ATOM 2273 C C . PRO A 1 291 ? 9.413 -6.467 -41.485 1.00 97.12 291 PRO A C 1
ATOM 2275 O O . PRO A 1 291 ? 9.264 -7.673 -41.690 1.00 97.12 291 PRO A O 1
ATOM 2278 N N . ARG A 1 292 ? 10.225 -6.022 -40.519 1.00 97.38 292 ARG A N 1
ATOM 2279 C CA . ARG A 1 292 ? 10.958 -6.881 -39.585 1.00 97.38 292 ARG A CA 1
ATOM 2280 C C . ARG A 1 292 ? 10.191 -7.139 -38.292 1.00 97.38 292 ARG A C 1
ATOM 2282 O O . ARG A 1 292 ? 10.619 -8.015 -37.544 1.00 97.38 292 ARG A O 1
ATOM 2289 N N . PHE A 1 293 ? 9.089 -6.437 -38.011 1.00 96.62 293 PHE A N 1
ATOM 2290 C CA . PHE A 1 293 ? 8.426 -6.476 -36.703 1.00 96.62 293 PHE A CA 1
ATOM 2291 C C . PHE A 1 293 ? 8.082 -7.897 -36.249 1.00 96.62 293 PHE A C 1
ATOM 2293 O O . PHE A 1 293 ? 8.489 -8.315 -35.167 1.00 96.62 293 PHE A O 1
ATOM 2300 N N . GLU A 1 294 ? 7.412 -8.685 -37.096 1.00 95.75 294 GLU A N 1
ATOM 2301 C CA . GLU A 1 294 ? 7.087 -10.076 -36.757 1.00 95.75 294 GLU A CA 1
ATOM 2302 C C . GLU A 1 294 ? 8.335 -10.926 -36.507 1.00 95.75 294 GLU A C 1
ATOM 2304 O O . GLU A 1 294 ? 8.333 -11.779 -35.623 1.00 95.75 294 GLU A O 1
ATOM 2309 N N . THR A 1 295 ? 9.416 -10.692 -37.256 1.00 96.19 295 THR A N 1
ATOM 2310 C CA . THR A 1 295 ? 10.680 -11.418 -37.066 1.00 96.19 295 THR A CA 1
ATOM 2311 C C . THR A 1 295 ? 11.322 -11.048 -35.730 1.00 96.19 295 THR A C 1
ATOM 2313 O O . THR A 1 295 ? 11.795 -11.928 -35.016 1.00 96.19 295 THR A O 1
ATOM 2316 N N . LEU A 1 296 ? 11.289 -9.767 -35.355 1.00 96.56 296 LEU A N 1
ATOM 2317 C CA . LEU A 1 296 ? 11.791 -9.275 -34.070 1.00 96.56 296 LEU A CA 1
ATOM 2318 C C . LEU A 1 296 ? 10.922 -9.724 -32.888 1.00 96.56 296 LEU A C 1
ATOM 2320 O O . LEU A 1 296 ? 11.442 -9.874 -31.784 1.00 96.56 296 LEU A O 1
ATOM 2324 N N . ALA A 1 297 ? 9.627 -9.961 -33.102 1.00 96.31 297 ALA A N 1
ATOM 2325 C CA . ALA A 1 297 ? 8.694 -10.409 -32.069 1.00 96.31 297 ALA A CA 1
ATOM 2326 C C . ALA A 1 297 ? 8.690 -11.936 -31.858 1.00 96.31 297 ALA A C 1
ATOM 2328 O O . ALA A 1 297 ? 8.117 -12.414 -30.875 1.00 96.31 297 ALA A O 1
ATOM 2329 N N . ARG A 1 298 ? 9.302 -12.724 -32.753 1.00 95.31 298 ARG A N 1
ATOM 2330 C CA . ARG A 1 298 ? 9.426 -14.185 -32.609 1.00 95.31 298 ARG A CA 1
ATOM 2331 C C . ARG A 1 298 ? 10.597 -14.541 -31.710 1.00 95.31 298 ARG A C 1
ATOM 2333 O O . ARG A 1 298 ? 11.747 -14.507 -32.135 1.00 95.31 298 ARG A O 1
ATOM 2340 N N . ASP A 1 299 ? 10.299 -14.954 -30.487 1.00 90.44 299 ASP A N 1
ATOM 2341 C CA . ASP A 1 299 ? 11.329 -15.313 -29.522 1.00 90.44 299 ASP A CA 1
ATOM 2342 C C . ASP A 1 299 ? 11.847 -16.746 -29.740 1.00 90.44 299 ASP A C 1
ATOM 2344 O O . ASP A 1 299 ? 11.142 -17.736 -29.516 1.00 90.44 299 ASP A O 1
ATOM 2348 N N . SER A 1 300 ? 13.102 -16.857 -30.183 1.00 88.56 300 SER A N 1
ATOM 2349 C CA . SER A 1 300 ? 13.781 -18.132 -30.430 1.00 88.56 300 SER A CA 1
ATOM 2350 C C . SER A 1 300 ? 13.971 -18.964 -29.155 1.00 88.56 300 SER A C 1
ATOM 2352 O O . SER A 1 300 ? 13.901 -20.192 -29.232 1.00 88.56 300 SER A O 1
ATOM 2354 N N . GLY A 1 301 ? 14.099 -18.326 -27.984 1.00 87.25 301 GLY A N 1
ATOM 2355 C CA . GLY A 1 301 ? 14.166 -18.996 -26.680 1.00 87.25 301 GLY A CA 1
ATOM 2356 C C . GLY A 1 301 ? 12.846 -19.656 -26.269 1.00 87.25 301 GLY A C 1
ATOM 2357 O O . GLY A 1 301 ? 12.827 -20.557 -25.432 1.00 87.25 301 GLY A O 1
ATOM 2358 N N . HIS A 1 302 ? 11.739 -19.273 -26.912 1.00 87.50 302 HIS A N 1
ATOM 2359 C CA . HIS A 1 302 ? 10.392 -19.745 -26.606 1.00 87.50 302 HIS A CA 1
ATOM 2360 C C . HIS A 1 302 ? 9.686 -20.328 -27.837 1.00 87.50 302 HIS A C 1
ATOM 2362 O O . HIS A 1 302 ? 8.532 -20.004 -28.130 1.00 87.50 302 HIS A O 1
ATOM 2368 N N . SER A 1 303 ? 10.356 -21.238 -28.554 1.00 89.19 303 SER A N 1
ATOM 2369 C CA . SER A 1 303 ? 9.828 -21.970 -29.726 1.00 89.19 303 SER A CA 1
ATOM 2370 C C . SER A 1 303 ? 9.441 -21.100 -30.934 1.00 89.19 303 SER A C 1
ATOM 2372 O O . SER A 1 303 ? 8.724 -21.556 -31.822 1.00 89.19 303 SER A O 1
ATOM 2374 N N . GLY A 1 304 ? 9.900 -19.846 -30.987 1.00 90.00 304 GLY A N 1
ATOM 2375 C CA . GLY A 1 304 ? 9.548 -18.900 -32.050 1.00 90.00 304 GLY A CA 1
ATOM 2376 C C . GLY A 1 304 ? 8.112 -18.376 -31.960 1.00 90.00 304 GLY A C 1
ATOM 2377 O O . GLY A 1 304 ? 7.597 -17.827 -32.939 1.00 90.00 304 GLY A O 1
ATOM 2378 N N . GLN A 1 305 ? 7.449 -18.563 -30.814 1.00 93.19 305 GLN A N 1
ATOM 2379 C CA . GLN A 1 305 ? 6.125 -18.005 -30.558 1.00 93.19 305 GLN A CA 1
ATOM 2380 C C . GLN A 1 305 ? 6.214 -16.493 -30.342 1.00 93.19 305 GLN A C 1
ATOM 2382 O O . GLN A 1 305 ? 7.138 -15.995 -29.700 1.00 93.19 305 GLN A O 1
ATOM 2387 N N . ILE A 1 306 ? 5.216 -15.771 -30.849 1.00 94.00 306 ILE A N 1
ATOM 2388 C CA . ILE A 1 306 ? 5.021 -14.353 -30.549 1.00 94.00 306 ILE A CA 1
ATOM 2389 C C . ILE A 1 306 ? 4.196 -14.270 -29.265 1.00 94.00 306 ILE A C 1
ATOM 2391 O O . ILE A 1 306 ? 3.088 -14.804 -29.202 1.00 94.00 306 ILE A O 1
ATOM 2395 N N . ARG A 1 307 ? 4.751 -13.634 -28.235 1.00 93.62 307 ARG A N 1
ATOM 2396 C CA . ARG A 1 307 ? 4.144 -13.487 -26.908 1.00 93.62 307 ARG A CA 1
ATOM 2397 C C . ARG A 1 307 ? 3.982 -12.004 -26.574 1.00 93.62 307 ARG A C 1
ATOM 2399 O O . ARG A 1 307 ? 4.718 -11.186 -27.121 1.00 93.62 307 ARG A O 1
ATOM 2406 N N . PRO A 1 308 ? 3.109 -11.646 -25.617 1.00 93.06 308 PRO A N 1
ATOM 2407 C CA . PRO A 1 308 ? 2.955 -10.255 -25.188 1.00 93.06 308 PRO A CA 1
ATOM 2408 C C . PRO A 1 308 ? 4.287 -9.588 -24.819 1.00 93.06 308 PRO A C 1
ATOM 2410 O O . PRO A 1 308 ? 4.548 -8.439 -25.160 1.00 93.06 308 PRO A O 1
ATOM 2413 N N . HIS A 1 309 ? 5.170 -10.337 -24.152 1.00 93.69 309 HIS A N 1
ATOM 2414 C CA . HIS A 1 309 ? 6.492 -9.848 -23.772 1.00 93.69 309 HIS A CA 1
ATOM 2415 C C . HIS A 1 309 ? 7.389 -9.559 -24.982 1.00 93.69 309 HIS A C 1
ATOM 2417 O O . HIS A 1 309 ? 7.919 -8.454 -25.080 1.00 93.69 309 HIS A O 1
ATOM 2423 N N . SER A 1 310 ? 7.482 -10.493 -25.934 1.00 95.50 310 SER A N 1
ATOM 2424 C CA . SER A 1 310 ? 8.342 -10.354 -27.113 1.00 95.50 310 SER A CA 1
ATOM 2425 C C . SER A 1 310 ? 7.828 -9.310 -28.112 1.00 95.50 310 SER A C 1
ATOM 2427 O O . SER A 1 310 ? 8.620 -8.686 -28.816 1.00 95.50 310 SER A O 1
ATOM 2429 N N . ILE A 1 311 ? 6.512 -9.059 -28.140 1.00 95.00 311 ILE A N 1
ATOM 2430 C CA . ILE A 1 311 ? 5.907 -7.921 -28.849 1.00 95.00 311 ILE A CA 1
ATOM 2431 C C . ILE A 1 311 ? 6.454 -6.603 -28.295 1.00 95.00 311 ILE A C 1
ATOM 2433 O O . ILE A 1 311 ? 6.905 -5.753 -29.063 1.00 95.00 311 ILE A O 1
ATOM 2437 N N . ARG A 1 312 ? 6.435 -6.432 -26.966 1.00 94.69 312 ARG A N 1
ATOM 2438 C CA . ARG A 1 312 ? 6.932 -5.209 -26.322 1.00 94.69 312 ARG A CA 1
ATOM 2439 C C . ARG A 1 312 ? 8.427 -5.027 -26.565 1.00 94.69 312 ARG A C 1
ATOM 2441 O O . ARG A 1 312 ? 8.823 -3.946 -26.974 1.00 94.69 312 ARG A O 1
ATOM 2448 N N . GLU A 1 313 ? 9.220 -6.087 -26.431 1.00 96.31 313 GLU A N 1
ATOM 2449 C CA . GLU A 1 313 ? 10.651 -6.073 -26.766 1.00 96.31 313 GLU A CA 1
ATOM 2450 C C . GLU A 1 313 ? 10.911 -5.650 -28.217 1.00 96.31 313 GLU A C 1
ATOM 2452 O O . GLU A 1 313 ? 11.778 -4.818 -28.467 1.00 96.31 313 GLU A O 1
ATOM 2457 N N . ALA A 1 314 ? 10.147 -6.174 -29.182 1.00 97.00 314 ALA A N 1
ATOM 2458 C CA . ALA A 1 314 ? 10.275 -5.787 -30.586 1.00 97.00 314 ALA A CA 1
ATOM 2459 C C . ALA A 1 314 ? 9.944 -4.302 -30.808 1.00 97.00 314 ALA A C 1
ATOM 2461 O O . ALA A 1 314 ? 10.644 -3.619 -31.557 1.00 97.00 314 ALA A O 1
ATOM 2462 N N . MET A 1 315 ? 8.915 -3.780 -30.130 1.00 96.12 315 MET A N 1
ATOM 2463 C CA . MET A 1 315 ? 8.600 -2.348 -30.162 1.00 96.12 315 MET A CA 1
ATOM 2464 C C . MET A 1 315 ? 9.741 -1.514 -29.573 1.00 96.12 315 MET A C 1
ATOM 2466 O O . MET A 1 315 ? 10.148 -0.527 -30.185 1.00 96.12 315 MET A O 1
ATOM 2470 N N . THR A 1 316 ? 10.285 -1.915 -28.421 1.00 96.31 316 THR A N 1
ATOM 2471 C CA . THR A 1 316 ? 11.427 -1.241 -27.793 1.00 96.31 316 THR A CA 1
ATOM 2472 C C . THR A 1 316 ? 12.654 -1.268 -28.708 1.00 96.31 316 THR A C 1
ATOM 2474 O O . THR A 1 316 ? 13.299 -0.235 -28.874 1.00 96.31 316 THR A O 1
ATOM 2477 N N . ALA A 1 317 ? 12.944 -2.399 -29.361 1.00 97.69 317 ALA A N 1
ATOM 2478 C CA . ALA A 1 317 ? 14.052 -2.545 -30.305 1.00 97.69 317 ALA A CA 1
ATOM 2479 C C . ALA A 1 317 ? 13.929 -1.575 -31.496 1.00 97.69 317 ALA A C 1
ATOM 2481 O O . ALA A 1 317 ? 14.861 -0.836 -31.810 1.00 97.69 317 ALA A O 1
ATOM 2482 N N . LEU A 1 318 ? 12.756 -1.498 -32.126 1.00 97.00 318 LEU A N 1
ATOM 2483 C CA . LEU A 1 318 ? 12.526 -0.543 -33.215 1.00 97.00 318 LEU A CA 1
ATOM 2484 C C . LEU A 1 318 ? 12.553 0.912 -32.729 1.00 97.00 318 LEU A C 1
ATOM 2486 O O . LEU A 1 318 ? 13.044 1.798 -33.427 1.00 97.00 318 LEU A O 1
ATOM 2490 N N . ALA A 1 319 ? 12.037 1.180 -31.529 1.00 95.75 319 ALA A N 1
ATOM 2491 C CA . ALA A 1 319 ? 12.075 2.512 -30.944 1.00 95.75 319 ALA A CA 1
ATOM 2492 C C . ALA A 1 319 ? 13.515 2.959 -30.654 1.00 95.75 319 ALA A C 1
ATOM 2494 O O . ALA A 1 319 ? 13.851 4.113 -30.917 1.00 95.75 319 ALA A O 1
ATOM 2495 N N . ILE A 1 320 ? 14.374 2.063 -30.155 1.00 96.12 320 ILE A N 1
ATOM 2496 C CA . ILE A 1 320 ? 15.764 2.406 -29.852 1.00 96.12 320 ILE A CA 1
ATOM 2497 C C . ILE A 1 320 ? 16.603 2.580 -31.123 1.00 96.12 320 ILE A C 1
ATOM 2499 O O . ILE A 1 320 ? 17.456 3.466 -31.149 1.00 96.12 320 ILE A O 1
ATOM 2503 N N . GLU A 1 321 ? 16.327 1.852 -32.212 1.00 95.81 321 GLU A N 1
ATOM 2504 C CA . GLU A 1 321 ? 16.970 2.109 -33.515 1.00 95.81 321 GLU A CA 1
ATOM 2505 C C . GLU A 1 321 ? 16.777 3.559 -33.974 1.00 95.81 321 GLU A C 1
ATOM 2507 O O . GLU A 1 321 ? 17.727 4.201 -34.423 1.00 95.81 321 GLU A O 1
ATOM 2512 N N . ARG A 1 322 ? 15.568 4.109 -33.790 1.00 94.25 322 ARG A N 1
ATOM 2513 C CA . ARG A 1 322 ? 15.242 5.499 -34.158 1.00 94.25 322 ARG A CA 1
ATOM 2514 C C . ARG A 1 322 ? 16.056 6.533 -33.373 1.00 94.25 322 ARG A C 1
ATOM 2516 O O . ARG A 1 322 ? 16.172 7.670 -33.820 1.00 94.25 322 ARG A O 1
ATOM 2523 N N . THR A 1 323 ? 16.627 6.160 -32.226 1.00 92.94 323 THR A N 1
ATOM 2524 C CA . THR A 1 323 ? 17.478 7.054 -31.421 1.00 92.94 323 THR A CA 1
ATOM 2525 C C . THR A 1 323 ? 18.927 7.116 -31.909 1.00 92.94 323 THR A C 1
ATOM 2527 O O . THR A 1 323 ? 19.648 8.038 -31.537 1.00 92.94 323 THR A O 1
ATOM 2530 N N . GLY A 1 324 ? 19.377 6.135 -32.701 1.00 94.25 324 GLY A N 1
ATOM 2531 C CA . GLY A 1 324 ? 20.772 6.015 -33.140 1.00 94.25 324 GLY A CA 1
ATOM 2532 C C . GLY A 1 324 ? 21.766 5.589 -32.049 1.00 94.25 324 GLY A C 1
ATOM 2533 O O . GLY A 1 324 ? 22.968 5.576 -32.307 1.00 94.25 324 GLY A O 1
ATOM 2534 N N . ILE A 1 325 ? 21.300 5.232 -30.844 1.00 93.69 325 ILE A N 1
ATOM 2535 C CA . ILE A 1 325 ? 22.164 4.768 -29.740 1.00 93.69 325 ILE A CA 1
ATOM 2536 C C . ILE A 1 325 ? 22.851 3.435 -30.087 1.00 93.69 325 ILE A C 1
ATOM 2538 O O . ILE A 1 325 ? 24.017 3.224 -29.742 1.00 93.69 325 ILE A O 1
ATOM 2542 N N . PHE A 1 326 ? 22.151 2.553 -30.806 1.00 96.31 326 PHE A N 1
ATOM 2543 C CA . PHE A 1 326 ? 22.687 1.296 -31.332 1.00 96.31 326 PHE A CA 1
ATOM 2544 C C . PHE A 1 326 ? 22.710 1.307 -32.860 1.00 96.31 326 PHE A C 1
ATOM 2546 O O . PHE A 1 326 ? 21.912 1.993 -33.501 1.00 96.31 326 PHE A O 1
ATOM 2553 N N . GLN A 1 327 ? 23.625 0.536 -33.451 1.00 96.50 327 GLN A N 1
ATOM 2554 C CA . GLN A 1 327 ? 23.756 0.476 -34.906 1.00 96.50 327 GLN A CA 1
ATOM 2555 C C . GLN A 1 327 ? 22.659 -0.404 -35.509 1.00 96.50 327 GLN A C 1
ATOM 2557 O O . GLN A 1 327 ? 22.660 -1.621 -35.342 1.00 96.50 327 GLN A O 1
ATOM 2562 N N . ALA A 1 328 ? 21.723 0.210 -36.226 1.00 96.12 328 ALA A N 1
ATOM 2563 C CA . ALA A 1 328 ? 20.688 -0.520 -36.946 1.00 96.12 328 ALA A CA 1
ATOM 2564 C C . ALA A 1 328 ? 21.275 -1.331 -38.132 1.00 96.12 328 ALA A C 1
ATOM 2566 O O . ALA A 1 328 ? 22.273 -0.909 -38.723 1.00 96.12 328 ALA A O 1
ATOM 2567 N N . PRO A 1 329 ? 20.644 -2.452 -38.532 1.00 97.69 329 PRO A N 1
ATOM 2568 C CA . PRO A 1 329 ? 19.461 -3.038 -37.909 1.00 97.69 329 PRO A CA 1
ATOM 2569 C C . PRO A 1 329 ? 19.809 -3.852 -36.654 1.00 97.69 329 PRO A C 1
ATOM 2571 O O . PRO A 1 329 ? 20.780 -4.608 -36.634 1.00 97.69 329 PRO A O 1
ATOM 2574 N N . LEU A 1 330 ? 18.964 -3.748 -35.633 1.00 97.88 330 LEU A N 1
ATOM 2575 C CA . LEU A 1 330 ? 18.879 -4.717 -34.557 1.00 97.88 330 LEU A CA 1
ATOM 2576 C C . LEU A 1 330 ? 18.281 -6.020 -35.090 1.00 97.88 330 LEU A C 1
ATOM 2578 O O . LEU A 1 330 ? 17.364 -6.032 -35.916 1.00 97.88 330 LEU A O 1
ATOM 2582 N N . MET A 1 331 ? 18.807 -7.133 -34.597 1.00 97.44 331 MET A N 1
ATOM 2583 C CA . MET A 1 331 ? 18.388 -8.478 -34.971 1.00 97.44 331 MET A CA 1
ATOM 2584 C C . MET A 1 331 ? 18.213 -9.328 -33.720 1.00 97.44 331 MET A C 1
ATOM 2586 O O . MET A 1 331 ? 19.046 -9.287 -32.819 1.00 97.44 331 MET A O 1
ATOM 2590 N N . ARG A 1 332 ? 17.165 -10.153 -33.680 1.00 96.56 332 ARG A N 1
ATOM 2591 C CA . ARG A 1 332 ? 16.999 -11.150 -32.618 1.00 96.56 332 ARG A CA 1
ATOM 2592 C C . ARG A 1 332 ? 17.854 -12.387 -32.933 1.00 96.56 332 ARG A C 1
ATOM 2594 O O . ARG A 1 332 ? 17.699 -12.963 -34.017 1.00 96.56 332 ARG A O 1
ATOM 2601 N N . PRO A 1 333 ? 18.771 -12.820 -32.050 1.00 95.06 333 PRO A N 1
ATOM 2602 C CA . PRO A 1 333 ? 19.598 -13.997 -32.296 1.00 95.06 333 PRO A CA 1
ATOM 2603 C C . PRO A 1 333 ? 18.772 -15.290 -32.224 1.00 95.06 333 PRO A C 1
ATOM 2605 O O . PRO A 1 333 ? 17.700 -15.362 -31.622 1.00 95.06 333 PRO A O 1
ATOM 2608 N N . ARG A 1 334 ? 19.316 -16.377 -32.780 1.00 92.12 334 ARG A N 1
ATOM 2609 C CA . ARG A 1 334 ? 18.700 -17.714 -32.686 1.00 92.12 334 ARG A CA 1
ATOM 2610 C C . ARG A 1 334 ? 18.952 -18.427 -31.356 1.00 92.12 334 ARG A C 1
ATOM 2612 O O . ARG A 1 334 ? 18.281 -19.412 -31.084 1.00 92.12 334 ARG A O 1
ATOM 2619 N N . SER A 1 335 ? 19.936 -17.983 -30.572 1.00 89.06 335 SER A N 1
ATOM 2620 C CA . SER A 1 335 ? 20.326 -18.658 -29.329 1.00 89.06 335 SER A CA 1
ATOM 2621 C C . SER A 1 335 ? 19.321 -18.468 -28.194 1.00 89.06 335 SER A C 1
ATOM 2623 O O . SER A 1 335 ? 19.319 -19.275 -27.272 1.00 89.06 335 SER A O 1
ATOM 2625 N N . GLY A 1 336 ? 18.519 -17.395 -28.231 1.00 88.25 336 GLY A N 1
ATOM 2626 C CA . GLY A 1 336 ? 17.591 -17.024 -27.157 1.00 88.25 336 GLY A CA 1
ATOM 2627 C C . GLY A 1 336 ? 18.270 -16.627 -25.839 1.00 88.25 336 GLY A C 1
ATOM 2628 O O . GLY A 1 336 ? 17.604 -16.516 -24.822 1.00 88.25 336 GLY A O 1
ATOM 2629 N N . THR A 1 337 ? 19.598 -16.460 -25.829 1.00 90.50 337 THR A N 1
ATOM 2630 C CA . THR A 1 337 ? 20.372 -16.122 -24.618 1.00 90.50 337 THR A CA 1
ATOM 2631 C C . THR A 1 337 ? 20.425 -14.628 -24.319 1.00 90.50 337 THR A C 1
ATOM 2633 O O . THR A 1 337 ? 20.838 -14.253 -23.231 1.00 90.50 337 THR A O 1
ATOM 2636 N N . ILE A 1 338 ? 20.119 -13.810 -25.322 1.00 95.56 338 ILE A N 1
ATOM 2637 C CA . ILE A 1 338 ? 20.055 -12.348 -25.296 1.00 95.56 338 ILE A CA 1
ATOM 2638 C C . ILE A 1 338 ? 18.949 -11.930 -26.258 1.00 95.56 338 ILE A C 1
ATOM 2640 O O . ILE A 1 338 ? 18.710 -12.629 -27.253 1.00 95.56 338 ILE A O 1
ATOM 2644 N N . ASP A 1 339 ? 18.307 -10.801 -25.985 1.00 96.94 339 ASP A N 1
ATOM 2645 C CA . ASP A 1 339 ? 17.146 -10.374 -26.768 1.00 96.94 339 ASP A CA 1
ATOM 2646 C C . ASP A 1 339 ? 17.515 -9.909 -28.179 1.00 96.94 339 ASP A C 1
ATOM 2648 O O . ASP A 1 339 ? 16.869 -10.308 -29.151 1.00 96.94 339 ASP A O 1
ATOM 2652 N N . PHE A 1 340 ? 18.561 -9.088 -28.324 1.00 98.12 340 PHE A N 1
ATOM 2653 C CA . PHE A 1 340 ? 18.959 -8.512 -29.611 1.00 98.12 340 PHE A CA 1
ATOM 2654 C C . PHE A 1 340 ? 20.472 -8.357 -29.760 1.00 98.12 340 PHE A C 1
ATOM 2656 O O . PHE A 1 340 ? 21.225 -8.282 -28.794 1.00 98.12 340 PHE A O 1
ATOM 2663 N N . VAL A 1 341 ? 20.923 -8.258 -31.006 1.00 97.94 341 VAL A N 1
ATOM 2664 C CA . VAL A 1 341 ? 22.253 -7.771 -31.377 1.00 97.94 341 VAL A CA 1
ATOM 2665 C C . VAL A 1 341 ? 22.128 -6.615 -32.350 1.00 97.94 341 VAL A C 1
ATOM 2667 O O . VAL A 1 341 ? 21.229 -6.615 -33.188 1.00 97.94 341 VAL A O 1
ATOM 2670 N N . ASP A 1 342 ? 23.031 -5.646 -32.255 1.00 98.06 342 ASP A N 1
ATOM 2671 C CA . ASP A 1 342 ? 23.140 -4.583 -33.255 1.00 98.06 342 ASP A CA 1
ATOM 2672 C C . ASP A 1 342 ? 23.949 -5.021 -34.490 1.00 98.06 342 ASP A C 1
ATOM 2674 O O . ASP A 1 342 ? 24.452 -6.149 -34.565 1.00 98.06 342 ASP A O 1
ATOM 2678 N N . ALA A 1 343 ? 24.092 -4.132 -35.475 1.00 96.94 343 ALA A N 1
ATOM 2679 C CA . ALA A 1 343 ? 24.787 -4.423 -36.730 1.00 96.94 343 ALA A CA 1
ATOM 2680 C C . ALA A 1 343 ? 26.283 -4.765 -36.565 1.00 96.94 343 ALA A C 1
ATOM 2682 O O . ALA A 1 343 ? 26.867 -5.382 -37.457 1.00 96.94 343 ALA A O 1
ATOM 2683 N N . VAL A 1 344 ? 26.906 -4.411 -35.434 1.00 96.75 344 VAL A N 1
ATOM 2684 C CA . VAL A 1 344 ? 28.295 -4.793 -35.099 1.00 96.75 344 VAL A CA 1
ATOM 2685 C C . VAL A 1 344 ? 28.359 -5.990 -34.144 1.00 96.75 344 VAL A C 1
ATOM 2687 O O . VAL A 1 344 ? 29.431 -6.357 -33.650 1.00 96.75 344 VAL A O 1
ATOM 2690 N N . GLY A 1 345 ? 27.217 -6.627 -33.889 1.00 96.50 345 GLY A N 1
ATOM 2691 C CA . GLY A 1 345 ? 27.084 -7.810 -33.050 1.00 96.50 345 GLY A CA 1
ATOM 2692 C C . GLY A 1 345 ? 27.100 -7.523 -31.549 1.00 96.50 345 GLY A C 1
ATOM 2693 O O . GLY A 1 345 ? 27.277 -8.459 -30.766 1.00 96.50 345 GLY A O 1
ATOM 2694 N N . ARG A 1 346 ? 26.953 -6.266 -31.113 1.00 97.62 346 ARG A N 1
ATOM 2695 C CA . ARG A 1 346 ? 26.898 -5.934 -29.684 1.00 97.62 346 ARG A CA 1
ATOM 2696 C C . ARG A 1 346 ? 25.654 -6.579 -29.065 1.00 97.62 346 ARG A C 1
ATOM 2698 O O . ARG A 1 346 ? 24.563 -6.331 -29.576 1.00 97.62 346 ARG A O 1
ATOM 2705 N N . PRO A 1 347 ? 25.782 -7.365 -27.982 1.00 97.88 347 PRO A N 1
ATOM 2706 C CA . PRO A 1 347 ? 24.633 -7.973 -27.325 1.00 97.88 347 PRO A CA 1
ATOM 2707 C C . PRO A 1 347 ? 23.827 -6.937 -26.536 1.00 97.88 347 PRO A C 1
ATOM 2709 O O . PRO A 1 347 ? 24.389 -6.138 -25.781 1.00 97.88 347 PRO A O 1
ATOM 2712 N N . ILE A 1 348 ? 22.509 -6.975 -26.710 1.00 98.44 348 ILE A N 1
ATOM 2713 C CA . ILE A 1 348 ? 21.539 -6.066 -26.107 1.00 98.44 348 ILE A CA 1
ATOM 2714 C C . ILE A 1 348 ? 20.442 -6.891 -25.437 1.00 98.44 348 ILE A C 1
ATOM 2716 O O . ILE A 1 348 ? 19.841 -7.764 -26.058 1.00 98.44 348 ILE A O 1
ATOM 2720 N N . GLU A 1 349 ? 20.167 -6.565 -24.184 1.00 97.88 349 GLU A N 1
ATOM 2721 C CA . GLU A 1 349 ? 19.054 -7.091 -23.401 1.00 97.88 349 GLU A CA 1
ATOM 2722 C C . GLU A 1 349 ? 18.019 -5.982 -23.184 1.00 97.88 349 GLU A C 1
ATOM 2724 O O . GLU A 1 349 ? 18.384 -4.809 -23.034 1.00 97.88 349 GLU A O 1
ATOM 2729 N N . ILE A 1 350 ? 16.736 -6.331 -23.145 1.00 97.88 350 ILE A N 1
ATOM 2730 C CA . ILE A 1 350 ? 15.636 -5.401 -22.904 1.00 97.88 350 ILE A CA 1
ATOM 2731 C C . ILE A 1 350 ? 14.909 -5.785 -21.613 1.00 97.88 350 ILE A C 1
ATOM 2733 O O . ILE A 1 350 ? 14.347 -6.863 -21.464 1.00 97.88 350 ILE A O 1
ATOM 2737 N N . ASN A 1 351 ? 14.857 -4.856 -20.661 1.00 97.50 351 ASN A N 1
ATOM 2738 C CA . ASN A 1 351 ? 14.065 -4.989 -19.446 1.00 97.50 351 ASN A CA 1
ATOM 2739 C C . ASN A 1 351 ? 12.851 -4.061 -19.511 1.00 97.50 351 ASN A C 1
ATOM 2741 O O . ASN A 1 351 ? 12.995 -2.857 -19.723 1.00 97.50 351 ASN A O 1
ATOM 2745 N N . ILE A 1 352 ? 11.657 -4.614 -19.303 1.00 96.38 352 ILE A N 1
ATOM 2746 C CA . ILE A 1 352 ? 10.388 -3.883 -19.407 1.00 96.38 352 ILE A CA 1
ATOM 2747 C C . ILE A 1 352 ? 9.676 -3.947 -18.051 1.00 96.38 352 ILE A C 1
ATOM 2749 O O . ILE A 1 352 ? 8.765 -4.762 -17.869 1.00 96.38 352 ILE A O 1
ATOM 2753 N N . PRO A 1 353 ? 10.108 -3.155 -17.054 1.00 95.12 353 PRO A N 1
ATOM 2754 C CA . PRO A 1 353 ? 9.443 -3.109 -15.761 1.00 95.12 353 PRO A CA 1
ATOM 2755 C C . PRO A 1 353 ? 8.022 -2.551 -15.928 1.00 95.12 353 PRO A C 1
ATOM 2757 O O . PRO A 1 353 ? 7.791 -1.597 -16.671 1.00 95.12 353 PRO A O 1
ATOM 2760 N N . MET A 1 354 ? 7.056 -3.155 -15.236 1.00 92.81 354 MET A N 1
ATOM 2761 C CA . MET A 1 354 ? 5.637 -2.817 -15.368 1.00 92.81 354 MET A CA 1
ATOM 2762 C C . MET A 1 354 ? 5.051 -2.445 -14.014 1.00 92.81 354 MET A C 1
ATOM 2764 O O . MET A 1 354 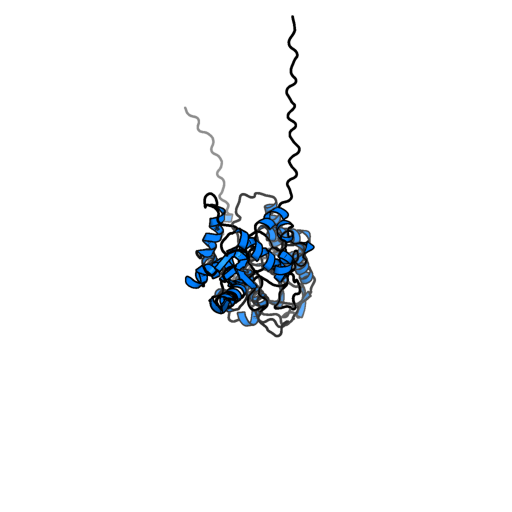? 5.282 -3.142 -13.026 1.00 92.81 354 MET A O 1
ATOM 2768 N N . SER A 1 355 ? 4.256 -1.383 -13.984 1.00 90.06 355 SER A N 1
ATOM 2769 C CA . SER A 1 355 ? 3.399 -1.086 -12.842 1.00 90.06 355 SER A CA 1
ATOM 2770 C C . SER A 1 355 ? 2.176 -1.993 -12.838 1.00 90.06 355 SER A C 1
ATOM 2772 O O . SER A 1 355 ? 1.626 -2.317 -13.895 1.00 90.06 355 SER A O 1
ATOM 2774 N N . ALA A 1 356 ? 1.735 -2.368 -11.639 1.00 84.69 356 ALA A N 1
ATOM 2775 C CA . ALA A 1 356 ? 0.472 -3.067 -11.447 1.00 84.69 356 ALA A CA 1
ATOM 2776 C C . ALA A 1 356 ? -0.694 -2.211 -11.971 1.00 84.69 356 ALA A C 1
ATOM 2778 O O . ALA A 1 356 ? -0.726 -0.997 -11.755 1.00 84.69 356 ALA A O 1
ATOM 2779 N N . SER A 1 357 ? -1.634 -2.836 -12.678 1.00 79.88 357 SER A N 1
ATOM 2780 C CA . SER A 1 357 ? -2.910 -2.224 -13.057 1.00 79.88 357 SER A CA 1
ATOM 2781 C C . SER A 1 357 ? -3.840 -2.093 -11.848 1.00 79.88 357 SER A C 1
ATOM 2783 O O . SER A 1 357 ? -3.613 -2.698 -10.802 1.00 79.88 357 SER A O 1
ATOM 2785 N N . MET A 1 358 ? -4.933 -1.335 -11.994 1.00 62.22 358 MET A N 1
ATOM 2786 C CA . MET A 1 358 ? -5.951 -1.217 -10.938 1.00 62.22 358 MET A CA 1
ATOM 2787 C C . MET A 1 358 ? -6.615 -2.556 -10.578 1.00 62.22 358 MET A C 1
ATOM 2789 O O . MET A 1 358 ? -7.102 -2.707 -9.462 1.00 62.22 358 MET A O 1
ATOM 2793 N N . SER A 1 359 ? -6.646 -3.517 -11.506 1.00 73.69 359 SER A N 1
ATOM 2794 C CA . SER A 1 359 ? -7.213 -4.855 -11.291 1.00 73.69 359 SER A CA 1
ATOM 2795 C C . SER A 1 359 ? -6.215 -5.874 -10.739 1.00 73.69 359 SER A C 1
ATOM 2797 O O . SER A 1 359 ? -6.611 -6.987 -10.397 1.00 73.69 359 SER A O 1
ATOM 2799 N N . ASP A 1 360 ? -4.929 -5.529 -10.668 1.00 75.25 360 ASP A N 1
ATOM 2800 C CA . ASP A 1 360 ? -3.897 -6.448 -10.205 1.00 75.25 360 ASP A CA 1
ATOM 2801 C C . ASP A 1 360 ? -3.853 -6.534 -8.675 1.00 75.25 360 ASP A C 1
ATOM 2803 O O . ASP A 1 360 ? -3.963 -5.543 -7.957 1.00 75.25 360 ASP A O 1
ATOM 2807 N N . ASN A 1 361 ? -3.619 -7.741 -8.160 1.00 80.62 361 ASN A N 1
ATOM 2808 C CA . ASN A 1 361 ? -3.456 -8.006 -6.726 1.00 80.62 361 ASN A CA 1
ATOM 2809 C C . ASN A 1 361 ? -1.996 -7.903 -6.241 1.00 80.62 361 ASN A C 1
ATOM 2811 O O . ASN A 1 361 ? -1.692 -8.264 -5.102 1.00 80.62 361 ASN A O 1
ATOM 2815 N N . TRP A 1 362 ? -1.085 -7.444 -7.098 1.00 83.56 362 TRP A N 1
ATOM 2816 C CA . TRP A 1 362 ? 0.331 -7.258 -6.794 1.00 83.56 362 TRP A CA 1
ATOM 2817 C C . TRP A 1 362 ? 0.706 -5.774 -6.873 1.00 83.56 362 TRP A C 1
ATOM 2819 O O . TRP A 1 362 ? -0.055 -4.947 -7.363 1.00 83.56 362 TRP A O 1
ATOM 2829 N N . ARG A 1 363 ? 1.879 -5.413 -6.345 1.00 84.12 363 ARG A N 1
ATOM 2830 C CA . ARG A 1 363 ? 2.423 -4.047 -6.402 1.00 84.12 363 ARG A CA 1
ATOM 2831 C C . ARG A 1 363 ? 3.790 -4.072 -7.060 1.00 84.12 363 ARG A C 1
ATOM 2833 O O . ARG A 1 363 ? 4.524 -5.049 -6.905 1.00 84.12 363 ARG A O 1
ATOM 2840 N N . PHE A 1 364 ? 4.136 -2.997 -7.761 1.00 92.12 364 PHE A N 1
ATOM 2841 C CA . PHE A 1 364 ? 5.484 -2.848 -8.286 1.00 92.12 364 PHE A CA 1
ATOM 2842 C C . PHE A 1 364 ? 6.497 -2.814 -7.139 1.00 92.12 364 PHE A C 1
ATOM 2844 O O . PHE A 1 364 ? 6.348 -2.068 -6.172 1.00 92.12 364 PHE A O 1
ATOM 2851 N N . ASP A 1 365 ? 7.529 -3.640 -7.261 1.00 91.62 365 ASP A N 1
ATOM 2852 C CA . ASP A 1 365 ? 8.636 -3.724 -6.320 1.00 91.62 365 ASP A CA 1
ATOM 2853 C C . ASP A 1 365 ? 9.906 -3.262 -7.040 1.00 91.62 365 ASP A C 1
ATOM 2855 O O . ASP A 1 365 ? 10.497 -3.992 -7.842 1.00 91.62 365 ASP A O 1
ATOM 2859 N N . ALA A 1 366 ? 10.300 -2.016 -6.766 1.00 93.06 366 ALA A N 1
ATOM 2860 C CA . ALA A 1 366 ? 11.453 -1.391 -7.399 1.00 93.06 366 ALA A CA 1
ATOM 2861 C C . ALA A 1 366 ? 12.768 -2.120 -7.079 1.00 93.06 366 ALA A C 1
ATOM 2863 O O . ALA A 1 366 ? 13.637 -2.189 -7.945 1.00 93.06 366 ALA A O 1
ATOM 2864 N N . GLU A 1 367 ? 12.909 -2.692 -5.879 1.00 95.31 367 GLU A N 1
ATOM 2865 C CA . GLU A 1 367 ? 14.103 -3.447 -5.477 1.00 95.31 367 GLU A CA 1
ATOM 2866 C C . GLU A 1 367 ? 14.192 -4.764 -6.247 1.00 95.31 367 GLU A C 1
ATOM 2868 O O . GLU A 1 367 ? 15.244 -5.104 -6.793 1.00 95.31 367 GLU A O 1
ATOM 2873 N N . ARG A 1 368 ? 13.069 -5.478 -6.380 1.00 93.19 368 ARG A N 1
ATOM 2874 C CA . ARG A 1 368 ? 13.013 -6.701 -7.190 1.00 93.19 368 ARG A CA 1
ATOM 2875 C C . ARG A 1 368 ? 13.285 -6.421 -8.668 1.00 93.19 368 ARG A C 1
ATOM 2877 O O . ARG A 1 368 ? 14.017 -7.185 -9.301 1.00 93.19 368 ARG A O 1
ATOM 2884 N N . ALA A 1 369 ? 12.716 -5.347 -9.215 1.00 96.06 369 ALA A N 1
ATOM 2885 C CA . ALA A 1 369 ? 12.975 -4.927 -10.591 1.00 96.06 369 ALA A CA 1
ATOM 2886 C C . ALA A 1 369 ? 14.458 -4.569 -10.792 1.00 96.06 369 ALA A C 1
ATOM 2888 O O . ALA A 1 369 ? 15.093 -5.061 -11.727 1.00 96.06 369 ALA A O 1
ATOM 2889 N N . PHE A 1 370 ? 15.036 -3.793 -9.869 1.00 97.38 370 PHE A N 1
ATOM 2890 C CA . PHE A 1 370 ? 16.452 -3.433 -9.880 1.00 97.38 370 PHE A CA 1
ATOM 2891 C C . PHE A 1 370 ? 17.370 -4.661 -9.800 1.00 97.38 370 PHE A C 1
ATOM 2893 O O . PHE A 1 370 ? 18.308 -4.766 -10.584 1.00 97.38 370 PHE A O 1
ATOM 2900 N N . ALA A 1 371 ? 17.080 -5.630 -8.928 1.00 95.88 371 ALA A N 1
ATOM 2901 C CA . ALA A 1 371 ? 17.862 -6.864 -8.825 1.00 95.88 371 ALA A CA 1
ATOM 2902 C C . ALA A 1 371 ? 17.853 -7.678 -10.135 1.00 95.88 371 ALA A C 1
ATOM 2904 O O . ALA A 1 371 ? 18.844 -8.319 -10.488 1.00 95.88 371 ALA A O 1
ATOM 2905 N N . GLY A 1 372 ? 16.743 -7.643 -10.884 1.00 96.69 372 GLY A N 1
ATOM 2906 C CA . GLY A 1 372 ? 16.665 -8.224 -12.226 1.00 96.69 372 GLY A CA 1
ATOM 2907 C C . GLY A 1 372 ? 17.603 -7.535 -13.220 1.00 96.69 372 GLY A C 1
ATOM 2908 O O . GLY A 1 372 ? 18.353 -8.219 -13.917 1.00 96.69 372 GLY A O 1
ATOM 2909 N N . ILE A 1 373 ? 17.599 -6.200 -13.221 1.00 97.38 373 ILE A N 1
ATOM 2910 C CA . ILE A 1 373 ? 18.468 -5.352 -14.050 1.00 97.38 373 ILE A CA 1
ATOM 2911 C C . ILE A 1 373 ? 19.949 -5.582 -13.724 1.00 97.38 373 ILE A C 1
ATOM 2913 O O . ILE A 1 373 ? 20.757 -5.805 -14.623 1.00 97.38 373 ILE A O 1
ATOM 2917 N N . GLU A 1 374 ? 20.312 -5.584 -12.442 1.00 97.25 374 GLU A N 1
ATOM 2918 C CA . GLU A 1 374 ? 21.687 -5.821 -11.993 1.00 97.25 374 GLU A CA 1
ATOM 2919 C C . GLU A 1 374 ? 22.183 -7.207 -12.425 1.00 97.25 374 GLU A C 1
ATOM 2921 O O . GLU A 1 374 ? 23.297 -7.351 -12.930 1.00 97.25 374 GLU A O 1
ATOM 2926 N N . ARG A 1 375 ? 21.331 -8.232 -12.310 1.00 97.25 375 ARG A N 1
ATOM 2927 C CA . ARG A 1 375 ? 21.654 -9.579 -12.785 1.00 97.25 375 ARG A CA 1
ATOM 2928 C C . ARG A 1 375 ? 21.888 -9.618 -14.296 1.00 97.25 375 ARG A C 1
ATOM 2930 O O . ARG A 1 375 ? 22.833 -10.282 -14.704 1.00 97.25 375 ARG A O 1
ATOM 2937 N N . GLN A 1 376 ? 21.073 -8.931 -15.100 1.00 96.81 376 GLN A N 1
ATOM 2938 C CA . GLN A 1 376 ? 21.256 -8.848 -16.558 1.00 96.81 376 GLN A CA 1
ATOM 2939 C C . GLN A 1 376 ? 22.550 -8.109 -16.932 1.00 96.81 376 GLN A C 1
ATOM 2941 O O . GLN A 1 376 ? 23.290 -8.564 -17.798 1.00 96.81 376 GLN A O 1
ATOM 2946 N N . LEU A 1 377 ? 22.898 -7.027 -16.231 1.00 96.56 377 LEU A N 1
ATOM 2947 C CA . LEU A 1 377 ? 24.158 -6.304 -16.462 1.00 96.56 377 LEU A CA 1
ATOM 2948 C C . LEU A 1 377 ? 25.403 -7.140 -16.150 1.00 96.56 377 LEU A C 1
ATOM 2950 O O . LEU A 1 377 ? 26.452 -6.931 -16.756 1.00 96.56 377 LEU A O 1
ATOM 2954 N N . ASN A 1 3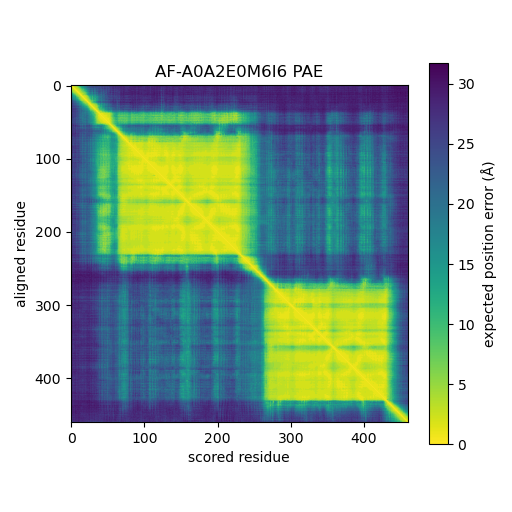78 ? 25.299 -8.108 -15.244 1.00 96.19 378 ASN A N 1
ATOM 2955 C CA . ASN A 1 378 ? 26.398 -9.018 -14.923 1.00 96.19 378 ASN A CA 1
ATOM 2956 C C . ASN A 1 378 ? 26.483 -10.225 -15.879 1.00 96.19 378 ASN A C 1
ATOM 2958 O O . ASN A 1 378 ? 27.297 -11.126 -15.666 1.00 96.19 378 ASN A O 1
ATOM 2962 N N . GLN A 1 379 ? 25.648 -10.274 -16.921 1.00 96.25 379 GLN A N 1
ATOM 2963 C CA . GLN A 1 379 ? 25.735 -11.284 -17.971 1.00 96.25 379 GLN A CA 1
ATOM 2964 C C . GLN A 1 379 ? 26.706 -10.870 -19.077 1.00 96.25 379 GLN A C 1
ATOM 2966 O O . GLN A 1 379 ? 27.015 -9.697 -19.297 1.00 96.25 379 GLN A O 1
ATOM 2971 N N . HIS A 1 380 ? 27.153 -11.882 -19.813 1.00 96.62 380 HIS A N 1
ATOM 2972 C CA . HIS A 1 380 ? 27.980 -11.727 -20.997 1.00 96.62 380 HIS A CA 1
ATOM 2973 C C . HIS A 1 380 ? 27.431 -12.619 -22.101 1.00 96.62 380 HIS A C 1
ATOM 2975 O O . HIS A 1 380 ? 26.935 -13.714 -21.824 1.00 96.62 380 HIS A O 1
ATOM 2981 N N . ALA A 1 381 ? 27.603 -12.197 -23.346 1.00 95.75 381 ALA A N 1
ATOM 2982 C CA . ALA A 1 381 ? 27.208 -12.971 -24.511 1.00 95.75 381 ALA A CA 1
ATOM 2983 C C . ALA A 1 381 ? 28.328 -13.003 -25.550 1.00 95.75 381 ALA A C 1
ATOM 2985 O O . ALA A 1 381 ? 29.222 -12.156 -25.563 1.00 95.75 381 ALA A O 1
ATOM 2986 N N . ILE A 1 382 ? 28.298 -14.015 -26.413 1.00 95.88 382 ILE A N 1
ATOM 2987 C CA . ILE A 1 382 ? 29.218 -14.094 -27.546 1.00 95.88 382 ILE A CA 1
ATOM 2988 C C . ILE A 1 382 ? 28.692 -13.174 -28.642 1.00 95.88 382 ILE A C 1
ATOM 2990 O O . ILE A 1 382 ? 27.580 -13.365 -29.132 1.00 95.88 382 ILE A O 1
ATOM 2994 N N . ASN A 1 383 ? 29.498 -12.194 -29.037 1.00 95.56 383 ASN A N 1
ATOM 2995 C CA . ASN A 1 383 ? 29.202 -11.357 -30.189 1.00 95.56 383 ASN A CA 1
ATOM 2996 C C . ASN A 1 383 ? 29.219 -12.240 -31.455 1.00 95.56 383 ASN A C 1
ATOM 2998 O O . ASN A 1 383 ? 30.238 -12.879 -31.733 1.00 95.56 383 ASN A O 1
ATOM 3002 N N . PRO A 1 384 ? 28.126 -12.307 -32.233 1.00 91.31 384 PRO A N 1
ATOM 3003 C CA . PRO A 1 384 ? 28.026 -13.218 -33.371 1.00 91.31 384 PRO A CA 1
ATOM 3004 C C . PRO A 1 384 ? 28.911 -12.820 -34.560 1.00 91.31 384 PRO A C 1
ATOM 3006 O O . PRO A 1 384 ? 29.137 -13.651 -35.434 1.00 91.31 384 PRO A O 1
ATOM 3009 N N . VAL A 1 385 ? 29.401 -11.578 -34.600 1.00 92.06 385 VAL A N 1
ATOM 3010 C CA . VAL A 1 385 ? 30.274 -11.051 -35.659 1.00 92.06 385 VAL A CA 1
ATOM 3011 C C . VAL A 1 385 ? 31.745 -11.285 -35.318 1.00 92.06 385 VAL A C 1
ATOM 3013 O O . VAL A 1 385 ? 32.515 -11.738 -36.158 1.00 92.06 385 VAL A O 1
ATOM 3016 N N . THR A 1 386 ? 32.150 -10.975 -34.086 1.00 95.00 386 THR A N 1
ATOM 3017 C CA . THR A 1 386 ? 33.561 -11.049 -33.664 1.00 95.00 386 THR A CA 1
ATOM 3018 C C . THR A 1 386 ? 33.922 -12.356 -32.962 1.00 95.00 386 THR A C 1
ATOM 3020 O O . THR A 1 386 ? 35.102 -12.634 -32.767 1.00 95.00 386 THR A O 1
ATOM 3023 N N . HIS A 1 387 ? 32.926 -13.145 -32.551 1.00 93.56 387 HIS A N 1
ATOM 3024 C CA . HIS A 1 387 ? 33.064 -14.343 -31.713 1.00 93.56 387 HIS A CA 1
ATOM 3025 C C . HIS A 1 387 ? 33.731 -14.103 -30.349 1.00 93.56 387 HIS A C 1
ATOM 3027 O O . HIS A 1 387 ? 34.096 -15.052 -29.655 1.00 93.56 387 HIS A O 1
ATOM 3033 N N . LEU A 1 388 ? 33.860 -12.842 -29.930 1.00 95.62 388 LEU A N 1
ATOM 3034 C CA . LEU A 1 388 ? 34.388 -12.477 -28.622 1.00 95.62 388 LEU A CA 1
ATOM 3035 C C . LEU A 1 388 ? 33.266 -12.416 -27.587 1.00 95.62 388 LEU A C 1
ATOM 3037 O O . LEU A 1 388 ? 32.145 -11.994 -27.876 1.00 95.62 388 LEU A O 1
ATOM 3041 N N . ARG A 1 389 ? 33.591 -12.807 -26.353 1.00 96.75 389 ARG A N 1
ATOM 3042 C CA . ARG A 1 389 ? 32.717 -12.585 -25.201 1.00 96.75 389 ARG A CA 1
ATOM 3043 C C . ARG A 1 389 ? 32.660 -11.087 -24.917 1.00 96.75 389 ARG A C 1
ATOM 3045 O O . ARG A 1 389 ? 33.697 -10.464 -24.705 1.00 96.75 389 ARG A O 1
ATOM 3052 N N . GLN A 1 390 ? 31.456 -10.536 -24.921 1.00 97.06 390 GLN A N 1
ATOM 3053 C CA . GLN A 1 390 ? 31.188 -9.132 -24.662 1.00 97.06 390 GLN A CA 1
ATOM 3054 C C . GLN A 1 390 ? 30.170 -8.974 -23.542 1.00 97.06 390 GLN A C 1
ATOM 3056 O O . GLN A 1 390 ? 29.308 -9.823 -23.307 1.00 97.06 390 GLN A O 1
ATOM 3061 N N . ASP A 1 391 ? 30.300 -7.848 -22.871 1.00 97.75 391 ASP A N 1
ATOM 3062 C CA . ASP A 1 391 ? 29.378 -7.363 -21.868 1.00 97.75 391 ASP A CA 1
ATOM 3063 C C . ASP A 1 391 ? 28.050 -6.946 -22.503 1.00 97.75 391 ASP A C 1
ATOM 3065 O O . ASP A 1 391 ? 28.017 -6.300 -23.552 1.00 97.75 391 ASP A O 1
ATOM 3069 N N . VAL A 1 392 ? 26.947 -7.313 -21.854 1.00 97.69 392 VAL A N 1
ATOM 3070 C CA . VAL A 1 392 ? 25.596 -6.996 -22.330 1.00 97.69 392 VAL A CA 1
ATOM 3071 C C . VAL A 1 392 ? 25.299 -5.503 -22.163 1.00 97.69 392 VAL A C 1
ATOM 3073 O O . VAL A 1 392 ? 25.549 -4.920 -21.105 1.00 97.69 392 VAL A O 1
ATOM 3076 N N . SER A 1 393 ? 24.748 -4.871 -23.196 1.00 98.12 393 SER A N 1
ATOM 3077 C CA . SER A 1 393 ? 24.128 -3.544 -23.082 1.00 98.12 393 SER A CA 1
ATOM 3078 C C . SER A 1 393 ? 22.663 -3.713 -22.692 1.00 98.12 393 SER A C 1
ATOM 3080 O O . SER A 1 393 ? 21.998 -4.595 -23.220 1.00 98.12 393 SER A O 1
ATOM 3082 N N . LEU A 1 394 ? 22.148 -2.896 -21.779 1.00 98.19 394 LEU A N 1
ATOM 3083 C CA . LEU A 1 394 ? 20.783 -3.044 -21.276 1.00 98.19 394 LEU A CA 1
ATOM 3084 C C . LEU A 1 394 ? 19.921 -1.850 -21.680 1.00 98.19 394 LEU A C 1
ATOM 3086 O O . LEU A 1 394 ? 20.280 -0.703 -21.417 1.00 98.19 394 LEU A O 1
ATOM 3090 N N . VAL A 1 395 ? 18.749 -2.117 -22.246 1.00 98.19 395 VAL A N 1
ATOM 3091 C CA . VAL A 1 395 ? 17.697 -1.120 -22.463 1.00 98.19 395 VAL A CA 1
ATOM 3092 C C . VAL A 1 395 ? 16.606 -1.319 -21.417 1.00 98.19 395 VAL A C 1
ATOM 3094 O O . VAL A 1 395 ? 16.030 -2.395 -21.321 1.00 98.19 395 VAL A O 1
ATOM 3097 N N . VAL A 1 396 ? 16.306 -0.288 -20.628 1.00 97.88 396 VAL A N 1
ATOM 3098 C CA . VAL A 1 396 ? 15.206 -0.296 -19.653 1.00 97.88 396 VAL A CA 1
ATOM 3099 C C . VAL A 1 396 ? 14.044 0.508 -20.227 1.00 97.88 396 VAL A C 1
ATOM 3101 O O . VAL A 1 396 ? 14.082 1.743 -20.247 1.00 97.88 396 VAL A O 1
ATOM 3104 N N . ASP A 1 397 ? 13.013 -0.189 -20.698 1.00 96.88 397 ASP A N 1
ATOM 3105 C CA . ASP A 1 397 ? 11.800 0.417 -21.242 1.00 96.88 397 ASP A CA 1
ATOM 3106 C C . ASP A 1 397 ? 10.812 0.765 -20.122 1.00 96.88 397 ASP A C 1
ATOM 3108 O O . ASP A 1 397 ? 10.116 -0.081 -19.563 1.00 96.88 397 ASP A O 1
ATOM 3112 N N . THR A 1 398 ? 10.726 2.053 -19.816 1.00 95.19 398 THR A N 1
ATOM 3113 C CA . THR A 1 398 ? 9.900 2.605 -18.736 1.00 95.19 398 THR A CA 1
ATOM 3114 C C . THR A 1 398 ? 8.500 3.014 -19.193 1.00 95.19 398 THR A C 1
ATOM 3116 O O . THR A 1 398 ? 7.755 3.608 -18.415 1.00 95.19 398 THR A O 1
ATOM 3119 N N . THR A 1 399 ? 8.108 2.676 -20.428 1.00 92.31 399 THR A N 1
ATOM 3120 C CA . THR A 1 399 ? 6.787 2.999 -21.005 1.00 92.31 399 THR A CA 1
ATOM 3121 C C . THR A 1 399 ? 5.617 2.531 -20.144 1.00 92.31 399 THR A C 1
ATOM 3123 O O . THR A 1 399 ? 4.560 3.151 -20.176 1.00 92.31 399 THR A O 1
ATOM 3126 N N . TYR A 1 400 ? 5.797 1.453 -19.380 1.00 90.75 400 TYR A N 1
ATOM 3127 C CA . TYR A 1 400 ? 4.744 0.792 -18.602 1.00 90.75 400 TYR A CA 1
ATOM 3128 C C . TYR A 1 400 ? 4.817 1.092 -17.103 1.00 90.75 400 TYR A C 1
ATOM 3130 O O . TYR A 1 400 ? 4.108 0.463 -16.313 1.00 90.75 400 TYR A O 1
ATOM 3138 N N . LEU A 1 401 ? 5.686 2.020 -16.700 1.00 91.25 401 LEU A N 1
ATOM 3139 C CA . LEU A 1 401 ? 5.788 2.449 -15.317 1.00 91.25 401 LEU A CA 1
ATOM 3140 C C . LEU A 1 401 ? 4.909 3.666 -15.064 1.00 91.25 401 LEU A C 1
ATOM 3142 O O . LEU A 1 401 ? 4.925 4.642 -15.811 1.00 91.25 401 LEU A O 1
ATOM 3146 N N . SER A 1 402 ? 4.206 3.638 -13.938 1.00 87.50 402 SER A N 1
ATOM 3147 C CA . SER A 1 402 ? 3.645 4.834 -13.334 1.00 87.50 402 SER A CA 1
ATOM 3148 C C . SER A 1 402 ? 4.766 5.840 -13.058 1.00 87.50 402 SER A C 1
ATOM 3150 O O . SER A 1 402 ? 5.928 5.481 -12.831 1.00 87.50 402 SER A O 1
ATOM 3152 N N . THR A 1 403 ? 4.415 7.126 -13.009 1.00 85.00 403 THR A N 1
ATOM 3153 C CA . THR A 1 403 ? 5.376 8.189 -12.672 1.00 85.00 403 THR A CA 1
ATOM 3154 C C . THR A 1 403 ? 6.115 7.901 -11.358 1.00 85.00 403 THR A C 1
ATOM 3156 O O . THR A 1 403 ? 7.291 8.239 -11.212 1.00 85.00 403 THR A O 1
ATOM 3159 N N . MET A 1 404 ? 5.440 7.279 -10.389 1.00 83.62 404 MET A N 1
ATOM 3160 C CA . MET A 1 404 ? 6.013 6.958 -9.084 1.00 83.62 404 MET A CA 1
ATOM 3161 C C . MET A 1 404 ? 6.970 5.771 -9.150 1.00 83.62 404 MET A C 1
ATOM 3163 O O . MET A 1 404 ? 8.093 5.870 -8.657 1.00 83.62 404 MET A O 1
ATOM 3167 N N . ASP A 1 405 ? 6.564 4.689 -9.806 1.00 92.88 405 ASP A N 1
ATOM 3168 C CA . ASP A 1 405 ? 7.374 3.477 -9.932 1.00 92.88 405 ASP A CA 1
ATOM 3169 C C . ASP A 1 405 ? 8.643 3.734 -10.742 1.00 92.88 405 ASP A C 1
ATOM 3171 O O . ASP A 1 405 ? 9.731 3.304 -10.351 1.00 92.88 405 ASP A O 1
ATOM 3175 N N . TYR A 1 406 ? 8.538 4.549 -11.796 1.00 93.75 406 TYR A N 1
ATOM 3176 C CA . TYR A 1 406 ? 9.700 5.056 -12.516 1.00 93.75 406 TYR A CA 1
ATOM 3177 C C . TYR A 1 406 ? 10.646 5.830 -11.601 1.00 93.75 406 TYR A C 1
ATOM 3179 O O . TYR A 1 406 ? 11.849 5.584 -11.623 1.00 93.75 406 TYR A O 1
ATOM 3187 N N . LYS A 1 407 ? 10.140 6.771 -10.792 1.00 89.69 407 LYS A N 1
ATOM 3188 C CA . LYS A 1 407 ? 10.990 7.553 -9.879 1.00 89.69 407 LYS A CA 1
ATOM 3189 C C . LYS A 1 407 ? 11.708 6.646 -8.881 1.00 89.69 407 LYS A C 1
ATOM 3191 O O . LYS A 1 407 ? 12.903 6.845 -8.643 1.00 89.69 407 LYS A O 1
ATOM 3196 N N . SER A 1 408 ? 11.006 5.656 -8.334 1.00 89.38 408 SER A N 1
ATOM 3197 C CA . SER A 1 408 ? 11.574 4.662 -7.420 1.00 89.38 408 SER A CA 1
ATOM 3198 C C . SER A 1 408 ? 12.683 3.856 -8.099 1.00 89.38 408 SER A C 1
ATOM 3200 O O . SER A 1 408 ? 13.812 3.845 -7.609 1.00 89.38 408 SER A O 1
ATOM 3202 N N . LEU A 1 409 ? 12.415 3.277 -9.274 1.00 95.62 409 LEU A N 1
ATOM 3203 C CA . LEU A 1 409 ? 13.404 2.498 -10.021 1.00 95.62 409 LEU A CA 1
ATOM 3204 C C . LEU A 1 409 ? 14.600 3.351 -10.473 1.00 95.62 409 LEU A C 1
ATOM 3206 O O . LEU A 1 409 ? 15.748 2.975 -10.260 1.00 95.62 409 LEU A O 1
ATOM 3210 N N . ASN A 1 410 ? 14.353 4.530 -11.044 1.00 95.00 410 ASN A N 1
ATOM 3211 C CA . ASN A 1 410 ? 15.394 5.441 -11.525 1.00 95.00 410 ASN A CA 1
ATOM 3212 C C . ASN A 1 410 ? 16.309 5.925 -10.390 1.00 95.00 410 ASN A C 1
ATOM 3214 O O . ASN A 1 410 ? 17.499 6.152 -10.601 1.00 95.00 410 ASN A O 1
ATOM 3218 N N . THR A 1 411 ? 15.776 6.062 -9.172 1.00 93.31 411 THR A N 1
ATOM 3219 C CA . THR A 1 411 ? 16.602 6.357 -7.996 1.00 93.31 411 THR A CA 1
ATOM 3220 C C . THR A 1 411 ? 17.599 5.229 -7.751 1.00 93.31 411 THR A C 1
ATOM 3222 O O . THR A 1 411 ? 18.787 5.514 -7.626 1.00 93.31 411 THR A O 1
ATOM 3225 N N . LEU A 1 412 ? 17.150 3.969 -7.758 1.00 95.44 412 LEU A N 1
ATOM 3226 C CA . LEU A 1 412 ? 18.026 2.805 -7.578 1.00 95.44 412 LEU A CA 1
ATOM 3227 C C . LEU A 1 412 ? 19.064 2.692 -8.701 1.00 95.44 412 LEU A C 1
ATOM 3229 O O . LEU A 1 412 ? 20.249 2.529 -8.418 1.00 95.44 412 LEU A O 1
ATOM 3233 N N . LEU A 1 413 ? 18.655 2.872 -9.963 1.00 96.12 413 LEU A N 1
ATOM 3234 C CA . LEU A 1 413 ? 19.572 2.866 -11.111 1.00 96.12 413 LEU A CA 1
ATOM 3235 C C . LEU A 1 413 ? 20.691 3.904 -10.956 1.00 96.12 413 LEU A C 1
ATOM 3237 O O . LEU A 1 413 ? 21.857 3.610 -11.211 1.00 96.12 413 LEU A O 1
ATOM 3241 N N . LYS A 1 414 ? 20.360 5.114 -10.494 1.00 94.62 414 LYS A N 1
ATOM 3242 C CA . LYS A 1 414 ? 21.343 6.188 -10.312 1.00 94.62 414 LYS A CA 1
ATOM 3243 C C . LYS A 1 414 ? 22.269 5.957 -9.124 1.00 94.62 414 LYS A C 1
ATOM 3245 O O . LYS A 1 414 ? 23.454 6.256 -9.237 1.00 94.62 414 LYS A O 1
ATOM 3250 N N . THR A 1 415 ? 21.747 5.475 -7.997 1.00 95.62 415 THR A N 1
ATOM 3251 C CA . THR A 1 415 ? 22.505 5.408 -6.738 1.00 95.62 415 THR A CA 1
ATOM 3252 C C . THR A 1 415 ? 23.267 4.106 -6.539 1.00 95.62 415 THR A C 1
ATOM 3254 O O . THR A 1 415 ? 24.244 4.113 -5.793 1.00 95.62 415 THR A O 1
ATOM 3257 N N . ARG A 1 416 ? 22.840 3.004 -7.166 1.00 97.12 416 ARG A N 1
ATOM 3258 C CA . ARG A 1 416 ? 23.400 1.670 -6.900 1.00 97.12 416 ARG A CA 1
ATOM 3259 C C . ARG A 1 416 ? 24.233 1.088 -8.033 1.00 97.12 416 ARG A C 1
ATOM 3261 O O . ARG A 1 416 ? 25.125 0.302 -7.740 1.00 97.12 416 ARG A O 1
ATOM 3268 N N . LEU A 1 417 ? 23.988 1.465 -9.290 1.00 96.62 417 LEU A N 1
ATOM 3269 C CA . LEU A 1 417 ? 24.851 1.018 -10.387 1.00 96.62 417 LEU A CA 1
ATOM 3270 C C . LEU A 1 417 ? 26.232 1.677 -10.297 1.00 96.62 417 LEU A C 1
ATOM 3272 O O . LEU A 1 417 ? 26.356 2.844 -9.907 1.00 96.62 417 LEU A O 1
ATOM 3276 N N . SER A 1 418 ? 27.274 0.949 -10.691 1.00 97.25 418 SER A N 1
ATOM 3277 C CA . SER A 1 418 ? 28.594 1.540 -10.918 1.00 97.25 418 SER A CA 1
ATOM 3278 C C . SER A 1 418 ? 28.564 2.485 -12.128 1.00 97.25 418 SER A C 1
ATOM 3280 O O . SER A 1 418 ? 27.633 2.463 -12.933 1.00 97.25 418 SER A O 1
ATOM 3282 N N . GLU A 1 419 ? 29.581 3.336 -12.275 1.00 96.62 419 GLU A N 1
ATOM 3283 C CA . GLU A 1 419 ? 29.672 4.223 -13.444 1.00 96.62 419 GLU A CA 1
ATOM 3284 C C . GLU A 1 419 ? 29.770 3.433 -14.758 1.00 96.62 419 GLU A C 1
ATOM 3286 O O . GLU A 1 419 ? 29.080 3.746 -15.722 1.00 96.62 419 GLU A O 1
ATOM 3291 N N . GLU A 1 420 ? 30.548 2.351 -14.760 1.00 96.88 420 GLU A N 1
ATOM 3292 C CA . GLU A 1 420 ? 30.672 1.433 -15.896 1.00 96.88 420 GLU A CA 1
ATOM 3293 C C . GLU A 1 420 ? 29.330 0.776 -16.255 1.00 96.88 420 GLU A C 1
ATOM 3295 O O . GLU A 1 420 ? 28.936 0.741 -17.420 1.00 96.88 420 GLU A O 1
ATOM 3300 N N . GLN A 1 421 ? 28.577 0.314 -15.253 1.00 97.31 421 GLN A N 1
ATOM 3301 C CA . GLN A 1 421 ? 27.240 -0.236 -15.469 1.00 97.31 421 GLN A CA 1
ATOM 3302 C C . GLN A 1 421 ? 26.279 0.822 -16.019 1.00 97.31 421 GLN A C 1
ATOM 3304 O O . GLN A 1 421 ? 25.533 0.534 -16.951 1.00 97.31 421 GLN A O 1
ATOM 3309 N N . ARG A 1 422 ? 26.309 2.058 -15.498 1.00 97.00 422 ARG A N 1
ATOM 3310 C CA . ARG A 1 422 ? 25.462 3.154 -16.001 1.00 97.00 422 ARG A CA 1
ATOM 3311 C C . ARG A 1 422 ? 25.717 3.458 -17.475 1.00 97.00 422 ARG A C 1
ATOM 3313 O O . ARG A 1 422 ? 24.758 3.692 -18.198 1.00 97.00 422 ARG A O 1
ATOM 3320 N N . GLN A 1 423 ? 26.966 3.402 -17.933 1.00 96.44 423 GLN A N 1
ATOM 3321 C CA . GLN A 1 423 ? 27.315 3.619 -19.345 1.00 96.44 423 GLN A CA 1
ATOM 3322 C C . GLN A 1 423 ? 26.754 2.539 -20.281 1.00 96.44 423 GLN A C 1
ATOM 3324 O O . GLN A 1 423 ? 26.603 2.775 -21.478 1.00 96.44 423 GLN A O 1
ATOM 3329 N N . ARG A 1 424 ? 26.421 1.364 -19.740 1.00 97.38 424 ARG A N 1
ATOM 3330 C CA . ARG A 1 424 ? 25.815 0.245 -20.472 1.00 97.38 424 ARG A CA 1
ATOM 3331 C C . ARG A 1 424 ? 24.287 0.230 -20.396 1.00 97.38 424 ARG A C 1
ATOM 3333 O O . ARG A 1 424 ? 23.674 -0.589 -21.077 1.00 97.38 424 ARG A O 1
ATOM 3340 N N . VAL A 1 425 ? 23.671 1.099 -19.589 1.00 98.00 425 VAL A N 1
ATOM 3341 C CA . VAL A 1 425 ? 22.214 1.179 -19.417 1.00 98.00 425 VAL A CA 1
ATOM 3342 C C . VAL A 1 425 ? 21.645 2.346 -20.211 1.00 98.00 425 VAL A C 1
ATOM 3344 O O . VAL A 1 425 ? 21.984 3.503 -19.983 1.00 98.00 425 VAL A O 1
ATOM 3347 N N . THR A 1 426 ? 20.690 2.049 -21.085 1.00 97.75 426 THR A N 1
ATOM 3348 C CA . THR A 1 426 ? 19.860 3.045 -21.762 1.00 97.75 426 THR A CA 1
ATOM 3349 C C . THR A 1 426 ? 18.448 2.996 -21.197 1.00 97.75 426 THR A C 1
ATOM 3351 O O . THR A 1 426 ? 17.744 2.007 -21.366 1.00 97.75 426 THR A O 1
ATOM 3354 N N . VAL A 1 427 ? 18.012 4.058 -20.520 1.00 96.50 427 VAL A N 1
ATOM 3355 C CA . VAL A 1 427 ? 16.630 4.182 -20.030 1.00 96.50 427 VAL A CA 1
ATOM 3356 C C . VAL A 1 427 ? 15.812 4.936 -21.069 1.00 96.50 427 VAL A C 1
ATOM 3358 O O . VAL A 1 427 ? 16.190 6.042 -21.456 1.00 96.50 427 VAL A O 1
ATOM 3361 N N . MET A 1 428 ? 14.689 4.371 -21.506 1.00 95.31 428 MET A N 1
ATOM 3362 C CA . MET A 1 428 ? 13.842 5.002 -22.519 1.00 95.31 428 MET A CA 1
ATOM 3363 C C . MET A 1 428 ? 12.350 4.843 -22.230 1.00 95.31 428 MET A C 1
ATOM 3365 O O . MET A 1 428 ? 11.943 4.089 -21.347 1.00 95.31 428 MET A O 1
ATOM 3369 N N . SER A 1 429 ? 11.534 5.575 -22.983 1.00 93.12 429 SER A N 1
ATOM 3370 C CA . SER A 1 429 ? 10.082 5.417 -23.045 1.00 93.12 429 SER A CA 1
ATOM 3371 C C . SER A 1 429 ? 9.631 5.629 -24.489 1.00 93.12 429 SER A C 1
ATOM 3373 O O . SER A 1 429 ? 10.161 6.504 -25.174 1.00 93.12 429 SER A O 1
ATOM 3375 N N . ILE A 1 430 ? 8.682 4.822 -24.957 1.00 89.75 430 ILE A N 1
ATOM 3376 C CA . ILE A 1 430 ? 8.140 4.862 -26.312 1.00 89.75 430 ILE A CA 1
ATOM 3377 C C . ILE A 1 430 ? 7.100 5.994 -26.398 1.00 89.75 430 ILE A C 1
ATOM 3379 O O . ILE A 1 430 ? 6.018 5.883 -25.812 1.00 89.75 430 ILE A O 1
ATOM 3383 N N . PRO A 1 431 ? 7.386 7.088 -27.132 1.00 75.69 431 PRO A N 1
ATOM 3384 C CA . PRO A 1 431 ? 6.563 8.299 -27.111 1.00 75.69 431 PRO A CA 1
ATOM 3385 C C . PRO A 1 431 ? 5.201 8.125 -27.794 1.00 75.69 431 PRO A C 1
ATOM 3387 O O . PRO A 1 431 ? 4.235 8.787 -27.419 1.00 75.69 431 PRO A O 1
ATOM 3390 N N . GLU A 1 432 ? 5.099 7.210 -28.762 1.00 65.88 432 GLU A N 1
ATOM 3391 C CA . GLU A 1 432 ? 3.915 7.002 -29.613 1.00 65.88 432 GLU A CA 1
ATOM 3392 C C . GLU A 1 432 ? 2.673 6.510 -28.846 1.00 65.88 432 GLU A C 1
ATOM 3394 O O . GLU A 1 432 ? 1.567 6.559 -29.376 1.00 65.88 432 GLU A O 1
ATOM 3399 N N . LYS A 1 433 ? 2.814 6.126 -27.570 1.00 56.19 433 LYS A N 1
ATOM 3400 C CA . LYS A 1 433 ? 1.673 5.827 -26.689 1.00 56.19 433 LYS A CA 1
ATOM 3401 C C . LYS A 1 433 ? 1.022 7.047 -26.054 1.00 56.19 433 LYS A C 1
ATOM 3403 O O . LYS A 1 433 ? -0.134 6.974 -25.646 1.00 56.19 433 LYS A O 1
ATOM 3408 N N . ARG A 1 434 ? 1.731 8.174 -25.968 1.00 52.12 434 ARG A N 1
ATOM 3409 C CA . ARG A 1 434 ? 1.187 9.385 -25.340 1.00 52.12 434 ARG A CA 1
ATOM 3410 C C . ARG A 1 434 ? 0.014 9.966 -26.137 1.00 52.12 434 ARG A C 1
ATOM 3412 O O . ARG A 1 434 ? -0.853 10.597 -25.553 1.00 52.12 434 ARG A O 1
ATOM 3419 N N . LEU A 1 435 ? -0.021 9.713 -27.446 1.00 43.75 435 LEU A N 1
ATOM 3420 C CA . LEU A 1 435 ? -1.021 10.257 -28.366 1.00 43.75 435 LEU A CA 1
ATOM 3421 C C . LEU A 1 435 ? -2.347 9.481 -28.392 1.00 43.75 435 LEU A C 1
ATOM 3423 O O . LEU A 1 435 ? -3.327 10.031 -28.870 1.00 43.75 435 LEU A O 1
ATOM 3427 N N . MET A 1 436 ? -2.407 8.243 -27.884 1.00 50.03 436 MET A N 1
ATOM 3428 C CA . MET A 1 436 ? -3.660 7.464 -27.869 1.00 50.03 436 MET A CA 1
ATOM 3429 C C . MET A 1 436 ? -4.516 7.679 -26.611 1.00 50.03 436 MET A C 1
ATOM 3431 O O . MET A 1 436 ? -5.687 7.317 -26.604 1.00 50.03 436 MET A O 1
ATOM 3435 N N . LEU A 1 437 ? -3.938 8.242 -25.544 1.00 48.31 437 LEU A N 1
ATOM 3436 C CA . LEU A 1 437 ? -4.622 8.466 -24.261 1.00 48.31 437 LEU A CA 1
ATOM 3437 C C . LEU A 1 437 ? -5.140 9.898 -24.086 1.00 48.31 437 LEU A C 1
ATOM 3439 O O . LEU A 1 437 ? -5.954 10.154 -23.202 1.00 48.31 437 LEU A O 1
ATOM 3443 N N . GLU A 1 438 ? -4.679 10.830 -24.915 1.00 44.59 438 GLU A N 1
ATOM 3444 C CA . GLU A 1 438 ? -5.297 12.145 -25.031 1.00 44.59 438 GLU A CA 1
ATOM 3445 C C . GLU A 1 438 ? -6.485 11.969 -25.989 1.00 44.59 438 GLU A C 1
ATOM 3447 O O . GLU A 1 438 ? -6.256 11.601 -27.144 1.00 44.59 438 GLU A O 1
ATOM 3452 N N . PRO A 1 439 ? -7.749 12.167 -25.561 1.00 44.44 439 PRO A N 1
ATOM 3453 C CA . PRO A 1 439 ? -8.844 12.214 -26.517 1.00 44.44 439 PRO A CA 1
ATOM 3454 C C . PRO A 1 439 ? -8.475 13.274 -27.550 1.00 44.44 439 PRO A C 1
ATOM 3456 O O . PRO A 1 439 ? -8.121 14.391 -27.164 1.00 44.44 439 PRO A O 1
ATOM 3459 N N . GLU A 1 440 ? -8.523 12.925 -28.841 1.00 43.31 440 GLU A N 1
ATOM 3460 C CA . GLU A 1 440 ? -8.476 13.914 -29.914 1.00 43.31 440 GLU A CA 1
ATOM 3461 C C . GLU A 1 440 ? -9.487 14.988 -29.523 1.00 43.31 440 GLU A C 1
ATOM 3463 O O . GLU A 1 440 ? -10.700 14.760 -29.518 1.00 43.31 440 GLU A O 1
ATOM 3468 N N . THR A 1 441 ? -8.988 16.139 -29.075 1.00 47.22 441 THR A N 1
ATOM 3469 C CA . THR A 1 441 ? -9.845 17.282 -28.831 1.00 47.22 441 THR A CA 1
ATOM 3470 C C . THR A 1 441 ? -10.348 17.627 -30.212 1.00 47.22 441 THR A C 1
ATOM 3472 O O . THR A 1 441 ? -9.601 18.159 -31.032 1.00 47.22 441 THR A O 1
ATOM 3475 N N . ALA A 1 442 ? -11.585 17.205 -30.499 1.00 41.53 442 ALA A N 1
ATOM 3476 C CA . ALA A 1 442 ? -12.256 17.519 -31.744 1.00 41.53 442 ALA A CA 1
ATOM 3477 C C . ALA A 1 442 ? -11.987 19.001 -32.017 1.00 41.53 442 ALA A C 1
ATOM 3479 O O . ALA A 1 442 ? -12.159 19.805 -31.087 1.00 41.53 442 ALA A O 1
ATOM 3480 N N . PRO A 1 443 ? -11.487 19.366 -33.213 1.00 47.69 443 PRO A N 1
ATOM 3481 C CA . PRO A 1 443 ? -11.160 20.749 -33.504 1.00 47.69 443 PRO A CA 1
ATOM 3482 C C . PRO A 1 443 ? -12.365 21.586 -33.103 1.00 47.69 443 PRO A C 1
ATOM 3484 O O . PRO A 1 443 ? -13.485 21.300 -33.536 1.00 47.69 443 PRO A O 1
ATOM 3487 N N . ALA A 1 444 ? -12.143 22.542 -32.193 1.00 50.16 444 ALA A N 1
ATOM 3488 C CA . ALA A 1 444 ? -13.203 23.407 -31.702 1.00 50.16 444 ALA A CA 1
ATOM 3489 C C . ALA A 1 444 ? -13.994 23.903 -32.921 1.00 50.16 444 ALA A C 1
ATOM 3491 O O . ALA A 1 444 ? -13.349 24.325 -33.890 1.00 50.16 444 ALA A O 1
ATOM 3492 N N . PRO A 1 445 ? -15.339 23.798 -32.925 1.00 46.97 445 PRO A N 1
ATOM 3493 C CA . PRO A 1 445 ? -16.141 24.174 -34.078 1.00 46.97 445 PRO A CA 1
ATOM 3494 C C . PRO A 1 445 ? -15.695 25.561 -34.514 1.00 46.97 445 PRO A C 1
ATOM 3496 O O . PRO A 1 445 ? -15.679 26.496 -33.708 1.00 46.97 445 PRO A O 1
ATOM 3499 N N . GLY A 1 446 ? -15.208 25.630 -35.754 1.00 48.44 446 GLY A N 1
ATOM 3500 C CA . GLY A 1 446 ? -14.583 26.820 -36.293 1.00 48.44 446 GLY A CA 1
ATOM 3501 C C . GLY A 1 446 ? -15.472 28.018 -36.012 1.00 48.44 446 GLY A C 1
ATOM 3502 O O . GLY A 1 446 ? -16.650 28.024 -36.363 1.00 48.44 446 GLY A O 1
ATOM 3503 N N . ASN A 1 447 ? -14.900 29.026 -35.357 1.00 48.16 447 ASN A N 1
ATOM 3504 C CA . ASN A 1 447 ? -15.460 30.363 -35.385 1.00 48.16 447 ASN A CA 1
ATOM 3505 C C . ASN A 1 447 ? -15.406 30.805 -36.847 1.00 48.16 447 ASN A C 1
ATOM 3507 O O . ASN A 1 447 ? -14.395 31.341 -37.305 1.00 48.16 447 ASN A O 1
ATOM 3511 N N . ASP A 1 448 ? -16.490 30.526 -37.563 1.00 51.06 448 ASP A N 1
ATOM 3512 C CA . ASP A 1 448 ? -16.790 31.017 -38.895 1.00 51.06 448 ASP A CA 1
ATOM 3513 C C . ASP A 1 448 ? -16.990 32.534 -38.771 1.00 51.06 448 ASP A C 1
ATOM 3515 O O . ASP A 1 448 ? -18.095 33.072 -38.666 1.00 51.06 448 ASP A O 1
ATOM 3519 N N . ARG A 1 449 ? -15.870 33.250 -38.622 1.00 47.09 449 ARG A N 1
ATOM 3520 C CA . ARG A 1 449 ? -15.835 34.704 -38.685 1.00 47.09 449 ARG A CA 1
ATOM 3521 C C . ARG A 1 449 ? -16.084 35.048 -40.137 1.00 47.09 449 ARG A C 1
ATOM 3523 O O . ARG A 1 449 ? -15.177 34.981 -40.963 1.00 47.09 449 ARG A O 1
ATOM 3530 N N . GLY A 1 450 ? -17.346 35.377 -40.394 1.00 47.31 450 GLY A N 1
ATOM 3531 C CA . GLY A 1 450 ? -17.870 35.772 -41.684 1.00 47.31 450 GLY A CA 1
ATOM 3532 C C . GLY A 1 450 ? -16.890 36.625 -42.479 1.00 47.31 450 GLY A C 1
ATOM 3533 O O . GLY A 1 450 ? -16.352 37.624 -41.995 1.00 47.31 450 GLY A O 1
ATOM 3534 N N . ALA A 1 451 ? -16.690 36.208 -43.724 1.00 52.50 451 ALA A N 1
ATOM 3535 C CA . ALA A 1 451 ? -16.048 37.014 -44.739 1.00 52.50 451 ALA A CA 1
ATOM 3536 C C . ALA A 1 451 ? -16.710 38.408 -44.792 1.00 52.50 451 ALA A C 1
ATOM 3538 O O . ALA A 1 451 ? -17.944 38.504 -44.771 1.00 52.50 451 ALA A O 1
ATOM 3539 N N . PRO A 1 452 ? -15.931 39.500 -44.872 1.00 54.53 452 PRO A N 1
ATOM 3540 C CA . PRO A 1 452 ? -16.496 40.824 -45.054 1.00 54.53 452 PRO A CA 1
ATOM 3541 C C . PRO A 1 452 ? -17.201 40.880 -46.412 1.00 54.53 452 PRO A C 1
ATOM 3543 O O . PRO A 1 452 ? -16.580 40.720 -47.462 1.00 54.53 452 PRO A O 1
ATOM 3546 N N . ARG A 1 453 ? -18.520 41.103 -46.384 1.00 46.75 453 ARG A N 1
ATOM 3547 C CA . ARG A 1 453 ? -19.301 41.451 -47.572 1.00 46.75 453 ARG A CA 1
ATOM 3548 C C . ARG A 1 453 ? -18.744 42.753 -48.141 1.00 46.75 453 ARG A C 1
ATOM 3550 O O . ARG A 1 453 ? -18.859 43.807 -47.521 1.00 46.75 453 ARG A O 1
ATOM 3557 N N . SER A 1 454 ? -18.139 42.662 -49.315 1.00 50.34 454 SER A N 1
ATOM 3558 C CA . SER A 1 454 ? -17.782 43.798 -50.150 1.00 50.34 454 SER A CA 1
ATOM 3559 C C . SER A 1 454 ? -19.055 44.524 -50.592 1.00 50.34 454 SER A C 1
ATOM 3561 O O . SER A 1 454 ? -19.901 43.973 -51.295 1.00 50.34 454 SER A O 1
ATOM 3563 N N . SER A 1 455 ? -19.197 45.774 -50.159 1.00 49.84 455 SER A N 1
ATOM 3564 C CA . SER A 1 455 ? -20.177 46.713 -50.702 1.00 49.84 455 SER A CA 1
ATOM 3565 C C . SER A 1 455 ? -19.803 47.071 -52.148 1.00 49.84 455 SER A C 1
ATOM 3567 O O . SER A 1 455 ? -18.632 47.369 -52.399 1.00 49.84 455 SER A O 1
ATOM 3569 N N . PRO A 1 456 ? -20.749 47.088 -53.102 1.00 58.00 456 PRO A N 1
ATOM 3570 C CA . PRO A 1 456 ? -20.481 47.584 -54.444 1.00 58.00 456 PRO A CA 1
ATOM 3571 C C . PRO A 1 456 ? -20.423 49.117 -54.416 1.00 58.00 456 PRO A C 1
ATOM 3573 O O . PRO A 1 456 ? -21.388 49.781 -54.038 1.00 58.00 456 PRO A O 1
ATOM 3576 N N . GLY A 1 457 ? -19.272 49.678 -54.790 1.00 50.91 457 GLY A N 1
ATOM 3577 C CA . GLY A 1 457 ? -19.145 51.104 -55.094 1.00 50.91 457 GLY A CA 1
ATOM 3578 C C . GLY A 1 457 ? -19.847 51.447 -56.417 1.00 50.91 457 GLY A C 1
ATOM 3579 O O . GLY A 1 457 ? -19.953 50.577 -57.285 1.00 50.91 457 GLY A O 1
ATOM 3580 N N . PRO A 1 458 ? -20.344 52.685 -56.585 1.00 53.31 458 PRO A N 1
ATOM 3581 C CA . PRO A 1 458 ? -21.087 53.085 -57.773 1.00 53.31 458 PRO A CA 1
ATOM 3582 C C . PRO A 1 458 ? -20.141 53.270 -58.966 1.00 53.31 458 PRO A C 1
ATOM 3584 O O . PRO A 1 458 ? -19.073 53.869 -58.838 1.00 53.31 458 PRO A O 1
ATOM 3587 N N . ALA A 1 459 ? -20.547 52.746 -60.121 1.00 53.53 459 ALA A N 1
ATOM 3588 C CA . ALA A 1 459 ? -19.858 52.938 -61.392 1.00 53.53 459 ALA A CA 1
ATOM 3589 C C . ALA A 1 459 ? -20.192 54.313 -62.007 1.00 53.53 459 ALA A C 1
ATOM 3591 O O . ALA A 1 459 ? -21.308 54.801 -61.801 1.00 53.53 459 ALA A O 1
ATOM 3592 N N . PRO A 1 460 ? -19.277 54.916 -62.784 1.00 61.50 460 PRO A N 1
ATOM 3593 C CA . PRO A 1 460 ? -19.645 55.725 -63.939 1.00 61.50 460 PRO A CA 1
ATOM 3594 C C . PRO A 1 460 ? -20.060 54.858 -65.138 1.00 61.50 460 PRO A C 1
ATOM 3596 O O . PRO A 1 460 ? -19.458 53.774 -65.333 1.00 61.50 460 PRO A O 1
#

Mean predicted aligned error: 16.24 Å

Radius of gyration: 33.92 Å; Cα contacts (8 Å, |Δi|>4): 613; chains: 1; bounding box: 64×100×115 Å

pLDDT: mean 80.52, std 21.41, range [30.39, 98.56]

Sequence (460 aa):
MSAQPDKQPDDEPDAAALALRGTANSPTLAQSVIGAIDLTAWRDAKWRRLVAETEYDKTREPRGKIPGRMVGMHNFLTSMAAVDTTYRNDPRFEKLASDPAHNNQIRPHSIQEAMVAIAAERAGQIAAPVMRSPDAGLDFVDAKGTPIDVKSPKSPSPFEHWTFDVSEPMASIRSQLALSATNTLTGQSEGVVVLLDTTFLSKEHYQQLAKAMHEQLSPAERARVIETSIPANRMQKDFNVWRNNSWWKRLSSVEYNMVREPIGHVPGNAIGLHSEFDRLENVTQSYRDDPRFETLARDSGHSGQIRPHSIREAMTALAIERTGIFQAPLMRPRSGTIDFVDAVGRPIEINIPMSASMSDNWRFDAERAFAGIERQLNQHAINPVTHLRQDVSLVVDTTYLSTMDYKSLNTLLKTRLSEEQRQRVTVMSIPEKRLMLEPETAPAPGNDRGAPRSSPGPAP

=== Feature glossary ===
Key to the feature types in this record:

pLDDT. pLDDT is the predicted lDDT-Cα score: AlphaFold's confidence that the local environment of each residue (all inter-atomic distances within 15 Å) is correctly placed. It is a per-residue number between 0 and 100, with higher meaning more reliable.

Radius of gyration, Cα contacts, bounding box. The geometric summary reports three shape descriptors. Rg (radius of gyration) measures how spread out the Cα atoms are about their centre of mass; compact globular proteins have small Rg, elongated or unfolded ones large. Cα contacts (<8 Å, |i−j|>4) count long-range residue pairs in spatial proximity — high for tightly packed folds, near zero for rods or random coil. The bounding-box extents give the protein's footprint along x, y, z in Å.

Backbone torsions (φ/ψ). Backbone dihedral angles. Every residue except chain termini has a φ (preceding-C → N → Cα → C) and a ψ (N → Cα → C → next-N). They are reported in degrees following the IUPAC sign convention. Secondary structure is essentially a statement about which (φ, ψ) basin each residue occupies.

Contact-map, Ramachandran, and PAE plots. Plot images: a contact map (which residues are close in 3D, as an N×N binary image), a Ramachandran scatter (backbone torsion angles, revealing secondary-structure composition at a glance), and — for AlphaFold structures — a PAE heatmap (pairwise prediction confidence).

Predicted aligned error. Predicted Aligned Error (PAE) is an AlphaFold confidence matrix: entry (i, j) is the expected error in the position of residue j, in ångströms, when the prediction is superimposed on the true structure at residue i. Low PAE within a block of residues means that block is internally rigid and well-predicted; high PAE between two blocks means their relative placement is uncertain even if each block individually is confident.

Secondary structure (3-state, P-SEA). Three-state secondary structure (P-SEA) collapses the eight DSSP classes into helix (a), strand (b), and coil (c). P-SEA assigns these from Cα geometry alone — distances and angles — without requiring backbone oxygens, so it works on any Cα trace.

Solvent-accessible surface area. Solvent-accessible surface area (SASA) is the area in Å² traced out by the centre of a 1.4 Å probe sphere (a water molecule) rolled over the protein's van der Waals surface (Shrake–Rupley / Lee–Richards construction). Buried residues have near-zero SASA; fully exposed residues can exceed 200 Å². The total SASA scales roughly with the number of surface residues.

Foldseek 3Di. The Foldseek 3Di string encodes local tertiary geometry as a 20-letter alphabet — one character per residue — derived from the relative positions of nearby Cα atoms. Unlike the amino-acid sequence, 3Di is a direct function of the 3D structure, so two proteins with the same fold have similar 3Di strings even at low sequence identity.

B-factor. For experimental (PDB) structures, the B-factor (temperature factor) quantifies the positional spread of each atom in the crystal — a combination of thermal vibration and static disorder — in units of Å². High B-factors mark flexible loops or poorly resolved regions; low B-factors mark the rigid, well-ordered core.

mmCIF coordinates. The mmCIF block holds the 3D Cartesian coordinates of each backbone atom (N, Cα, C, O) in ångströms. mmCIF is the PDB's canonical archive format — a tagged-loop text representation of the atomic model.

InterPro / GO / CATH / organism. Functional annotations link the protein to curated databases. InterPro entries identify conserved domains and families by matching the sequence against member-database signatures (Pfam, PROSITE, CDD, …). Gene Ontology (GO) terms describe molecular function, biological process, and cellular component in a controlled vocabulary. CATH places the structure in a hierarchical fold classification (Class/Architecture/Topology/Homologous-superfamily). The organism is the source species.

Rendered structure images. Structure images are PyMOL renders from six orthogonal camera directions. Cartoon representation draws helices as coils and strands as arrows; sticks shows the backbone as bonds; surface shows the solvent-excluded envelope. Rainbow coloring maps sequence position to hue (blue→red, N→C); chain coloring assigns a distinct color per polypeptide.

Sequence. This is the polypeptide sequence — one letter per residue, N-terminus first. Length ranges from a few dozen residues for small domains to over a thousand for lar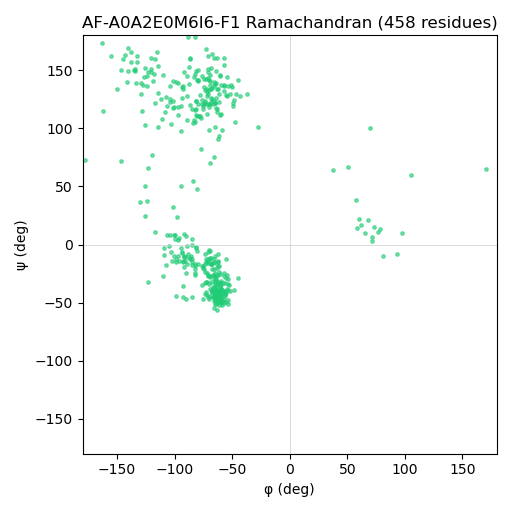ge multi-domain proteins.

Secondary structure (8-state, DSSP). The SS8 string is DSSP's per-residue secondary-structure call. α-helix (H) means an i→i+4 H-bond ladder; β-strand (E) means the residue participates in a β-sheet; 3₁₀ (G) and π (I) are tighter and wider helices; T/S are turns/bends; '-' is loop.

Nearest PDB structures. Structural nearest neighbors (via Foldseek easy-search vs the PDB). Reported per hit: target PDB id, E-value, and alignment TM-score. A TM-score above ~0.5 is the conventional threshold for 'same fold'.